Protein AF-A0A2M8BRF5-F1 (afdb_monomer_lite)

Radius of gyration: 28.26 Å; chains: 1; bounding box: 129×49×57 Å

pLDDT: mean 82.86, std 17.85, range [26.27, 98.56]

Secondary structure (DSSP, 8-state):
---------SSHHHHHHHHHHHHHHS---------PPEEEEEEEEEEEEES--TTPPPPGGGTS---S-PPPPPPGGGPPS---EEEEEEEEEE----SSS-EEEEEEE--SSSEEEEEES--SEE--HHHHTSHHHHHHHHHHHHHHTT--TTS--PPP---TT-SEEEEEEEEESS-S-PPPP--HHHHHHTT-TTBPEEEETTEEESSEEEEEE-----S-EEEE-TT-BTTBEEEEEE--SSS-EEEEEEEEEETTEEEEEEEEEE-TT-EEEEEE--PEETTSHHHHIIIIIHHHHHHB-SSS-S--SS---TTS----S--TTS-B-S-SB-PBPHHHHHHHHHHHHHHHHSSSEEEEEEEPPHHHHHHHS-EEEEE-TTEEEEEEEEEEEEES----

Foldseek 3Di:
DDDDDDPDDDPVPVVVVVVVVVVVPPPPPPVVPFAFFFEKEKEWEFEFEAFDQPQFFDACCQFDVPPDDDDDDDPPVPDDHTFRKTGWGWIWIFGADDPDQKWKKKKFKAFLFFAWDDKPDAFPAADGQCFLNDPVLVVVQVVLVVLVVPDFLPDDHDDGDDRRNTGGIHGTKIWHQDWPDARGGPGVLQVLLQPAPRTTWTDDDNHTGSTITIMGRGPDDDQWAWDFDPPDDPQKGKIKIFRQDQAKWAFKWKWADDPQWIFIDTDGIAGHGGMDMDIGDDIDGPPDPVLCCRFLVSVLVVAAPPVDQGRDNDDDPPPVNRDHSDRQSAWDFAAPEAHHHSSVSVSVCVNCVCSQHVDHGMKIKIWGDRVVCCVRITMTMGIDRNHDYRYHYTYMYIYHCSDD

Structure (mmCIF, N/CA/C/O backbone):
data_AF-A0A2M8BRF5-F1
#
_entry.id   AF-A0A2M8BRF5-F1
#
loop_
_atom_site.group_PDB
_atom_site.id
_atom_site.type_symbol
_atom_site.label_atom_id
_atom_site.label_alt_id
_atom_site.label_comp_id
_atom_site.label_asym_id
_atom_site.label_entity_id
_atom_site.label_seq_id
_atom_site.pdbx_PDB_ins_code
_atom_site.Cartn_x
_atom_site.Cartn_y
_atom_site.Cartn_z
_atom_site.occupancy
_atom_site.B_iso_or_equiv
_atom_site.auth_seq_id
_atom_site.auth_comp_id
_atom_site.auth_asym_id
_atom_site.auth_atom_id
_atom_site.pdbx_PDB_model_num
ATOM 1 N N . MET A 1 1 ? 100.302 -25.917 11.563 1.00 41.84 1 MET A N 1
ATOM 2 C CA . MET A 1 1 ? 100.167 -24.994 10.425 1.00 41.84 1 MET A CA 1
ATOM 3 C C . MET A 1 1 ? 99.001 -25.478 9.593 1.00 41.84 1 MET A C 1
ATOM 5 O O . MET A 1 1 ? 98.990 -26.645 9.235 1.00 41.84 1 MET A O 1
ATOM 9 N N . ASP A 1 2 ? 98.043 -24.571 9.430 1.00 41.66 2 ASP A N 1
ATOM 10 C CA . ASP A 1 2 ? 96.998 -24.470 8.409 1.00 41.66 2 ASP A CA 1
ATOM 11 C C . ASP A 1 2 ? 95.897 -25.526 8.242 1.00 41.66 2 ASP A C 1
ATOM 13 O O . ASP A 1 2 ? 96.129 -26.712 8.039 1.00 41.66 2 ASP A O 1
ATOM 17 N N . GLY A 1 3 ? 94.665 -24.994 8.223 1.00 36.62 3 GLY A N 1
ATOM 18 C CA . GLY A 1 3 ? 93.614 -25.436 7.309 1.00 36.62 3 GLY A CA 1
ATOM 19 C C . GLY A 1 3 ? 92.508 -26.306 7.898 1.00 36.62 3 GLY A C 1
ATOM 20 O O . GLY A 1 3 ? 92.404 -27.476 7.547 1.00 36.62 3 GLY A O 1
ATOM 21 N N . ARG A 1 4 ? 91.627 -25.750 8.742 1.00 43.19 4 ARG A N 1
ATOM 22 C CA . ARG A 1 4 ? 90.257 -26.279 8.891 1.00 43.19 4 ARG A CA 1
ATOM 23 C C . ARG A 1 4 ? 89.285 -25.267 8.309 1.00 43.19 4 ARG A C 1
ATOM 25 O O . ARG A 1 4 ? 89.026 -24.235 8.923 1.00 43.19 4 ARG A O 1
ATOM 32 N N . ASP A 1 5 ? 88.786 -25.589 7.124 1.00 44.66 5 ASP A N 1
ATOM 33 C CA . ASP A 1 5 ? 87.831 -24.780 6.387 1.00 44.66 5 ASP A CA 1
ATOM 34 C C . ASP A 1 5 ? 86.446 -24.790 7.038 1.00 44.66 5 ASP A C 1
ATOM 36 O O . ASP A 1 5 ? 85.840 -25.830 7.310 1.00 44.66 5 ASP A O 1
ATOM 40 N N . MET A 1 6 ? 85.951 -23.572 7.247 1.00 50.03 6 MET A N 1
ATOM 41 C CA . MET A 1 6 ? 84.547 -23.227 7.403 1.00 50.03 6 MET A CA 1
ATOM 42 C C . MET A 1 6 ? 83.776 -23.613 6.136 1.00 50.03 6 MET A C 1
ATOM 44 O O . MET A 1 6 ? 83.973 -23.016 5.081 1.00 50.03 6 MET A O 1
ATOM 48 N N . VAL A 1 7 ? 82.809 -24.520 6.261 1.00 47.81 7 VAL A N 1
ATOM 49 C CA . VAL A 1 7 ? 81.677 -24.610 5.328 1.00 47.81 7 VAL A CA 1
ATOM 50 C C . VAL A 1 7 ? 80.407 -24.361 6.130 1.00 47.81 7 VAL A C 1
ATOM 52 O O . VAL A 1 7 ? 79.683 -25.271 6.521 1.00 47.81 7 VAL A O 1
ATOM 55 N N . THR A 1 8 ? 80.168 -23.090 6.433 1.00 50.66 8 THR A N 1
ATOM 56 C CA . THR A 1 8 ? 78.898 -22.593 6.954 1.00 50.66 8 THR A CA 1
ATOM 57 C C . THR A 1 8 ? 78.123 -21.906 5.835 1.00 50.66 8 THR A C 1
ATOM 59 O O . THR A 1 8 ? 78.631 -21.038 5.133 1.00 50.66 8 THR A O 1
ATOM 62 N N . SER A 1 9 ? 76.844 -22.272 5.733 1.00 54.47 9 SER A N 1
ATOM 63 C CA . SER A 1 9 ? 75.762 -21.422 5.229 1.00 54.47 9 SER A CA 1
ATOM 64 C C . SER A 1 9 ? 75.822 -20.993 3.752 1.00 54.47 9 SER A C 1
ATOM 66 O O . SER A 1 9 ? 76.090 -19.840 3.420 1.00 54.47 9 SER A O 1
ATOM 68 N N . ARG A 1 10 ? 75.463 -21.905 2.838 1.00 49.12 10 ARG A N 1
ATOM 69 C CA . ARG A 1 10 ? 74.981 -21.533 1.487 1.00 49.12 10 ARG A CA 1
ATOM 70 C C . ARG A 1 10 ? 73.664 -22.196 1.067 1.00 49.12 10 ARG A C 1
ATOM 72 O O . ARG A 1 10 ? 73.219 -21.988 -0.055 1.00 49.12 10 ARG A O 1
ATOM 79 N N . THR A 1 11 ? 72.996 -22.936 1.950 1.00 50.47 11 THR A N 1
ATOM 80 C CA . THR A 1 11 ? 71.727 -23.619 1.632 1.00 50.47 11 THR A CA 1
ATOM 81 C C . THR A 1 11 ? 70.471 -22.861 2.070 1.00 50.47 11 THR A C 1
ATOM 83 O O . THR A 1 11 ? 69.400 -23.128 1.535 1.00 50.47 11 THR A O 1
ATOM 86 N N . SER A 1 12 ? 70.571 -21.861 2.955 1.00 52.16 12 SER A N 1
ATOM 87 C CA . SER A 1 12 ? 69.381 -21.151 3.462 1.00 52.16 12 SER A CA 1
ATOM 88 C C . SER A 1 12 ? 68.843 -20.054 2.536 1.00 52.16 12 SER A C 1
ATOM 90 O O . SER A 1 12 ? 67.669 -19.712 2.625 1.00 52.16 12 SER A O 1
ATOM 92 N N . SER A 1 13 ? 69.658 -19.508 1.625 1.00 52.31 13 SER A N 1
ATOM 93 C CA . SER A 1 13 ? 69.219 -18.382 0.780 1.00 52.31 13 SER A CA 1
ATOM 94 C C . SER A 1 13 ? 68.375 -18.834 -0.417 1.00 52.31 13 SER A C 1
ATOM 96 O O . SER A 1 13 ? 67.406 -18.168 -0.773 1.00 52.31 13 SER A O 1
ATOM 98 N N . LEU A 1 14 ? 68.687 -20.004 -0.991 1.00 52.44 14 LEU A N 1
ATOM 99 C CA . LEU A 1 14 ? 67.987 -20.554 -2.161 1.00 52.44 14 LEU A CA 1
ATOM 100 C C . LEU A 1 14 ? 66.590 -21.087 -1.813 1.00 52.44 14 LEU A C 1
ATOM 102 O O . LEU A 1 14 ? 65.665 -20.940 -2.604 1.00 52.44 14 LEU A O 1
ATOM 106 N N . PHE A 1 15 ? 66.408 -21.640 -0.608 1.00 55.91 15 PHE A N 1
ATOM 107 C CA . PHE A 1 15 ? 65.092 -22.088 -0.143 1.00 55.91 15 PHE A CA 1
ATOM 108 C C . PHE A 1 15 ? 64.139 -20.913 0.121 1.00 55.91 15 PHE A C 1
ATOM 110 O O . PHE A 1 15 ? 62.956 -21.014 -0.187 1.00 55.91 15 PHE A O 1
ATOM 117 N N . LEU A 1 16 ? 64.647 -19.779 0.623 1.00 56.06 16 LEU A N 1
ATOM 118 C CA . LEU A 1 16 ? 63.822 -18.594 0.874 1.00 56.06 16 LEU A CA 1
ATOM 119 C C . LEU A 1 16 ? 63.383 -17.900 -0.428 1.00 56.06 16 LEU A C 1
ATOM 121 O O . LEU A 1 16 ? 62.251 -17.429 -0.520 1.00 56.06 16 LEU A O 1
ATOM 125 N N . THR A 1 17 ? 64.247 -17.870 -1.451 1.00 58.62 17 THR A N 1
ATOM 126 C CA . THR A 1 17 ? 63.891 -17.306 -2.768 1.00 58.62 17 THR A CA 1
ATOM 127 C C . THR A 1 17 ? 62.930 -18.208 -3.536 1.00 58.62 17 THR A C 1
ATOM 129 O O . THR A 1 17 ? 62.008 -17.698 -4.170 1.00 58.62 17 THR A O 1
ATOM 132 N N . LEU A 1 18 ? 63.082 -19.536 -3.441 1.00 57.03 18 LEU A N 1
ATOM 133 C CA . LEU A 1 18 ? 62.146 -20.474 -4.065 1.00 57.03 18 LEU A CA 1
ATOM 134 C C . LEU A 1 18 ? 60.760 -20.428 -3.398 1.00 57.03 18 LEU A C 1
ATOM 136 O O . LEU A 1 18 ? 59.756 -20.518 -4.096 1.00 57.03 18 LEU A O 1
ATOM 140 N N . LEU A 1 19 ? 60.692 -20.230 -2.073 1.00 57.75 19 LEU A N 1
ATOM 141 C CA . LEU A 1 19 ? 59.424 -20.091 -1.348 1.00 57.75 19 LEU A CA 1
ATOM 142 C C . LEU A 1 19 ? 58.687 -18.794 -1.730 1.00 57.75 19 LEU A C 1
ATOM 144 O O . LEU A 1 19 ? 57.483 -18.827 -1.963 1.00 57.75 19 L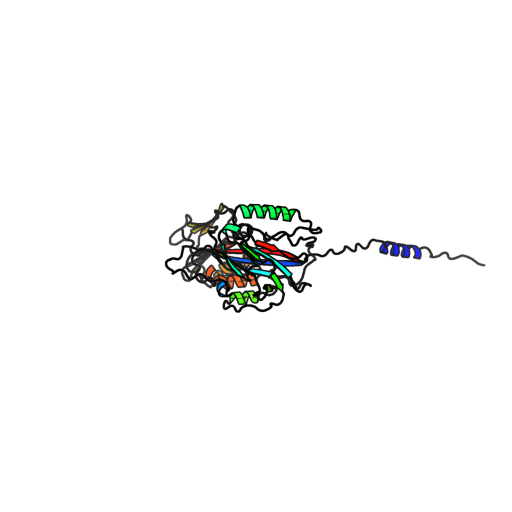EU A O 1
ATOM 148 N N . PHE A 1 20 ? 59.401 -17.670 -1.872 1.00 58.75 20 PHE A N 1
ATOM 149 C CA . PHE A 1 20 ? 58.807 -16.412 -2.351 1.00 58.75 20 PHE A CA 1
ATOM 150 C C . PHE A 1 20 ? 58.354 -16.494 -3.817 1.00 58.75 20 PHE A C 1
ATOM 152 O O . PHE A 1 20 ? 57.297 -15.965 -4.158 1.00 58.75 20 PHE A O 1
ATOM 159 N N . ALA A 1 21 ? 59.103 -17.196 -4.674 1.00 59.03 21 ALA A N 1
ATOM 160 C CA . ALA A 1 21 ? 58.699 -17.436 -6.058 1.00 59.03 21 ALA A CA 1
ATOM 161 C C . ALA A 1 21 ? 57.477 -18.370 -6.158 1.00 59.03 21 ALA A C 1
ATOM 163 O O . ALA A 1 21 ? 56.615 -18.145 -7.003 1.00 59.03 21 ALA A O 1
ATOM 164 N N . LEU A 1 22 ? 57.353 -19.371 -5.273 1.00 55.47 22 LEU A N 1
ATOM 165 C CA . LEU A 1 22 ? 56.174 -20.244 -5.225 1.00 55.47 22 LEU A CA 1
ATOM 166 C C . LEU A 1 22 ? 54.924 -19.510 -4.720 1.00 55.47 22 LEU A C 1
ATOM 168 O O . LEU A 1 22 ? 53.841 -19.755 -5.236 1.00 55.47 22 LEU A O 1
ATOM 172 N N . VAL A 1 23 ? 55.062 -18.590 -3.757 1.00 58.28 23 VAL A N 1
ATOM 173 C CA . VAL A 1 23 ? 53.939 -17.767 -3.265 1.00 58.28 23 VAL A CA 1
ATOM 174 C C . VAL A 1 23 ? 53.474 -16.755 -4.321 1.00 58.28 23 VAL A C 1
ATOM 176 O O . VAL A 1 23 ? 52.281 -16.492 -4.412 1.00 58.28 23 VAL A O 1
ATOM 179 N N . ALA A 1 24 ? 54.373 -16.247 -5.170 1.00 56.03 24 ALA A N 1
ATOM 180 C CA . ALA A 1 24 ? 54.015 -15.383 -6.303 1.00 56.03 24 ALA A CA 1
ATOM 181 C C . ALA A 1 24 ? 53.398 -16.142 -7.500 1.00 56.03 24 ALA A C 1
ATOM 183 O O . ALA A 1 24 ? 52.771 -15.522 -8.356 1.00 56.03 24 ALA A O 1
ATOM 184 N N . LEU A 1 25 ? 53.580 -17.468 -7.564 1.00 52.16 25 LEU A N 1
ATOM 185 C CA . LEU A 1 25 ? 52.984 -18.366 -8.565 1.00 52.16 25 LEU A CA 1
ATOM 186 C C . LEU A 1 25 ? 51.717 -19.068 -8.071 1.00 52.16 25 LEU A C 1
ATOM 188 O O . LEU A 1 25 ? 51.067 -19.759 -8.859 1.00 52.16 25 LEU A O 1
ATOM 192 N N . LEU A 1 26 ? 51.337 -18.892 -6.800 1.00 50.31 26 LEU A N 1
ATOM 193 C CA . LEU A 1 26 ? 49.965 -19.169 -6.410 1.00 50.31 26 LEU A CA 1
ATOM 194 C C . LEU A 1 26 ? 49.105 -18.253 -7.279 1.00 50.31 26 LEU A C 1
ATOM 196 O O . LEU A 1 26 ? 49.341 -17.041 -7.255 1.00 50.31 26 LEU A O 1
ATOM 200 N N . PRO A 1 27 ? 48.166 -18.790 -8.081 1.00 49.16 27 PRO A N 1
ATOM 201 C CA . PRO A 1 27 ? 47.232 -17.943 -8.787 1.00 49.16 27 PRO A CA 1
ATOM 202 C C . PRO A 1 27 ? 46.622 -17.066 -7.712 1.00 49.16 27 PRO A C 1
ATOM 204 O O . PRO A 1 27 ? 45.940 -17.558 -6.810 1.00 49.16 27 PRO A O 1
ATOM 207 N N . SER A 1 28 ? 46.923 -15.767 -7.766 1.00 46.06 28 SER A N 1
ATOM 208 C CA . SER A 1 28 ? 46.040 -14.819 -7.133 1.00 46.06 28 SER A CA 1
ATOM 209 C C . SER A 1 28 ? 44.704 -15.158 -7.764 1.00 46.06 28 SER A C 1
ATOM 211 O O . SER A 1 28 ? 44.479 -14.942 -8.955 1.00 46.06 28 SER A O 1
ATOM 213 N N . THR A 1 29 ? 43.826 -15.792 -6.996 1.00 45.12 29 THR A N 1
ATOM 214 C CA . THR A 1 29 ? 42.413 -15.662 -7.245 1.00 45.12 29 THR A CA 1
ATOM 215 C C . THR A 1 29 ? 42.162 -14.184 -6.983 1.00 45.12 29 THR A C 1
ATOM 217 O O . THR A 1 29 ? 41.638 -13.794 -5.943 1.00 45.12 29 THR A O 1
ATOM 220 N N . ALA A 1 30 ? 42.555 -13.340 -7.941 1.00 40.50 30 ALA A N 1
ATOM 221 C CA . ALA A 1 30 ? 41.691 -12.302 -8.423 1.00 40.50 30 ALA A CA 1
ATOM 222 C C . ALA A 1 30 ? 40.400 -13.043 -8.763 1.00 40.50 30 ALA A C 1
ATOM 224 O O . ALA A 1 30 ? 40.135 -13.419 -9.900 1.00 40.50 30 ALA A O 1
ATOM 225 N N . GLN A 1 31 ? 39.622 -13.341 -7.719 1.00 41.19 31 GLN A N 1
ATOM 226 C CA . GLN A 1 31 ? 38.199 -13.334 -7.851 1.00 41.19 31 GLN A CA 1
ATOM 227 C C . GLN A 1 31 ? 37.985 -11.950 -8.424 1.00 41.19 31 GLN A C 1
ATOM 229 O O . GLN A 1 31 ? 38.164 -10.946 -7.731 1.00 41.19 31 GLN A O 1
ATOM 234 N N . ALA A 1 32 ? 37.767 -11.896 -9.739 1.00 41.25 32 ALA A N 1
ATOM 235 C CA . ALA A 1 32 ? 36.950 -10.851 -10.290 1.00 41.25 32 ALA A CA 1
ATOM 236 C C . ALA A 1 32 ? 35.794 -10.803 -9.301 1.00 41.25 32 ALA A C 1
ATOM 238 O O . ALA A 1 32 ? 35.037 -11.769 -9.206 1.00 41.25 32 ALA A O 1
ATOM 239 N N . LYS A 1 33 ? 35.783 -9.786 -8.432 1.00 43.78 33 LYS A N 1
ATOM 240 C CA . LYS A 1 33 ? 34.595 -9.436 -7.676 1.00 43.78 33 LYS A CA 1
ATOM 241 C C . LYS A 1 33 ? 33.652 -8.998 -8.775 1.00 43.78 33 LYS A C 1
ATOM 243 O O . LYS A 1 33 ? 33.668 -7.853 -9.215 1.00 43.78 33 LYS A O 1
ATOM 248 N N . SER A 1 34 ? 33.047 -10.020 -9.357 1.00 53.47 34 SER A N 1
ATOM 249 C CA . SER A 1 34 ? 32.033 -9.995 -10.366 1.00 53.47 34 SER A CA 1
ATOM 250 C C . SER A 1 34 ? 31.022 -8.998 -9.848 1.00 53.47 34 SER A C 1
ATOM 252 O O . SER A 1 34 ? 30.596 -9.072 -8.699 1.00 53.47 34 SER A O 1
ATOM 254 N N . TRP A 1 35 ? 30.824 -7.967 -10.654 1.00 69.31 35 TRP A N 1
ATOM 255 C CA . TRP A 1 35 ? 29.866 -6.897 -10.456 1.00 69.31 35 TRP A CA 1
ATOM 256 C C . TRP A 1 35 ? 28.602 -7.408 -9.732 1.00 69.31 35 TRP A C 1
ATOM 258 O O . TRP A 1 35 ? 27.983 -8.373 -10.174 1.00 69.31 35 TRP A O 1
ATOM 268 N N . CYS A 1 36 ? 28.261 -6.795 -8.597 1.00 78.25 36 CYS A N 1
ATOM 269 C CA . CYS A 1 36 ? 27.025 -7.080 -7.868 1.00 78.25 36 CYS A CA 1
ATOM 270 C C . CYS A 1 36 ? 26.023 -5.963 -8.164 1.00 78.25 36 CYS A C 1
ATOM 272 O O . CYS A 1 36 ? 26.410 -4.791 -8.192 1.00 78.25 36 CYS A O 1
ATOM 274 N N . ALA A 1 37 ? 24.756 -6.322 -8.362 1.00 82.00 37 ALA A N 1
ATOM 275 C CA . ALA A 1 37 ? 23.684 -5.347 -8.506 1.00 82.00 37 ALA A CA 1
ATOM 276 C C . ALA A 1 37 ? 23.342 -4.684 -7.158 1.00 82.00 37 ALA A C 1
ATOM 278 O O . ALA A 1 37 ? 23.357 -5.344 -6.120 1.00 82.00 37 ALA A O 1
ATOM 279 N N . TYR A 1 38 ? 23.042 -3.387 -7.183 1.00 86.00 38 TYR A N 1
ATOM 280 C CA . TYR A 1 38 ? 22.697 -2.540 -6.043 1.00 86.00 38 TYR A CA 1
ATOM 281 C C . TYR A 1 38 ? 21.194 -2.651 -5.707 1.00 86.00 38 TYR A C 1
ATOM 283 O O . TYR A 1 38 ? 20.366 -2.569 -6.615 1.00 86.00 38 TYR A O 1
ATOM 291 N N . PRO A 1 39 ? 20.800 -2.817 -4.432 1.00 89.56 39 PRO A N 1
ATOM 292 C CA . PRO A 1 39 ? 19.391 -2.877 -4.055 1.00 89.56 39 PRO A CA 1
ATOM 293 C C . PRO A 1 39 ? 18.693 -1.528 -4.253 1.00 89.56 39 PRO A C 1
ATOM 295 O O . PRO A 1 39 ? 19.196 -0.487 -3.826 1.00 89.56 39 PRO A O 1
ATOM 298 N N . VAL A 1 40 ? 17.489 -1.583 -4.809 1.00 91.94 40 VAL A N 1
ATOM 299 C CA . VAL A 1 40 ? 16.478 -0.528 -4.809 1.00 91.94 40 VAL A CA 1
ATOM 300 C C . VAL A 1 40 ? 15.303 -1.061 -4.003 1.00 91.94 40 VAL A C 1
ATOM 302 O O . VAL A 1 40 ? 14.639 -2.018 -4.404 1.00 91.94 40 VAL A O 1
ATOM 305 N N . ARG A 1 41 ? 15.056 -0.458 -2.846 1.00 95.31 41 ARG A N 1
ATOM 306 C CA . ARG A 1 41 ? 13.930 -0.825 -1.988 1.00 95.31 41 ARG A CA 1
ATOM 307 C C . ARG A 1 41 ? 12.705 -0.085 -2.458 1.00 95.31 41 ARG A C 1
ATOM 309 O O . ARG A 1 41 ? 12.736 1.135 -2.601 1.00 95.31 41 ARG A O 1
ATOM 316 N N . VAL A 1 42 ? 11.650 -0.836 -2.716 1.00 96.88 42 VAL A N 1
ATOM 317 C CA . VAL A 1 42 ? 10.394 -0.304 -3.220 1.00 96.88 42 VAL A CA 1
ATOM 318 C C . VAL A 1 42 ? 9.320 -0.635 -2.213 1.00 96.88 42 VAL A C 1
ATOM 320 O O . VAL A 1 42 ? 9.043 -1.804 -1.951 1.00 96.88 42 VAL A O 1
ATOM 323 N N . HIS A 1 43 ? 8.743 0.401 -1.624 1.00 97.56 43 HIS A N 1
ATOM 324 C CA . HIS A 1 43 ? 7.657 0.268 -0.673 1.00 97.56 43 HIS A CA 1
ATOM 325 C C . HIS A 1 43 ? 6.384 0.783 -1.326 1.00 97.56 43 HIS A C 1
ATOM 327 O O . HIS A 1 43 ? 6.306 1.946 -1.717 1.00 97.56 43 HIS A O 1
ATOM 333 N N . GLU A 1 44 ? 5.402 -0.097 -1.452 1.00 96.69 44 GLU A N 1
ATOM 334 C CA . GLU A 1 44 ? 4.057 0.243 -1.885 1.00 96.69 44 GLU A CA 1
ATOM 335 C C . GLU A 1 44 ? 3.114 0.141 -0.692 1.00 96.69 44 GLU A C 1
ATOM 337 O O . GLU A 1 44 ? 3.087 -0.868 0.013 1.00 96.69 44 GLU A O 1
ATOM 342 N N . TRP A 1 45 ? 2.351 1.192 -0.427 1.00 95.06 45 TRP A N 1
ATOM 343 C CA . TRP A 1 45 ? 1.346 1.175 0.628 1.00 95.06 45 TRP A CA 1
ATOM 344 C C . TRP A 1 45 ? 0.146 2.016 0.237 1.00 95.06 45 TRP A C 1
ATOM 346 O O . TRP A 1 45 ? 0.298 3.021 -0.447 1.00 95.06 45 TRP A O 1
ATOM 356 N N . GLY A 1 46 ? -1.044 1.623 0.685 1.00 93.12 46 GLY A N 1
ATOM 357 C CA . GLY A 1 46 ? -2.288 2.319 0.363 1.00 93.12 46 GLY A CA 1
ATOM 358 C C . GLY A 1 46 ? -3.447 1.881 1.248 1.00 93.12 46 GLY A C 1
ATOM 359 O O . GLY A 1 46 ? -3.317 0.942 2.039 1.00 93.12 46 GLY A O 1
ATOM 360 N N . VAL A 1 47 ? -4.585 2.569 1.121 1.00 93.31 47 VAL A N 1
ATOM 361 C CA . VAL A 1 47 ? -5.793 2.274 1.900 1.00 93.31 47 VAL A CA 1
ATOM 362 C C . VAL A 1 47 ? -6.977 2.044 0.968 1.00 93.31 47 VAL A C 1
ATOM 364 O O . VAL A 1 47 ? -7.394 2.927 0.219 1.00 93.31 47 VAL A O 1
ATOM 367 N N . GLN A 1 48 ? -7.563 0.856 1.039 1.00 91.44 48 GLN A N 1
ATOM 368 C CA . GLN A 1 48 ? -8.841 0.565 0.409 1.00 91.44 48 GLN A CA 1
ATOM 369 C C . GLN A 1 48 ? -9.974 0.882 1.378 1.00 91.44 48 GLN A C 1
ATOM 371 O O . GLN A 1 48 ? -9.969 0.442 2.527 1.00 91.44 48 GLN A O 1
ATOM 376 N N . VAL A 1 49 ? -10.948 1.658 0.915 1.00 90.69 49 VAL A N 1
ATOM 377 C CA . VAL A 1 49 ? -12.066 2.102 1.749 1.00 90.69 49 VAL A CA 1
ATOM 378 C C . VAL A 1 49 ? -13.346 1.399 1.319 1.00 90.69 49 VAL A C 1
ATOM 380 O O . VAL A 1 49 ? -13.715 1.452 0.147 1.00 90.69 49 VAL A O 1
ATOM 383 N N . PHE A 1 50 ? -14.034 0.799 2.290 1.00 88.25 50 PHE A N 1
ATOM 384 C CA . PHE A 1 50 ? -15.381 0.256 2.152 1.00 88.25 50 PHE A CA 1
ATOM 385 C C . PHE A 1 50 ? -16.350 1.026 3.059 1.00 88.25 50 PHE A C 1
ATOM 387 O O . PHE A 1 50 ? -16.188 1.072 4.286 1.00 88.25 50 PHE A O 1
ATOM 394 N N . GLY A 1 51 ? -17.368 1.630 2.453 1.00 82.88 51 GLY A N 1
ATOM 395 C CA . GLY A 1 51 ? -18.359 2.484 3.107 1.00 82.88 51 GLY A CA 1
ATOM 396 C C . GLY A 1 51 ? -18.010 3.977 3.073 1.00 82.88 51 GLY A C 1
ATOM 397 O O . GLY A 1 51 ? -17.185 4.445 2.287 1.00 82.88 51 GLY A O 1
ATOM 398 N N . GLY A 1 52 ? -18.682 4.764 3.915 1.00 77.62 52 GLY A N 1
ATOM 399 C CA . GLY A 1 52 ? -18.490 6.211 4.008 1.00 77.62 52 GLY A CA 1
ATOM 400 C C . GLY A 1 52 ? -17.420 6.622 5.020 1.00 77.62 52 GLY A C 1
ATOM 401 O O . GLY A 1 52 ? -17.764 7.016 6.136 1.00 77.62 52 GLY A O 1
ATOM 402 N N . ALA A 1 53 ? -16.138 6.613 4.637 1.00 78.81 53 ALA A N 1
ATOM 403 C CA . ALA A 1 53 ? -15.063 7.058 5.528 1.00 78.81 53 ALA A CA 1
ATOM 404 C C . ALA A 1 53 ? -15.021 8.580 5.699 1.00 78.81 53 ALA A C 1
ATOM 406 O O . ALA A 1 53 ? -14.401 9.316 4.926 1.00 78.81 53 ALA A O 1
ATOM 407 N N . LYS A 1 54 ? -15.662 9.067 6.765 1.00 78.81 54 LYS A N 1
ATOM 408 C CA . LYS A 1 54 ? -15.552 10.471 7.164 1.00 78.81 54 LYS A CA 1
ATOM 409 C C . LYS A 1 54 ? -14.110 10.761 7.566 1.00 78.81 54 LYS A C 1
ATOM 411 O O . LYS A 1 54 ? -13.478 9.963 8.252 1.00 78.81 54 LYS A O 1
ATOM 416 N N . SER A 1 55 ? -13.619 11.930 7.165 1.00 82.81 55 SER A N 1
ATOM 417 C CA . SER A 1 55 ? -12.250 12.380 7.452 1.00 82.81 55 SER A CA 1
ATOM 418 C C . SER A 1 55 ? -11.145 11.566 6.769 1.00 82.81 55 SER A C 1
ATOM 420 O O . SER A 1 55 ? -9.986 11.709 7.151 1.00 82.81 55 SER A O 1
ATOM 422 N N . ALA A 1 56 ? -11.469 10.743 5.762 1.00 81.94 56 ALA A N 1
ATOM 423 C CA . ALA A 1 56 ? -10.450 10.228 4.853 1.00 81.94 56 ALA A CA 1
ATOM 424 C C . ALA A 1 56 ? -9.730 11.403 4.156 1.00 81.94 56 ALA A C 1
ATOM 426 O O . ALA A 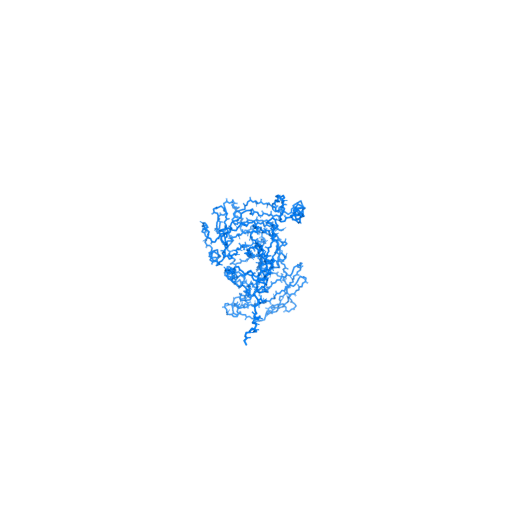1 56 ? -10.383 12.411 3.845 1.00 81.94 56 ALA A O 1
ATOM 427 N N . PRO A 1 57 ? -8.406 11.313 3.925 1.00 80.50 57 PRO A N 1
ATOM 428 C CA . PRO A 1 57 ? -7.694 12.311 3.138 1.00 80.50 57 PRO A CA 1
ATOM 429 C C . PRO A 1 57 ? -8.293 12.402 1.731 1.00 80.50 57 PRO A C 1
ATOM 431 O O . PRO A 1 57 ? -8.875 11.444 1.216 1.00 80.50 57 PRO A O 1
ATOM 434 N N . LEU A 1 58 ? -8.168 13.574 1.106 1.00 77.25 58 LEU A N 1
ATOM 435 C CA . LEU A 1 58 ? -8.614 13.739 -0.273 1.00 77.25 58 LEU A CA 1
ATOM 436 C C . LEU A 1 58 ? -7.765 12.853 -1.206 1.00 77.25 58 LEU A C 1
ATOM 438 O O . LEU A 1 58 ? -6.561 12.719 -0.978 1.00 77.25 58 LEU A O 1
ATOM 442 N N . PRO A 1 59 ? -8.359 12.288 -2.274 1.00 69.62 59 PRO A N 1
ATOM 443 C CA . PRO A 1 59 ? -7.610 11.571 -3.304 1.00 69.62 59 PRO A CA 1
ATOM 444 C C . PRO A 1 59 ? -6.452 12.400 -3.880 1.00 69.62 59 PRO A C 1
ATOM 446 O O . PRO A 1 59 ? -6.519 13.637 -3.928 1.00 69.62 59 PRO A O 1
ATOM 449 N N . LEU A 1 60 ? -5.392 11.736 -4.351 1.00 66.56 60 LEU A N 1
ATOM 450 C CA . LEU A 1 60 ? -4.196 12.411 -4.880 1.00 66.56 60 LEU A CA 1
ATOM 451 C C . LEU A 1 60 ? -4.491 13.202 -6.153 1.00 66.56 60 LEU A C 1
ATOM 453 O O . LEU A 1 60 ? -3.815 14.191 -6.427 1.00 66.56 60 LEU A O 1
ATOM 457 N N . SER A 1 61 ? -5.546 12.849 -6.886 1.00 62.75 61 SER A N 1
ATOM 458 C CA . SER A 1 61 ? -6.001 13.603 -8.059 1.00 62.75 61 SER A CA 1
ATOM 459 C C . SER A 1 61 ? -6.362 15.059 -7.784 1.00 62.75 61 SER A C 1
ATOM 461 O O . SER A 1 61 ? -6.456 15.846 -8.712 1.00 62.75 61 SER A O 1
ATOM 463 N N . PHE A 1 62 ? -6.604 15.438 -6.528 1.00 59.59 62 PHE A N 1
ATOM 464 C CA . PHE A 1 62 ? -6.822 16.842 -6.165 1.00 59.59 62 PHE A CA 1
ATOM 465 C C . PHE A 1 62 ? -5.514 17.593 -5.874 1.00 59.59 62 PHE A C 1
ATOM 467 O O . PHE A 1 62 ? -5.522 18.817 -5.766 1.00 59.59 62 PHE A O 1
ATOM 474 N N . ALA A 1 63 ? -4.403 16.871 -5.694 1.00 54.69 63 ALA A N 1
ATOM 475 C CA . ALA A 1 63 ? -3.062 17.432 -5.527 1.00 54.69 63 ALA A CA 1
ATOM 476 C C . ALA A 1 63 ? -2.301 17.575 -6.854 1.00 54.69 63 ALA A C 1
ATOM 478 O O . ALA A 1 63 ? -1.408 18.416 -6.930 1.00 54.69 63 ALA A O 1
ATOM 479 N N . HIS A 1 64 ? -2.664 16.779 -7.860 1.00 57.53 64 HIS A N 1
ATOM 480 C CA . HIS A 1 64 ? -2.042 16.742 -9.179 1.00 57.53 64 HIS A CA 1
ATOM 481 C C . HIS A 1 64 ? -3.121 17.006 -10.228 1.00 57.53 64 HIS A C 1
ATOM 483 O O . HIS A 1 64 ? -4.039 16.200 -10.373 1.00 57.53 64 HIS A O 1
ATOM 489 N N . ASP A 1 65 ? -3.049 18.143 -10.927 1.00 52.59 65 ASP A N 1
ATOM 490 C CA . ASP A 1 65 ? -3.990 18.474 -12.004 1.00 52.59 65 ASP A CA 1
ATOM 491 C C . ASP A 1 65 ? -3.777 17.470 -13.148 1.00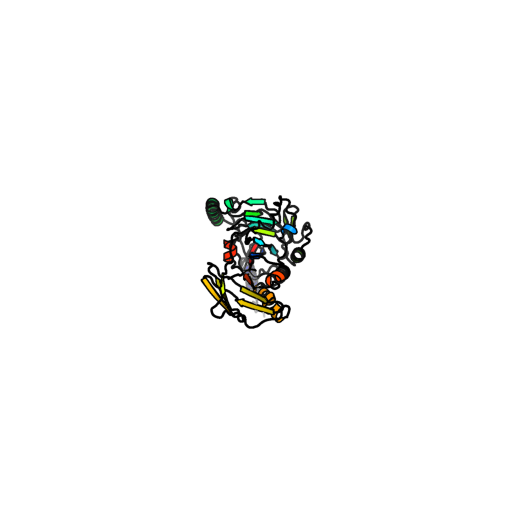 52.59 65 ASP A C 1
ATOM 493 O O . ASP A 1 65 ? -2.952 17.669 -14.041 1.00 52.59 65 ASP A O 1
ATOM 497 N N . SER A 1 66 ? -4.523 16.364 -13.141 1.00 47.12 66 SER A N 1
ATOM 498 C CA . SER A 1 66 ? -4.541 15.456 -14.280 1.00 47.12 66 SER A CA 1
ATOM 499 C C . SER A 1 66 ? -5.079 16.239 -15.476 1.00 47.12 66 SER A C 1
ATOM 501 O O . SER A 1 66 ? -6.262 16.576 -15.531 1.00 47.12 66 SER A O 1
ATOM 503 N N . THR A 1 67 ? -4.242 16.524 -16.468 1.00 39.69 67 THR A N 1
ATOM 504 C CA . THR A 1 67 ? -4.659 17.211 -17.704 1.00 39.69 67 THR A CA 1
ATOM 505 C C . THR A 1 67 ? -5.531 16.335 -18.628 1.00 39.69 67 THR A C 1
ATOM 507 O O . THR A 1 67 ? -5.755 16.676 -19.789 1.00 39.69 67 THR A O 1
ATOM 510 N N . GLY A 1 68 ? -6.089 15.230 -18.119 1.00 44.81 68 GLY A N 1
ATOM 511 C CA . GLY A 1 68 ? -7.124 14.424 -18.765 1.00 44.81 68 GLY A CA 1
ATOM 512 C C . GLY A 1 68 ? -8.519 14.805 -18.262 1.00 44.81 68 GLY A C 1
ATOM 513 O O . GLY A 1 68 ? -8.735 14.959 -17.066 1.00 44.81 68 GLY A O 1
ATOM 514 N N . THR A 1 69 ? -9.476 14.969 -19.178 1.00 35.06 69 THR A N 1
ATOM 515 C CA . THR A 1 69 ? -10.864 15.387 -18.905 1.00 35.06 69 THR A CA 1
ATOM 516 C C . THR A 1 69 ? -11.504 14.663 -17.717 1.00 35.06 69 THR A C 1
ATOM 518 O O . THR A 1 69 ? -11.835 13.481 -17.797 1.00 35.06 69 THR A O 1
ATOM 521 N N . VAL A 1 70 ? -11.738 15.424 -16.647 1.00 42.56 70 VAL A N 1
ATOM 522 C CA . VAL A 1 70 ? -12.547 15.057 -15.482 1.00 42.56 70 VAL A CA 1
ATOM 523 C C . VAL A 1 70 ? -14.017 14.948 -15.907 1.00 42.56 70 VAL A C 1
ATOM 525 O O . VAL A 1 70 ? -14.563 15.863 -16.524 1.00 42.56 70 VAL A O 1
ATOM 528 N N . SER A 1 71 ? -14.661 13.821 -15.592 1.00 38.38 71 SER A N 1
ATOM 529 C CA . SER A 1 71 ? -16.110 13.636 -15.758 1.00 38.38 71 SER A CA 1
ATOM 530 C C . SER A 1 71 ? -16.881 14.614 -14.869 1.00 38.38 71 SER A C 1
ATOM 532 O O . SER A 1 71 ? -16.519 14.798 -13.708 1.00 38.38 71 SER A O 1
ATOM 534 N N . GLU A 1 72 ? -17.978 15.189 -15.374 1.00 32.22 72 GLU A N 1
ATOM 535 C CA . GLU A 1 72 ? -18.871 16.011 -14.549 1.00 32.22 72 GLU A CA 1
ATOM 536 C C . GLU A 1 72 ? -19.381 15.224 -13.322 1.00 32.22 72 GLU A C 1
ATOM 538 O O . GLU A 1 72 ? -19.676 14.026 -13.437 1.00 32.22 72 GLU A O 1
ATOM 543 N N . PRO A 1 73 ? -19.479 15.868 -12.142 1.00 34.00 73 PRO A N 1
ATOM 544 C CA . PRO A 1 73 ? -19.881 15.202 -10.912 1.00 34.00 73 PRO A CA 1
ATOM 545 C C . PRO A 1 73 ? -21.345 14.752 -10.970 1.00 34.00 73 PRO A C 1
ATOM 547 O O . PRO A 1 73 ? -22.249 15.517 -11.307 1.00 34.00 73 PRO A O 1
ATOM 550 N N . THR A 1 74 ? -21.582 13.497 -10.588 1.00 28.73 74 THR A N 1
ATOM 551 C CA . THR A 1 74 ? -22.923 12.915 -10.449 1.00 28.73 74 THR A CA 1
ATOM 552 C C . THR A 1 74 ? -23.682 13.597 -9.298 1.00 28.73 74 THR A C 1
ATOM 554 O O . THR A 1 74 ? -23.108 13.770 -8.218 1.00 28.73 74 THR A O 1
ATOM 557 N N . PRO A 1 75 ? -24.958 13.998 -9.472 1.00 32.78 75 PRO A N 1
ATOM 558 C CA . PRO A 1 75 ? -25.771 14.532 -8.383 1.00 32.78 75 PRO A CA 1
ATOM 559 C C . PRO A 1 75 ? -25.832 13.564 -7.195 1.00 32.78 75 PRO A C 1
ATOM 561 O O . PRO A 1 75 ? -26.051 12.372 -7.364 1.00 32.78 75 PRO A O 1
ATOM 564 N N . VAL A 1 76 ? -25.714 14.092 -5.975 1.00 29.02 76 VAL A N 1
ATOM 565 C CA . VAL A 1 76 ? -25.552 13.314 -4.724 1.00 29.02 76 VAL A CA 1
ATOM 566 C C . VAL A 1 76 ? -26.651 12.262 -4.471 1.00 29.02 76 VAL A C 1
ATOM 568 O O . VAL A 1 76 ? -26.423 11.287 -3.767 1.00 29.02 76 VAL A O 1
ATOM 571 N N . ARG A 1 77 ? -27.848 12.427 -5.048 1.00 26.27 77 ARG A N 1
ATOM 572 C CA . ARG A 1 77 ? -28.972 11.475 -4.922 1.00 26.27 77 ARG A CA 1
ATOM 573 C C . ARG A 1 77 ? -28.902 10.272 -5.874 1.00 26.27 77 ARG A C 1
ATOM 575 O O . ARG A 1 77 ? -29.698 9.355 -5.716 1.00 26.27 77 ARG A O 1
ATOM 582 N N . ASP A 1 78 ? -27.979 10.308 -6.830 1.00 28.92 78 ASP A N 1
ATOM 583 C CA . ASP A 1 78 ? -27.791 9.314 -7.890 1.00 28.92 78 ASP A CA 1
ATOM 584 C C . ASP A 1 78 ? -26.433 8.588 -7.732 1.00 28.92 78 ASP A C 1
ATOM 586 O O . ASP A 1 78 ? -25.902 8.040 -8.694 1.00 28.92 78 ASP A O 1
ATOM 590 N N . MET A 1 79 ? -25.839 8.622 -6.529 1.00 30.36 79 MET A N 1
ATOM 591 C CA . MET A 1 79 ? -24.586 7.925 -6.207 1.00 30.36 79 MET A CA 1
ATOM 592 C C . MET A 1 79 ? -24.866 6.485 -5.739 1.00 30.36 79 MET A C 1
ATOM 594 O O . MET A 1 79 ? -25.766 6.264 -4.926 1.00 30.36 79 MET A O 1
ATOM 598 N N . ASP A 1 80 ? -24.084 5.520 -6.231 1.00 31.22 80 ASP A N 1
ATOM 599 C CA . ASP A 1 80 ? -24.168 4.106 -5.836 1.00 31.22 80 ASP A CA 1
ATOM 600 C C . ASP A 1 80 ? -23.695 3.866 -4.386 1.00 31.22 80 ASP A C 1
ATOM 602 O O . ASP A 1 80 ? -22.883 4.618 -3.840 1.00 31.22 80 ASP A O 1
ATOM 606 N N . VAL A 1 81 ? -24.178 2.776 -3.773 1.00 35.38 81 VAL A N 1
ATOM 607 C CA . VAL A 1 81 ? -23.615 2.207 -2.534 1.00 35.38 81 VAL A CA 1
ATOM 608 C C . VAL A 1 81 ? -22.221 1.642 -2.821 1.00 35.38 81 VAL A C 1
ATOM 610 O O . VAL A 1 81 ? -22.106 0.795 -3.696 1.00 35.38 81 VAL A O 1
ATOM 613 N N . ASP A 1 82 ? -21.241 2.088 -2.024 1.00 35.72 82 ASP A N 1
ATOM 614 C CA . ASP A 1 82 ? -19.826 1.679 -1.903 1.00 35.72 82 ASP A CA 1
ATOM 615 C C . ASP A 1 82 ? -19.004 1.560 -3.205 1.00 35.72 82 ASP A C 1
ATOM 617 O O . ASP A 1 82 ? -19.398 0.932 -4.181 1.00 35.72 82 ASP A O 1
ATOM 621 N N . SER A 1 83 ? -17.819 2.174 -3.239 1.00 42.19 83 SER A N 1
ATOM 622 C CA . SER A 1 83 ? -17.049 2.319 -4.487 1.00 42.19 83 SER A CA 1
ATOM 623 C C . SER A 1 83 ? -15.887 1.341 -4.652 1.00 42.19 83 SER A C 1
ATOM 625 O O . SER A 1 83 ? -15.330 1.292 -5.750 1.00 42.19 83 SER A O 1
ATOM 627 N N . GLY A 1 84 ? -15.496 0.610 -3.597 1.00 44.28 84 GLY A N 1
ATOM 628 C CA . GLY A 1 84 ? -14.337 -0.293 -3.632 1.00 44.28 84 GLY A CA 1
ATOM 629 C C . GLY A 1 84 ? -13.052 0.394 -4.119 1.00 44.28 84 GLY A C 1
ATOM 630 O O . GLY A 1 84 ? -12.173 -0.246 -4.696 1.00 44.28 84 GLY A O 1
ATOM 631 N N . VAL A 1 85 ? -12.946 1.717 -3.963 1.00 51.31 85 VAL A N 1
ATOM 632 C CA . VAL A 1 85 ? -11.821 2.493 -4.488 1.00 51.31 85 VAL A CA 1
ATOM 633 C C . VAL A 1 85 ? -10.590 2.229 -3.629 1.00 51.31 85 VAL A C 1
ATOM 635 O O . VAL A 1 85 ? -10.596 2.437 -2.413 1.00 51.31 85 VAL A O 1
ATOM 638 N N . ARG A 1 86 ? -9.514 1.787 -4.284 1.00 52.84 86 ARG A N 1
ATOM 639 C CA . ARG A 1 86 ? -8.173 1.769 -3.700 1.00 52.84 86 ARG A CA 1
ATOM 640 C C . ARG A 1 86 ? -7.632 3.190 -3.780 1.00 52.84 86 ARG A C 1
ATOM 642 O O . ARG A 1 86 ? -7.255 3.649 -4.858 1.00 52.84 86 ARG A O 1
ATOM 649 N N . ALA A 1 87 ? -7.664 3.887 -2.650 1.00 56.88 87 ALA A N 1
ATOM 650 C CA . ALA A 1 87 ? -7.197 5.255 -2.550 1.00 56.88 87 ALA A CA 1
ATOM 651 C C . ALA A 1 87 ? -5.730 5.262 -2.109 1.00 56.88 87 ALA A C 1
ATOM 653 O O . ALA A 1 87 ? -5.351 4.631 -1.119 1.00 56.88 87 ALA A O 1
ATOM 654 N N . LEU A 1 88 ? -4.919 6.037 -2.826 1.00 61.06 88 LEU A N 1
ATOM 655 C CA . LEU A 1 88 ? -3.558 6.380 -2.424 1.00 61.06 88 LEU A CA 1
ATOM 656 C C . LEU A 1 88 ? -2.554 5.209 -2.289 1.00 61.06 88 LEU A C 1
ATOM 658 O O . LEU A 1 88 ? -1.765 5.259 -1.346 1.00 61.06 88 LEU A O 1
ATOM 662 N N . PRO A 1 89 ? -2.504 4.171 -3.154 1.00 67.25 89 PRO A N 1
ATOM 663 C CA . PRO A 1 89 ? -1.290 3.373 -3.246 1.00 67.25 89 PRO A CA 1
ATOM 664 C C . PRO A 1 89 ? -0.141 4.266 -3.735 1.00 67.25 89 PRO A C 1
ATOM 666 O O . PRO A 1 89 ? -0.134 4.771 -4.860 1.00 67.25 89 PRO A O 1
ATOM 669 N N . VAL A 1 90 ? 0.805 4.497 -2.831 1.00 83.06 90 VAL A N 1
ATOM 670 C CA . VAL A 1 90 ? 2.020 5.283 -3.027 1.00 83.06 90 VAL A CA 1
ATOM 671 C C . VAL A 1 90 ? 3.176 4.310 -3.158 1.00 83.06 90 VAL A C 1
ATOM 673 O O . VAL A 1 90 ? 3.356 3.446 -2.303 1.00 83.06 90 VAL A O 1
ATOM 676 N N . VAL A 1 91 ? 3.969 4.464 -4.214 1.00 89.25 91 VAL A N 1
ATOM 677 C CA . VAL A 1 91 ? 5.188 3.691 -4.446 1.00 89.25 91 VAL A CA 1
ATOM 678 C C . VAL A 1 91 ? 6.391 4.595 -4.224 1.00 89.25 91 VAL A C 1
ATOM 680 O O . VAL A 1 91 ? 6.691 5.463 -5.049 1.00 89.25 91 VAL A O 1
ATOM 683 N N . SER A 1 92 ? 7.076 4.376 -3.107 1.00 92.31 92 SER A N 1
ATOM 684 C CA . SER A 1 92 ? 8.309 5.070 -2.736 1.00 92.31 92 SER A CA 1
ATOM 685 C C . SER A 1 92 ? 9.522 4.212 -3.082 1.00 92.31 92 SER A C 1
ATOM 687 O O . SER A 1 92 ? 9.513 2.994 -2.890 1.00 92.31 92 SER A O 1
ATOM 689 N N . PHE A 1 93 ? 10.587 4.854 -3.559 1.00 94.00 93 PHE A N 1
ATOM 690 C CA . PHE A 1 93 ? 11.827 4.190 -3.957 1.00 94.00 93 PHE A CA 1
ATOM 691 C C . PHE A 1 93 ? 12.981 4.672 -3.084 1.00 94.00 93 PHE A C 1
ATOM 693 O O . PHE A 1 93 ? 13.176 5.875 -2.938 1.00 94.00 93 PHE A O 1
ATOM 700 N N . PHE A 1 94 ? 13.776 3.753 -2.547 1.00 92.12 94 PHE A N 1
ATOM 701 C CA . PHE A 1 94 ? 14.916 4.061 -1.690 1.00 92.12 94 PHE A CA 1
ATOM 702 C C . PHE A 1 94 ? 16.155 3.324 -2.185 1.00 92.12 94 PHE A C 1
ATOM 704 O O . PHE A 1 94 ? 16.154 2.099 -2.322 1.00 92.12 94 PHE A O 1
ATOM 711 N N . ALA A 1 95 ? 17.243 4.056 -2.392 1.00 88.06 95 ALA A N 1
ATOM 712 C CA . ALA A 1 95 ? 18.555 3.466 -2.610 1.00 88.06 95 ALA A CA 1
ATOM 713 C C . ALA A 1 95 ? 19.617 4.336 -1.922 1.00 88.06 95 ALA A C 1
ATOM 715 O O . ALA A 1 95 ? 19.532 5.564 -2.007 1.00 88.06 95 ALA A O 1
ATOM 716 N N . PRO A 1 96 ? 20.624 3.734 -1.259 1.00 82.19 96 PRO A N 1
ATOM 717 C CA . PRO A 1 96 ? 21.824 4.458 -0.849 1.00 82.19 96 PRO A CA 1
ATOM 718 C C . PRO A 1 96 ? 22.443 5.191 -2.043 1.00 82.19 96 PRO A C 1
ATOM 720 O O . PRO A 1 96 ? 22.284 4.727 -3.173 1.00 82.19 96 PRO A O 1
ATOM 723 N N . GLN A 1 97 ? 23.192 6.274 -1.814 1.00 67.88 97 GLN A N 1
ATOM 724 C CA . GLN A 1 97 ? 23.812 7.044 -2.903 1.00 67.88 97 GLN A CA 1
ATOM 725 C C . GLN A 1 97 ? 24.542 6.111 -3.875 1.00 67.88 97 GLN A C 1
ATOM 727 O O . GLN A 1 97 ? 25.541 5.471 -3.523 1.00 67.88 97 GLN A O 1
ATOM 732 N N . THR A 1 98 ? 24.004 5.963 -5.086 1.00 61.91 98 THR A N 1
ATOM 733 C CA . THR A 1 98 ? 24.591 5.054 -6.067 1.00 61.91 98 THR A CA 1
ATOM 734 C C . THR A 1 98 ? 25.770 5.764 -6.746 1.00 61.91 98 THR A C 1
ATOM 736 O O . THR A 1 98 ? 25.875 6.989 -6.741 1.00 61.91 98 THR A O 1
ATOM 739 N N . ARG A 1 99 ? 26.693 5.010 -7.357 1.00 61.47 99 ARG A N 1
ATOM 740 C CA . ARG A 1 99 ? 27.709 5.613 -8.248 1.00 61.47 99 ARG A CA 1
ATOM 741 C C . ARG A 1 99 ? 27.114 6.129 -9.564 1.00 61.47 99 ARG A C 1
ATOM 743 O O . ARG A 1 99 ? 27.848 6.705 -10.363 1.00 61.47 99 ARG A O 1
ATOM 750 N N . PHE A 1 100 ? 25.841 5.848 -9.808 1.00 65.56 100 PHE A N 1
ATOM 751 C CA . PHE A 1 100 ? 25.091 6.233 -10.986 1.00 65.56 100 PHE A CA 1
ATOM 752 C C . PHE A 1 100 ? 24.205 7.432 -10.639 1.00 65.56 100 PHE A C 1
ATOM 754 O O . PHE A 1 100 ? 23.528 7.453 -9.614 1.00 65.56 100 PHE A O 1
ATOM 761 N N . ASP A 1 101 ? 24.193 8.433 -11.512 1.00 72.06 101 ASP A N 1
ATOM 762 C CA . ASP A 1 101 ? 23.399 9.645 -11.285 1.00 72.06 101 ASP A CA 1
ATOM 763 C C . ASP A 1 101 ? 21.882 9.376 -11.383 1.00 72.06 101 ASP A C 1
ATOM 765 O O . ASP A 1 101 ? 21.072 10.205 -10.970 1.00 72.06 101 ASP A O 1
ATOM 769 N N . THR A 1 102 ? 21.481 8.230 -11.947 1.00 87.31 102 THR A N 1
ATOM 770 C CA . THR A 1 102 ? 20.079 7.887 -12.210 1.00 87.31 102 THR A CA 1
ATOM 771 C C . THR A 1 102 ? 19.864 6.376 -12.208 1.00 87.31 102 THR A C 1
ATOM 773 O O . THR A 1 102 ? 20.669 5.641 -12.782 1.00 87.31 102 THR A O 1
ATOM 776 N N . VAL A 1 103 ? 18.751 5.922 -11.622 1.00 88.62 103 VAL A N 1
ATOM 777 C CA . VAL A 1 103 ? 18.302 4.521 -11.695 1.00 88.62 103 VAL A CA 1
ATOM 778 C C . VAL A 1 103 ? 17.069 4.421 -12.597 1.00 88.62 103 VAL A C 1
ATOM 780 O O . VAL A 1 103 ? 16.045 5.025 -12.276 1.00 88.62 103 VAL A O 1
ATOM 783 N N . PRO A 1 104 ? 17.115 3.682 -13.717 1.00 89.00 104 PRO A N 1
ATOM 784 C CA . PRO A 1 104 ? 15.945 3.496 -14.562 1.00 89.00 104 PRO A CA 1
ATOM 785 C C . PRO A 1 104 ? 14.974 2.498 -13.923 1.00 89.00 104 PRO A C 1
ATOM 787 O O . PRO A 1 104 ? 15.388 1.428 -13.467 1.00 89.00 104 PRO A O 1
ATOM 790 N N . ILE A 1 105 ? 13.684 2.827 -13.934 1.00 91.88 105 ILE A N 1
ATOM 791 C CA . ILE A 1 105 ? 12.602 1.958 -13.464 1.00 91.88 105 ILE A CA 1
ATOM 792 C C . ILE A 1 105 ? 11.559 1.781 -14.563 1.00 91.88 105 ILE A C 1
ATOM 794 O O . ILE A 1 105 ? 11.120 2.753 -15.166 1.00 91.88 105 ILE A O 1
ATOM 798 N N . GLY A 1 106 ? 11.134 0.541 -14.781 1.00 91.12 106 GLY A N 1
ATOM 799 C CA . GLY A 1 106 ? 9.854 0.244 -15.420 1.00 91.12 106 GLY A CA 1
ATOM 800 C C . GLY A 1 106 ? 8.846 -0.156 -14.348 1.00 91.12 106 GLY A C 1
ATOM 801 O O . GLY A 1 106 ? 9.202 -0.873 -13.410 1.00 91.12 106 GLY A O 1
ATOM 802 N N . LEU A 1 107 ? 7.608 0.304 -14.470 1.00 94.38 107 LEU A N 1
ATOM 803 C CA . LEU A 1 107 ? 6.525 -0.030 -13.551 1.00 94.38 107 LEU A CA 1
ATOM 804 C C . LEU A 1 107 ? 5.288 -0.385 -14.362 1.00 94.38 107 LEU A C 1
ATOM 806 O O . LEU A 1 107 ? 4.848 0.390 -15.205 1.00 94.38 107 LEU A O 1
ATOM 810 N N . GLU A 1 108 ? 4.698 -1.534 -14.074 1.00 96.62 108 GLU A N 1
ATOM 811 C CA . GLU A 1 108 ? 3.423 -1.932 -14.651 1.00 96.62 108 GLU A CA 1
ATOM 812 C C . GLU A 1 108 ? 2.450 -2.305 -13.534 1.00 96.62 108 GLU A C 1
ATOM 814 O O . GLU A 1 108 ? 2.815 -3.033 -12.609 1.00 96.62 108 GLU A O 1
ATOM 819 N N . VAL A 1 109 ? 1.209 -1.827 -13.617 1.00 95.75 109 VAL A N 1
ATOM 820 C CA . VAL A 1 109 ? 0.167 -2.064 -12.607 1.00 95.75 109 VAL A CA 1
ATOM 821 C C . VAL A 1 109 ? -1.095 -2.582 -13.282 1.00 95.75 109 VAL A C 1
ATOM 823 O O . VAL A 1 109 ? -1.597 -1.992 -14.241 1.00 95.75 109 VAL A O 1
ATOM 826 N N . GLY A 1 110 ? -1.614 -3.700 -12.787 1.00 94.19 110 GLY A N 1
ATOM 827 C CA . GLY A 1 110 ? -2.905 -4.258 -13.175 1.00 94.19 110 GLY A CA 1
ATOM 828 C C . GLY A 1 110 ? -3.926 -4.174 -12.045 1.00 94.19 110 GLY A C 1
ATOM 829 O O . GLY A 1 110 ? -3.573 -4.074 -10.873 1.00 94.19 110 GLY A O 1
ATOM 830 N N . PHE A 1 111 ? -5.203 -4.266 -12.413 1.00 92.62 111 PHE A N 1
ATOM 831 C CA . PHE A 1 111 ? -6.318 -4.439 -11.483 1.00 92.62 111 PHE A CA 1
ATOM 832 C C . PHE A 1 111 ? -7.150 -5.624 -11.969 1.00 92.62 111 PHE A C 1
ATOM 834 O O . PHE A 1 111 ? -7.741 -5.569 -13.050 1.00 92.62 111 PHE A O 1
ATOM 841 N N . SER A 1 112 ? -7.174 -6.696 -11.177 1.00 89.06 112 SER A N 1
ATOM 842 C CA . SER A 1 112 ? -7.910 -7.928 -11.501 1.00 89.06 112 SER A CA 1
ATOM 843 C C . SER A 1 112 ? -9.429 -7.721 -11.512 1.00 89.06 112 SER A C 1
ATOM 845 O O . SER A 1 112 ? -10.152 -8.396 -12.245 1.00 89.06 112 SER A O 1
ATOM 847 N N . ALA A 1 113 ? -9.908 -6.760 -10.722 1.00 84.12 113 ALA A N 1
ATOM 848 C CA . ALA A 1 113 ? -11.294 -6.341 -10.651 1.00 84.12 113 ALA A CA 1
ATOM 849 C C . ALA A 1 113 ? -11.359 -4.816 -10.757 1.00 84.12 113 ALA A C 1
ATOM 851 O O . ALA A 1 113 ? -10.820 -4.096 -9.918 1.00 84.12 113 ALA A O 1
ATOM 852 N N . GLY A 1 114 ? -12.044 -4.328 -11.788 1.00 85.75 114 GLY A N 1
ATOM 853 C CA . GLY A 1 114 ? -12.238 -2.903 -12.022 1.00 85.75 114 GLY A CA 1
ATOM 854 C C . GLY A 1 114 ? -11.145 -2.238 -12.861 1.00 85.75 114 GLY A C 1
ATOM 855 O O . GLY A 1 114 ? -10.406 -2.897 -13.597 1.00 85.75 114 GLY A O 1
ATOM 856 N N . LYS A 1 115 ? -11.108 -0.903 -12.821 1.00 87.88 115 LYS A N 1
ATOM 857 C CA . LYS A 1 115 ? -10.301 -0.084 -13.735 1.00 87.88 115 LYS A CA 1
ATOM 858 C C . LYS A 1 115 ? -9.409 0.909 -13.007 1.00 87.88 115 LYS A C 1
ATOM 860 O O . LYS A 1 115 ? -9.827 1.505 -12.012 1.00 87.88 115 LYS A O 1
ATOM 865 N N . ALA A 1 116 ? -8.237 1.160 -13.579 1.00 87.75 116 ALA A N 1
ATOM 866 C CA . ALA A 1 116 ? -7.433 2.317 -13.231 1.00 87.75 116 ALA A CA 1
ATOM 867 C C . ALA A 1 116 ? -8.241 3.604 -13.463 1.00 87.75 116 ALA A C 1
ATOM 869 O O . ALA A 1 116 ? -8.949 3.749 -14.465 1.00 87.75 116 ALA A O 1
ATOM 870 N N . ALA A 1 117 ? -8.161 4.523 -12.511 1.00 83.88 117 ALA A N 1
ATOM 871 C CA . ALA A 1 117 ? -8.902 5.775 -12.522 1.00 83.88 117 ALA A CA 1
ATOM 872 C C . ALA A 1 117 ? -7.969 6.986 -12.580 1.00 83.88 117 ALA A C 1
ATOM 874 O O . ALA A 1 117 ? -8.272 7.941 -13.291 1.00 83.88 117 ALA A O 1
ATOM 875 N N . LEU A 1 118 ? -6.862 6.950 -11.834 1.00 84.75 118 LEU A N 1
ATOM 876 C CA . LEU A 1 118 ? -5.932 8.067 -11.659 1.00 84.75 118 LEU A CA 1
ATOM 877 C C . LEU A 1 118 ? -4.508 7.532 -11.505 1.00 84.75 118 LEU A C 1
ATOM 879 O O . LEU A 1 118 ? -4.328 6.389 -11.088 1.00 84.75 118 LEU A O 1
ATOM 883 N N . TRP A 1 119 ? -3.506 8.338 -11.850 1.00 89.56 119 TRP A N 1
ATOM 884 C CA . TRP A 1 119 ? -2.094 7.985 -11.707 1.00 89.56 119 TRP A CA 1
ATOM 885 C C . TRP A 1 119 ? -1.194 9.214 -11.822 1.00 89.56 119 TRP A C 1
ATOM 887 O O . TRP A 1 119 ? -1.579 10.225 -12.411 1.00 89.56 119 TRP A O 1
ATOM 897 N N . PHE A 1 120 ? 0.019 9.095 -11.290 1.00 87.38 120 PHE A N 1
ATOM 898 C CA . PHE A 1 120 ? 1.121 10.024 -11.516 1.00 87.38 120 PHE A CA 1
ATOM 899 C C . PHE A 1 120 ? 2.471 9.305 -11.326 1.00 87.38 120 PHE A C 1
ATOM 901 O O . PHE A 1 120 ? 2.573 8.444 -10.448 1.00 87.38 120 PHE A O 1
ATOM 908 N N . PRO A 1 121 ? 3.527 9.671 -12.072 1.00 87.75 121 PRO A N 1
ATOM 909 C CA . PRO A 1 121 ? 3.496 10.565 -13.235 1.00 87.75 121 PRO A CA 1
ATOM 910 C C . PRO A 1 121 ? 2.630 9.975 -14.351 1.00 87.75 121 PRO A C 1
ATOM 912 O O . PRO A 1 121 ? 2.126 8.857 -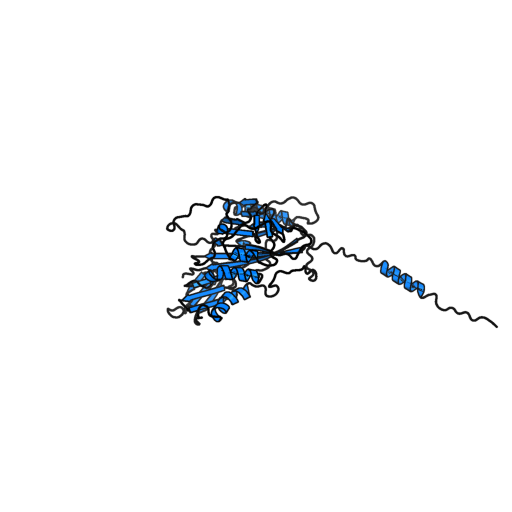14.223 1.00 87.75 121 PRO A O 1
ATOM 915 N N . GLN A 1 122 ? 2.416 10.702 -15.444 1.00 88.12 122 GLN A N 1
ATOM 916 C CA . GLN A 1 122 ? 1.625 10.196 -16.561 1.00 88.12 122 GLN A CA 1
ATOM 917 C C . GLN A 1 122 ? 2.166 8.821 -17.038 1.00 88.12 122 GLN A C 1
ATOM 919 O O . GLN A 1 122 ? 3.359 8.550 -16.926 1.00 88.12 122 GLN A O 1
ATOM 924 N N . VAL A 1 123 ? 1.309 7.921 -17.534 1.00 89.12 123 VAL A N 1
ATOM 925 C CA . VAL A 1 123 ? 1.736 6.609 -18.073 1.00 89.12 123 VAL A CA 1
ATOM 926 C C . VAL A 1 123 ? 2.146 6.699 -19.542 1.00 89.12 123 VAL A C 1
ATOM 928 O O . VAL A 1 123 ? 1.732 7.619 -20.258 1.00 89.12 123 VAL A O 1
ATOM 931 N N . ASP A 1 124 ? 2.960 5.749 -20.003 1.00 89.44 124 ASP A N 1
ATOM 932 C CA . ASP A 1 124 ? 3.280 5.554 -21.424 1.00 89.44 124 ASP A CA 1
ATOM 933 C C . ASP A 1 124 ? 2.127 4.856 -22.140 1.00 89.44 124 ASP A C 1
ATOM 935 O O . ASP A 1 124 ? 1.693 5.302 -23.203 1.00 89.44 124 ASP A O 1
ATOM 939 N N . THR A 1 125 ? 1.576 3.817 -21.509 1.00 91.06 125 THR A N 1
ATOM 940 C CA . THR A 1 125 ? 0.415 3.087 -22.021 1.00 91.06 125 THR A CA 1
ATOM 941 C C . THR A 1 125 ? -0.664 2.962 -20.951 1.00 91.06 125 THR A C 1
ATOM 943 O O . THR A 1 125 ? -0.387 2.623 -19.799 1.00 91.06 125 THR A O 1
ATOM 946 N N . LEU A 1 126 ? -1.906 3.228 -21.363 1.00 93.44 126 LEU A N 1
ATOM 947 C CA . LEU A 1 126 ? -3.123 2.967 -20.602 1.00 93.44 126 LEU A CA 1
ATOM 948 C C . LEU A 1 126 ? -3.950 1.917 -21.349 1.00 93.44 126 LEU A C 1
ATOM 950 O O . LEU A 1 126 ? -4.374 2.160 -22.480 1.00 93.44 126 LEU A O 1
ATOM 954 N N . VAL A 1 127 ? -4.198 0.778 -20.710 1.00 93.19 127 VAL A N 1
ATOM 955 C CA . VAL A 1 127 ? -5.042 -0.306 -21.230 1.00 93.19 127 VAL A CA 1
ATOM 956 C C . VAL A 1 127 ? -6.335 -0.346 -20.425 1.00 93.19 127 VAL A C 1
ATOM 958 O O . VAL A 1 127 ? -6.319 -0.266 -19.197 1.00 93.19 127 VAL A O 1
ATOM 961 N N . ASP A 1 128 ? -7.475 -0.455 -21.104 1.00 93.69 128 ASP A N 1
ATOM 962 C CA . ASP A 1 128 ? -8.757 -0.561 -20.418 1.00 93.69 128 ASP A CA 1
ATOM 963 C C . ASP A 1 128 ? -8.916 -1.920 -19.712 1.00 93.69 128 ASP A C 1
ATOM 965 O O . ASP A 1 128 ? -8.347 -2.937 -20.112 1.00 93.69 128 ASP A O 1
ATOM 969 N N . ALA A 1 129 ? -9.738 -1.942 -18.662 1.00 92.75 129 ALA A N 1
ATOM 970 C CA . ALA A 1 129 ? -9.945 -3.129 -17.841 1.00 92.75 129 ALA A CA 1
ATOM 971 C C . ALA A 1 129 ? -10.509 -4.335 -18.610 1.00 92.75 129 ALA A C 1
ATOM 973 O O . ALA A 1 129 ? -10.188 -5.469 -18.262 1.00 92.75 129 ALA A O 1
ATOM 974 N N . ALA A 1 130 ? -11.346 -4.124 -19.634 1.00 94.88 130 ALA A N 1
ATOM 975 C CA . ALA A 1 130 ? -11.927 -5.234 -20.387 1.00 94.88 130 ALA A CA 1
ATOM 976 C C . ALA A 1 130 ? -10.863 -5.919 -21.252 1.00 94.88 130 ALA A C 1
ATOM 978 O O . ALA A 1 130 ? -10.847 -7.146 -21.335 1.00 94.88 130 ALA A O 1
ATOM 979 N N . THR A 1 131 ? -9.958 -5.136 -21.839 1.00 96.88 131 THR A N 1
ATOM 980 C CA . THR A 1 131 ? -8.806 -5.643 -22.589 1.00 96.88 131 THR A CA 1
ATOM 981 C C . THR A 1 131 ? -7.800 -6.335 -21.666 1.00 96.88 131 THR A C 1
ATOM 983 O O . THR A 1 131 ? -7.465 -7.492 -21.906 1.00 96.88 131 THR A O 1
ATOM 986 N N . ALA A 1 132 ? -7.371 -5.679 -20.581 1.00 96.19 132 ALA A N 1
ATOM 987 C CA . ALA A 1 132 ? -6.351 -6.216 -19.672 1.00 96.19 132 ALA A CA 1
ATOM 988 C C . ALA A 1 132 ? -6.792 -7.506 -18.949 1.00 96.19 132 ALA A C 1
ATOM 990 O O . ALA A 1 132 ? -5.969 -8.373 -18.665 1.00 96.19 132 ALA A O 1
ATOM 991 N N . ASN A 1 133 ? -8.094 -7.662 -18.684 1.00 95.06 133 ASN A N 1
ATOM 992 C CA . ASN A 1 133 ? -8.647 -8.837 -18.001 1.00 95.06 133 ASN A CA 1
ATOM 993 C C . ASN A 1 133 ? -9.248 -9.880 -18.966 1.00 95.06 133 ASN A C 1
ATOM 995 O O . ASN A 1 133 ? -9.891 -10.837 -18.527 1.00 95.06 133 ASN A O 1
ATOM 999 N N . ALA A 1 134 ? -9.072 -9.717 -20.283 1.00 97.00 134 ALA A N 1
ATOM 1000 C CA . ALA A 1 134 ? -9.553 -10.683 -21.266 1.00 97.00 134 ALA A CA 1
ATOM 1001 C C . ALA A 1 134 ? -8.775 -12.007 -21.192 1.00 97.00 134 ALA A C 1
ATOM 1003 O O . ALA A 1 134 ? -7.575 -12.032 -20.926 1.00 97.00 134 ALA A O 1
ATOM 1004 N N . ALA A 1 135 ? -9.432 -13.121 -21.536 1.00 97.38 135 ALA A N 1
ATOM 1005 C CA . ALA A 1 135 ? -8.771 -14.427 -21.636 1.00 97.38 135 ALA A CA 1
ATOM 1006 C C . ALA A 1 135 ? -7.565 -14.408 -22.593 1.00 97.38 135 ALA A C 1
ATOM 1008 O O . ALA A 1 135 ? -6.546 -15.024 -22.306 1.00 97.38 135 ALA A O 1
ATOM 1009 N N . THR A 1 136 ? -7.647 -13.639 -23.683 1.00 97.94 136 THR A N 1
ATOM 1010 C CA . THR A 1 136 ? -6.528 -13.454 -24.616 1.00 97.94 136 THR A CA 1
ATOM 1011 C C . THR A 1 136 ? -5.327 -12.783 -23.954 1.00 97.94 136 THR A C 1
ATOM 1013 O O . THR A 1 136 ? -4.207 -13.223 -24.176 1.00 97.94 136 THR A O 1
ATOM 1016 N N . ALA A 1 137 ? -5.545 -11.774 -23.104 1.00 97.50 137 ALA A N 1
ATOM 1017 C CA . ALA A 1 137 ? -4.465 -11.119 -22.368 1.00 97.50 137 ALA A CA 1
ATOM 1018 C C . ALA A 1 137 ? -3.816 -12.085 -21.364 1.00 97.50 137 ALA A C 1
ATOM 1020 O O . ALA A 1 137 ? -2.596 -12.111 -21.232 1.00 97.50 137 ALA A O 1
ATOM 1021 N N . LEU A 1 138 ? -4.608 -12.935 -20.700 1.00 96.19 138 LEU A N 1
ATOM 1022 C CA . LEU A 1 138 ? -4.087 -13.973 -19.802 1.00 96.19 138 LEU A CA 1
ATOM 1023 C C . LEU A 1 138 ? -3.232 -15.011 -20.551 1.00 96.19 138 LEU A C 1
ATOM 1025 O O . LEU A 1 138 ? -2.144 -15.358 -20.086 1.00 96.19 138 LEU A O 1
ATOM 1029 N N . ASP A 1 139 ? -3.688 -15.468 -21.720 1.00 97.75 139 ASP A N 1
ATOM 1030 C CA . ASP A 1 139 ? -2.936 -16.394 -22.577 1.00 97.75 139 ASP A CA 1
ATOM 1031 C C . ASP A 1 139 ? -1.627 -15.755 -23.080 1.00 97.75 139 ASP A C 1
ATOM 1033 O O . ASP A 1 139 ? -0.562 -16.380 -23.048 1.00 97.75 139 ASP A O 1
ATOM 1037 N N . GLU A 1 140 ? -1.678 -14.487 -23.499 1.00 97.62 140 GLU A N 1
ATOM 1038 C CA . GLU A 1 140 ? -0.504 -13.722 -23.930 1.00 97.62 140 GLU A CA 1
ATOM 1039 C C . GLU A 1 140 ? 0.480 -13.479 -22.778 1.00 97.62 140 GLU A C 1
ATOM 1041 O O . GLU A 1 140 ? 1.690 -13.617 -22.977 1.00 97.62 140 GLU A O 1
ATOM 1046 N N . ARG A 1 141 ? -0.005 -13.205 -21.558 1.00 95.56 141 ARG A N 1
ATOM 1047 C CA . ARG A 1 141 ? 0.845 -13.130 -20.360 1.00 95.56 141 ARG A CA 1
ATOM 1048 C C . ARG A 1 141 ? 1.527 -14.461 -20.093 1.00 95.56 141 ARG A C 1
ATOM 1050 O O . ARG A 1 141 ? 2.725 -14.471 -19.827 1.00 95.56 141 ARG A O 1
ATOM 1057 N N . GLN A 1 142 ? 0.829 -15.590 -20.201 1.00 97.06 142 GLN A N 1
ATOM 1058 C CA . GLN A 1 142 ? 1.478 -16.889 -20.019 1.00 97.06 142 GLN A CA 1
ATOM 1059 C C . GLN A 1 142 ? 2.588 -17.113 -21.059 1.00 97.06 142 GLN A C 1
ATOM 1061 O O . GLN A 1 142 ? 3.691 -17.527 -20.702 1.00 97.06 142 GLN A O 1
ATOM 1066 N N . ALA A 1 143 ? 2.345 -16.768 -22.327 1.00 96.56 143 ALA A N 1
ATOM 1067 C CA . ALA A 1 143 ? 3.369 -16.837 -23.370 1.00 96.56 143 ALA A CA 1
ATOM 1068 C C . ALA A 1 143 ? 4.558 -15.894 -23.093 1.00 96.56 143 ALA A C 1
ATOM 1070 O O . ALA A 1 143 ? 5.711 -16.263 -23.332 1.00 96.56 143 ALA A O 1
ATOM 1071 N N . LEU A 1 144 ? 4.296 -14.698 -22.558 1.00 92.81 144 LEU A N 1
ATOM 1072 C CA . LEU A 1 144 ? 5.314 -13.735 -22.142 1.00 92.81 144 LEU A CA 1
ATOM 1073 C C . LEU A 1 144 ? 6.164 -14.270 -20.983 1.00 92.81 144 LEU A C 1
ATOM 1075 O O . LEU A 1 144 ? 7.391 -14.170 -21.033 1.00 92.81 144 LEU A O 1
ATOM 1079 N N . LEU A 1 145 ? 5.543 -14.872 -19.967 1.00 92.88 145 LEU A N 1
ATOM 1080 C CA . LEU A 1 145 ? 6.241 -15.508 -18.846 1.00 92.88 145 LEU A CA 1
ATOM 1081 C C . LEU A 1 145 ? 7.115 -16.673 -19.329 1.00 92.88 145 LEU A C 1
ATOM 1083 O O . LEU A 1 145 ? 8.291 -16.752 -18.967 1.00 92.88 145 LEU A O 1
ATOM 1087 N N . ASP A 1 146 ? 6.592 -17.517 -20.220 1.00 94.06 146 ASP A N 1
ATOM 1088 C CA . ASP A 1 146 ? 7.346 -18.613 -20.834 1.00 94.06 146 ASP A CA 1
ATOM 1089 C C . ASP A 1 146 ? 8.527 -18.105 -21.677 1.00 94.06 146 ASP A C 1
ATOM 1091 O O . ASP A 1 146 ? 9.575 -18.754 -21.742 1.00 94.06 146 ASP A O 1
ATOM 1095 N N . ALA A 1 147 ? 8.370 -16.961 -22.352 1.00 88.94 147 ALA A N 1
ATOM 1096 C CA . ALA A 1 147 ? 9.443 -16.317 -23.103 1.00 88.94 147 ALA A CA 1
ATOM 1097 C C . ALA A 1 147 ? 10.511 -15.735 -22.167 1.00 88.94 147 ALA A C 1
ATOM 1099 O O . ALA A 1 147 ? 11.698 -15.953 -22.405 1.00 88.94 147 ALA A O 1
ATOM 1100 N N . ARG A 1 148 ? 10.107 -15.061 -21.080 1.00 87.44 148 ARG A N 1
ATOM 1101 C CA . ARG A 1 148 ? 11.013 -14.525 -20.048 1.00 87.44 148 ARG A CA 1
ATOM 1102 C C . ARG A 1 148 ? 11.842 -15.633 -19.399 1.00 87.44 148 ARG A C 1
ATOM 1104 O O . ARG A 1 148 ? 13.053 -15.486 -19.281 1.00 87.44 148 ARG A O 1
ATOM 1111 N N . ALA A 1 149 ? 11.221 -16.765 -19.070 1.00 88.75 149 ALA A N 1
ATOM 1112 C CA . ALA A 1 149 ? 11.890 -17.908 -18.446 1.00 88.75 149 ALA A CA 1
ATOM 1113 C C . ALA A 1 149 ? 12.971 -18.571 -19.325 1.00 88.75 149 ALA A C 1
ATOM 1115 O O . ALA A 1 149 ? 13.819 -19.297 -18.810 1.00 88.75 149 ALA A O 1
ATOM 1116 N N . LYS A 1 150 ? 12.946 -18.348 -20.647 1.00 89.25 150 LYS A N 1
ATOM 1117 C CA . LYS A 1 150 ? 13.919 -18.905 -21.606 1.00 89.25 150 LYS A CA 1
ATOM 1118 C C . LYS A 1 150 ? 15.094 -17.972 -21.899 1.00 89.25 150 LYS A C 1
ATOM 1120 O O . LYS A 1 150 ? 15.967 -18.351 -22.678 1.00 89.25 150 LYS A O 1
ATOM 1125 N N . ARG A 1 151 ? 15.095 -16.759 -21.346 1.00 82.88 151 ARG A N 1
ATOM 1126 C CA . ARG A 1 151 ? 16.139 -15.768 -21.612 1.00 82.88 151 ARG A CA 1
ATOM 1127 C C . ARG A 1 151 ? 17.457 -16.169 -20.961 1.00 82.88 151 ARG A C 1
ATOM 1129 O O . ARG A 1 151 ? 17.477 -16.736 -19.871 1.00 82.88 151 ARG A O 1
ATOM 1136 N N . ASP A 1 152 ? 18.551 -15.851 -21.641 1.00 79.81 152 ASP A N 1
ATOM 1137 C CA . ASP A 1 152 ? 19.908 -15.993 -21.116 1.00 79.81 152 ASP A CA 1
ATOM 1138 C C . ASP A 1 152 ? 20.415 -14.607 -20.698 1.00 79.81 152 ASP A C 1
ATOM 1140 O O . ASP A 1 152 ? 20.634 -13.774 -21.577 1.00 79.81 152 ASP A O 1
ATOM 1144 N N . PRO A 1 153 ? 20.654 -14.331 -19.406 1.00 71.69 153 PRO A N 1
ATOM 1145 C CA . PRO A 1 153 ? 21.126 -13.021 -18.954 1.00 71.69 153 PRO A CA 1
ATOM 1146 C C . PRO A 1 153 ? 22.428 -12.535 -19.611 1.00 71.69 153 PRO A C 1
ATOM 1148 O O . PRO A 1 153 ? 22.721 -11.341 -19.572 1.00 71.69 153 PRO A O 1
ATOM 1151 N N . TYR A 1 154 ? 23.212 -13.441 -20.204 1.00 75.25 154 TYR A N 1
ATOM 1152 C CA . TYR A 1 154 ? 24.464 -13.130 -20.900 1.00 75.25 154 TYR A CA 1
ATOM 1153 C C . TYR A 1 154 ? 24.369 -13.266 -22.428 1.00 75.25 154 TYR A C 1
ATOM 1155 O O . TYR A 1 154 ? 25.361 -13.038 -23.124 1.00 75.25 154 TYR A O 1
ATOM 1163 N N . GLY A 1 155 ? 23.202 -13.651 -22.946 1.00 74.69 155 GLY A N 1
ATOM 1164 C CA . GLY A 1 155 ? 22.956 -13.904 -24.361 1.00 74.69 155 GLY A CA 1
ATOM 1165 C C . GLY A 1 155 ? 22.234 -12.762 -25.077 1.00 74.69 155 GLY A C 1
ATOM 1166 O O . GLY A 1 155 ? 21.735 -11.809 -24.476 1.00 74.69 155 GLY A O 1
ATOM 1167 N N . GLU A 1 156 ? 22.149 -12.876 -26.401 1.00 74.81 156 GLU A N 1
ATOM 1168 C CA . GLU A 1 156 ? 21.241 -12.048 -27.192 1.00 74.81 156 GLU A CA 1
ATOM 1169 C C . GLU A 1 156 ? 19.805 -12.514 -26.945 1.00 74.81 156 GLU A C 1
ATOM 1171 O O . GLU A 1 156 ? 19.448 -13.653 -27.248 1.00 74.81 156 GLU A O 1
ATOM 1176 N N . ASN A 1 157 ? 18.973 -11.626 -26.405 1.00 75.94 157 ASN A N 1
ATOM 1177 C CA . ASN A 1 157 ? 17.571 -11.922 -26.145 1.00 75.94 157 ASN A CA 1
ATOM 1178 C C . ASN A 1 157 ? 16.660 -11.038 -27.002 1.00 75.94 157 ASN A C 1
ATOM 1180 O O . ASN A 1 157 ? 16.976 -9.863 -27.214 1.00 75.94 157 ASN A O 1
ATOM 1184 N N . PRO A 1 158 ? 15.501 -11.551 -27.452 1.00 79.19 158 PRO A N 1
ATOM 1185 C CA . PRO A 1 158 ? 14.509 -10.721 -28.121 1.00 79.19 158 PRO A CA 1
ATOM 1186 C C . PRO A 1 158 ? 13.985 -9.634 -27.175 1.00 79.19 158 PRO A C 1
ATOM 1188 O O . PRO A 1 158 ? 13.935 -9.821 -25.957 1.00 79.19 158 PRO A O 1
ATOM 1191 N N . VAL A 1 159 ? 13.551 -8.507 -27.734 1.00 80.25 159 VAL A N 1
ATOM 1192 C CA . VAL A 1 159 ? 12.780 -7.518 -26.972 1.00 80.25 159 VAL A CA 1
ATOM 1193 C C . VAL A 1 159 ? 11.433 -8.144 -26.627 1.00 80.25 159 VAL A C 1
ATOM 1195 O O . VAL A 1 159 ? 10.740 -8.652 -27.509 1.00 80.25 159 VAL A O 1
ATOM 1198 N N . LEU A 1 160 ? 11.087 -8.136 -25.343 1.00 81.31 160 LEU A N 1
ATOM 1199 C CA . LEU A 1 160 ? 9.783 -8.568 -24.859 1.00 81.31 160 LEU A CA 1
ATOM 1200 C C . LEU A 1 160 ? 8.966 -7.320 -24.526 1.00 81.31 160 LEU A C 1
ATOM 1202 O O . LEU A 1 160 ? 9.510 -6.379 -23.956 1.00 81.31 160 LEU A O 1
ATOM 1206 N N . GLY A 1 161 ? 7.698 -7.303 -24.932 1.00 84.56 161 GLY A N 1
ATOM 1207 C CA . GLY A 1 161 ? 6.798 -6.183 -24.663 1.00 84.56 161 GLY A CA 1
ATOM 1208 C C . GLY A 1 161 ? 6.348 -6.109 -23.202 1.00 84.56 161 GLY A C 1
ATOM 1209 O O . GLY A 1 161 ? 6.717 -6.955 -22.375 1.00 84.56 161 GLY A O 1
ATOM 1210 N N . ALA A 1 162 ? 5.526 -5.097 -22.929 1.00 90.06 162 ALA A N 1
ATOM 1211 C CA . ALA A 1 162 ? 4.825 -4.944 -21.662 1.00 90.06 162 ALA A CA 1
ATOM 1212 C C . ALA A 1 162 ? 3.890 -6.128 -21.399 1.00 90.06 162 ALA A C 1
ATOM 1214 O O . ALA A 1 162 ? 3.470 -6.834 -22.324 1.00 90.06 162 ALA A O 1
ATOM 1215 N N . ASP A 1 163 ? 3.564 -6.350 -20.132 1.00 94.38 163 ASP A N 1
ATOM 1216 C CA . ASP A 1 163 ? 2.600 -7.377 -19.789 1.00 94.38 163 ASP A CA 1
ATOM 1217 C C . ASP A 1 163 ? 1.169 -6.988 -20.220 1.00 94.38 163 ASP A C 1
ATOM 1219 O O . ASP A 1 163 ? 0.657 -5.943 -19.809 1.00 94.38 163 ASP A O 1
ATOM 1223 N N . PRO A 1 164 ? 0.494 -7.822 -21.033 1.00 95.50 164 PRO A N 1
ATOM 1224 C CA . PRO A 1 164 ? -0.801 -7.480 -21.623 1.00 95.50 164 PRO A CA 1
ATOM 1225 C C . PRO A 1 164 ? -1.939 -7.414 -20.598 1.00 95.50 164 PRO A C 1
ATOM 1227 O O . PRO A 1 164 ? -3.010 -6.902 -20.916 1.00 95.50 164 PRO A O 1
ATOM 1230 N N . THR A 1 165 ? -1.735 -7.905 -19.370 1.00 96.25 165 THR A N 1
ATOM 1231 C CA . THR A 1 165 ? -2.739 -7.843 -18.300 1.00 96.25 165 THR A CA 1
ATOM 1232 C C . THR A 1 165 ? -2.536 -6.642 -17.376 1.00 96.25 165 THR A C 1
ATOM 1234 O O . THR A 1 165 ? -3.124 -6.582 -16.292 1.00 96.25 165 THR A O 1
ATOM 1237 N N . ARG A 1 166 ? -1.674 -5.691 -17.750 1.00 96.19 166 ARG A N 1
ATOM 1238 C CA . ARG A 1 166 ? -1.424 -4.457 -16.995 1.00 96.19 166 ARG A CA 1
ATOM 1239 C C . ARG A 1 166 ? -2.205 -3.306 -17.609 1.00 96.19 166 ARG A C 1
ATOM 1241 O O . ARG A 1 166 ? -2.272 -3.158 -18.823 1.00 96.19 166 ARG A O 1
ATOM 1248 N N . GLN A 1 167 ? -2.816 -2.498 -16.747 1.00 95.31 167 GLN A N 1
ATOM 1249 C CA . GLN A 1 167 ? -3.615 -1.342 -17.153 1.00 95.31 167 GLN A CA 1
ATOM 1250 C C . GLN A 1 167 ? -2.769 -0.073 -17.234 1.00 95.31 167 GLN A C 1
ATOM 1252 O O . GLN A 1 167 ? -2.998 0.752 -18.110 1.00 95.31 167 GLN A O 1
ATOM 1257 N N . LEU A 1 168 ? -1.793 0.078 -16.340 1.00 95.38 168 LEU A N 1
ATOM 1258 C CA . LEU A 1 168 ? -0.880 1.216 -16.295 1.00 95.38 168 LEU A CA 1
ATOM 1259 C C . LEU A 1 168 ? 0.527 0.730 -16.606 1.00 95.38 168 LEU A C 1
ATOM 1261 O O . LEU A 1 168 ? 1.004 -0.193 -15.949 1.00 95.38 168 LEU A O 1
ATOM 1265 N N . VAL A 1 169 ? 1.180 1.349 -17.585 1.00 94.50 169 VAL A N 1
ATOM 1266 C CA . VAL A 1 169 ? 2.550 1.008 -17.977 1.00 94.50 169 VAL A CA 1
ATOM 1267 C C . VAL A 1 169 ? 3.387 2.277 -18.025 1.00 94.50 169 VAL A C 1
ATOM 1269 O O . VAL A 1 169 ? 3.134 3.174 -18.831 1.00 94.50 169 VAL A O 1
ATOM 1272 N N . TRP A 1 170 ? 4.404 2.315 -17.176 1.00 93.12 170 TRP A N 1
ATOM 1273 C CA . TRP A 1 170 ? 5.537 3.219 -17.268 1.00 93.12 170 TRP A CA 1
ATOM 1274 C C . TRP A 1 170 ? 6.732 2.428 -17.794 1.00 93.12 170 TRP A C 1
ATOM 1276 O O . TRP A 1 170 ? 7.335 1.636 -17.070 1.00 93.12 170 TRP A O 1
ATOM 1286 N N . GLU A 1 171 ? 7.078 2.638 -19.059 1.00 87.31 171 GLU A N 1
ATOM 1287 C CA . GLU A 1 171 ? 8.216 1.978 -19.699 1.00 87.31 171 GLU A CA 1
ATOM 1288 C C . GLU A 1 171 ? 9.544 2.538 -19.188 1.00 87.31 171 GLU A C 1
ATOM 1290 O O . GLU A 1 171 ? 10.551 1.830 -19.145 1.00 87.31 171 GLU A O 1
ATOM 1295 N N . THR A 1 172 ? 9.581 3.825 -18.830 1.00 85.38 172 THR A N 1
ATOM 1296 C CA . THR A 1 172 ? 10.799 4.468 -18.329 1.00 85.38 172 THR A CA 1
ATOM 1297 C C . THR A 1 172 ? 10.487 5.601 -17.355 1.00 85.38 172 THR A C 1
ATOM 1299 O O . THR A 1 172 ? 10.114 6.708 -17.739 1.00 85.38 172 THR A O 1
ATOM 1302 N N . LEU A 1 173 ? 10.729 5.326 -16.080 1.00 89.44 173 LEU A N 1
ATOM 1303 C CA . LEU A 1 173 ? 10.906 6.295 -15.007 1.00 89.44 173 LEU A CA 1
ATOM 1304 C C . LEU A 1 173 ? 12.398 6.430 -14.702 1.00 89.44 173 LEU A C 1
ATOM 1306 O O . LEU A 1 173 ? 13.182 5.500 -14.903 1.00 89.44 173 LEU A O 1
ATOM 1310 N N . SER A 1 174 ? 12.800 7.589 -14.200 1.00 91.31 174 SER A N 1
ATOM 1311 C CA . SER A 1 174 ? 14.157 7.832 -13.712 1.00 91.31 174 SER A CA 1
ATOM 1312 C C . SER A 1 174 ? 14.117 8.162 -12.230 1.00 91.31 174 SER A C 1
ATOM 1314 O O . SER A 1 174 ? 13.375 9.048 -11.825 1.00 91.31 174 SER A O 1
ATOM 1316 N N . LEU A 1 175 ? 14.891 7.442 -11.421 1.00 92.31 175 LEU A N 1
ATOM 1317 C CA . LEU A 1 175 ? 15.053 7.758 -10.008 1.00 92.31 175 LEU A CA 1
ATOM 1318 C C . LEU A 1 175 ? 16.301 8.612 -9.807 1.00 92.31 175 LEU A C 1
ATOM 1320 O O . LEU A 1 175 ? 17.397 8.200 -10.194 1.00 92.31 175 LEU A O 1
ATOM 1324 N N . GLU A 1 176 ? 16.135 9.771 -9.179 1.00 92.00 176 GLU A N 1
ATOM 1325 C CA . GLU A 1 176 ? 17.199 10.750 -8.947 1.00 92.00 176 GLU A CA 1
ATOM 1326 C C . GLU A 1 176 ? 17.224 11.201 -7.472 1.00 92.00 176 GLU A C 1
ATOM 1328 O O . GLU A 1 176 ? 16.205 11.232 -6.784 1.00 92.00 176 GLU A O 1
ATOM 1333 N N . GLU A 1 177 ? 18.387 11.595 -6.944 1.00 89.62 177 GLU A N 1
ATOM 1334 C CA . GLU A 1 177 ? 18.476 12.116 -5.564 1.00 89.62 177 GLU A CA 1
ATOM 1335 C C . GLU A 1 177 ? 17.809 13.492 -5.406 1.00 89.62 177 GLU A C 1
ATOM 1337 O O . GLU A 1 177 ? 17.344 13.865 -4.320 1.00 89.62 177 GLU A O 1
ATOM 1342 N N . LYS A 1 178 ? 17.785 14.265 -6.497 1.00 88.50 178 LYS A N 1
ATOM 1343 C CA . LYS A 1 178 ? 17.278 15.635 -6.552 1.00 88.50 178 LYS A CA 1
ATOM 1344 C C . LYS A 1 178 ? 16.262 15.754 -7.671 1.00 88.50 178 LYS A C 1
ATOM 1346 O O . LYS A 1 178 ? 16.575 15.432 -8.807 1.00 88.50 178 LYS A O 1
ATOM 1351 N N . GLY A 1 179 ? 15.093 16.283 -7.339 1.00 85.81 179 GLY A N 1
ATOM 1352 C CA . GLY A 1 179 ? 14.026 16.446 -8.307 1.00 85.81 179 GLY A CA 1
ATOM 1353 C C . GLY A 1 179 ? 14.254 17.625 -9.239 1.00 85.81 179 GLY A C 1
ATOM 1354 O O . GLY A 1 179 ? 14.879 18.624 -8.858 1.00 85.81 179 GLY A O 1
ATOM 1355 N N . LYS A 1 180 ? 13.681 17.543 -10.440 1.00 84.88 180 LYS A N 1
ATOM 1356 C CA . LYS A 1 180 ? 13.632 18.665 -11.395 1.00 84.88 180 LYS A CA 1
ATOM 1357 C C . LYS A 1 180 ? 12.619 19.740 -10.983 1.00 84.88 180 LYS A C 1
ATOM 1359 O O . LYS A 1 180 ? 12.754 20.894 -11.392 1.00 84.88 180 LYS A O 1
ATOM 1364 N N . GLY A 1 181 ? 11.672 19.385 -10.112 1.00 74.06 181 GLY A N 1
ATOM 1365 C CA . GLY A 1 181 ? 10.741 20.293 -9.441 1.00 74.06 181 GLY A CA 1
ATOM 1366 C C . GLY A 1 181 ? 9.353 19.677 -9.298 1.00 74.06 181 GLY A C 1
ATOM 1367 O O . GLY A 1 181 ? 8.775 19.252 -10.287 1.00 74.06 181 GLY A O 1
ATOM 1368 N N . SER A 1 182 ? 8.795 19.667 -8.086 1.00 68.19 182 SER A N 1
ATOM 1369 C CA . SER A 1 182 ? 7.459 19.113 -7.834 1.00 68.19 182 SER A CA 1
ATOM 1370 C C . SER A 1 182 ? 6.328 20.075 -8.161 1.00 68.19 182 SER A C 1
ATOM 1372 O O . SER A 1 182 ? 6.435 21.297 -8.003 1.00 68.19 182 SER A O 1
ATOM 1374 N N . GLU A 1 183 ? 5.188 19.496 -8.530 1.00 70.69 183 GLU A N 1
ATOM 1375 C CA . GLU A 1 183 ? 3.925 20.222 -8.569 1.00 70.69 183 GLU A CA 1
ATOM 1376 C C . GLU A 1 183 ? 3.556 20.744 -7.176 1.00 70.69 183 GLU A C 1
ATOM 1378 O O . GLU A 1 183 ? 3.878 20.160 -6.138 1.00 70.69 183 GLU A O 1
ATOM 1383 N N . LYS A 1 184 ? 2.861 21.876 -7.111 1.00 70.56 184 LYS A N 1
ATOM 1384 C CA . LYS A 1 184 ? 2.383 22.379 -5.822 1.00 70.56 184 LYS A CA 1
ATOM 1385 C C . LYS A 1 184 ? 1.179 21.555 -5.390 1.00 70.56 184 LYS A C 1
ATOM 1387 O O . LYS A 1 184 ? 0.168 21.568 -6.075 1.00 70.56 184 LYS A O 1
ATOM 1392 N N . SER A 1 185 ? 1.271 20.930 -4.222 1.00 73.94 185 SER A N 1
ATOM 1393 C CA . SER A 1 185 ? 0.131 20.281 -3.582 1.00 73.94 185 SER A CA 1
ATOM 1394 C C . SER A 1 185 ? -0.415 21.184 -2.481 1.00 73.94 185 SER A C 1
ATOM 1396 O O . SER A 1 185 ? 0.329 21.921 -1.834 1.00 73.94 185 SER A O 1
ATOM 1398 N N . THR A 1 186 ? -1.728 21.143 -2.271 1.00 74.19 186 THR A N 1
ATOM 1399 C CA . THR A 1 186 ? -2.378 21.755 -1.100 1.00 74.19 186 THR A CA 1
ATOM 1400 C C . THR A 1 186 ? -2.559 20.756 0.045 1.00 74.19 186 THR A C 1
ATOM 1402 O O . THR A 1 186 ? -3.006 21.133 1.128 1.00 74.19 186 THR A O 1
ATOM 1405 N N . GLN A 1 187 ? -2.207 19.486 -0.178 1.00 80.62 187 GLN A N 1
ATOM 1406 C CA . GLN A 1 187 ? -2.394 18.404 0.776 1.00 80.62 187 GLN A CA 1
ATOM 1407 C C . GLN A 1 187 ? -1.143 18.225 1.644 1.00 80.62 187 GLN A C 1
ATOM 1409 O O . GLN A 1 187 ? -0.061 17.908 1.156 1.00 80.62 187 GLN A O 1
ATOM 1414 N N . THR A 1 188 ? -1.295 18.383 2.959 1.00 85.19 188 THR A N 1
ATOM 1415 C CA . THR A 1 188 ? -0.173 18.369 3.915 1.00 85.19 188 THR A CA 1
ATOM 1416 C C . THR A 1 188 ? 0.565 17.035 3.983 1.00 85.19 188 THR A C 1
ATOM 1418 O O . THR A 1 188 ? 1.757 17.012 4.275 1.00 85.19 188 THR A O 1
ATOM 1421 N N . TRP A 1 189 ? -0.123 15.926 3.718 1.00 84.56 189 TRP A N 1
ATOM 1422 C CA . TRP A 1 189 ? 0.481 14.595 3.730 1.00 84.56 189 TRP A CA 1
ATOM 1423 C C . TRP A 1 189 ? 1.359 14.344 2.493 1.00 84.56 189 TRP A C 1
ATOM 1425 O O . TRP A 1 189 ? 2.383 13.679 2.609 1.00 84.56 189 TRP A O 1
ATOM 1435 N N . VAL A 1 190 ? 1.043 14.955 1.343 1.00 86.69 190 VAL A N 1
ATOM 1436 C CA . VAL A 1 190 ? 1.910 14.940 0.149 1.00 86.69 190 VAL A CA 1
ATOM 1437 C C . VAL A 1 190 ? 3.216 15.673 0.442 1.00 86.69 190 VAL A C 1
ATOM 1439 O O . VAL A 1 190 ? 4.304 15.182 0.148 1.00 86.69 190 VAL A O 1
ATOM 1442 N N . ASP A 1 191 ? 3.133 16.818 1.120 1.00 88.06 191 ASP A N 1
ATOM 1443 C CA . ASP A 1 191 ? 4.323 17.530 1.590 1.00 88.06 191 ASP A CA 1
ATOM 1444 C C . ASP A 1 191 ? 5.114 16.743 2.643 1.00 88.06 191 ASP A C 1
ATOM 1446 O O . ASP A 1 191 ? 6.321 16.950 2.774 1.00 88.06 191 ASP A O 1
ATOM 1450 N N . ALA A 1 192 ? 4.460 15.871 3.414 1.00 90.69 192 ALA A N 1
ATOM 1451 C CA . ALA A 1 192 ? 5.131 14.985 4.358 1.00 90.69 192 ALA A CA 1
ATOM 1452 C C . ALA A 1 192 ? 5.869 13.851 3.627 1.00 90.69 192 ALA A C 1
ATOM 1454 O O . ALA A 1 192 ? 7.046 13.630 3.905 1.00 90.69 192 ALA A O 1
ATOM 1455 N N . LEU A 1 193 ? 5.241 13.234 2.619 1.00 88.44 193 LEU A N 1
ATOM 1456 C CA . LEU A 1 193 ? 5.888 12.269 1.723 1.00 88.44 193 LEU A CA 1
ATOM 1457 C C . LEU A 1 193 ? 7.130 12.852 1.046 1.00 88.44 193 LEU A C 1
ATOM 1459 O O . LEU A 1 193 ? 8.185 12.224 1.008 1.00 88.44 193 LEU A O 1
ATOM 1463 N N . ARG A 1 194 ? 7.047 14.102 0.582 1.00 89.88 194 ARG A N 1
ATOM 1464 C CA . ARG A 1 194 ? 8.177 14.790 -0.062 1.00 89.88 194 ARG A CA 1
ATOM 1465 C C . ARG A 1 194 ? 9.402 14.968 0.836 1.00 89.88 194 ARG A C 1
ATOM 1467 O O . ARG A 1 194 ? 10.514 15.178 0.339 1.00 89.88 194 ARG A O 1
ATOM 1474 N N . LYS A 1 195 ? 9.184 14.933 2.153 1.00 91.38 195 LYS A N 1
ATOM 1475 C CA . LYS A 1 195 ? 10.198 15.105 3.199 1.00 91.38 195 LYS A CA 1
ATOM 1476 C C . LYS A 1 195 ? 10.733 13.779 3.733 1.00 91.38 195 LYS A C 1
ATOM 1478 O O . LYS A 1 195 ? 11.571 13.825 4.631 1.00 91.38 195 LYS A O 1
ATOM 1483 N N . LEU A 1 196 ? 10.275 12.636 3.216 1.00 91.81 196 LEU A N 1
ATOM 1484 C CA . LEU A 1 196 ? 10.854 11.347 3.575 1.00 91.81 196 LEU A CA 1
ATOM 1485 C C . LEU A 1 196 ? 12.334 11.339 3.203 1.00 91.81 196 LEU A C 1
ATOM 1487 O O . LEU A 1 196 ? 12.711 11.543 2.047 1.00 91.81 196 LEU A O 1
ATOM 1491 N N . ASP A 1 197 ? 13.171 11.139 4.214 1.00 90.56 197 ASP A N 1
ATOM 1492 C CA . ASP A 1 197 ? 14.608 11.062 4.020 1.00 90.56 197 ASP A CA 1
ATOM 1493 C C . ASP A 1 197 ? 14.963 9.778 3.261 1.00 90.56 197 ASP A C 1
ATOM 1495 O O . ASP A 1 197 ? 14.327 8.741 3.445 1.00 90.56 197 ASP A O 1
ATOM 1499 N N . GLY A 1 198 ? 15.945 9.853 2.366 1.00 89.81 198 GLY A N 1
ATOM 1500 C CA . GLY A 1 198 ? 16.371 8.730 1.522 1.00 89.81 198 GLY A CA 1
ATOM 1501 C C . GLY A 1 198 ? 15.412 8.296 0.399 1.00 89.81 198 GLY A C 1
ATOM 1502 O O . GLY A 1 198 ? 15.825 7.500 -0.443 1.00 89.81 198 GLY A O 1
ATOM 1503 N N . ALA A 1 199 ? 14.171 8.797 0.340 1.00 92.75 199 ALA A N 1
ATOM 1504 C CA . ALA A 1 199 ? 13.272 8.535 -0.790 1.00 92.75 199 ALA A CA 1
ATOM 1505 C C . ALA A 1 199 ? 13.810 9.218 -2.055 1.00 92.75 199 ALA A C 1
ATOM 1507 O O . ALA A 1 199 ? 14.201 10.379 -1.997 1.00 92.75 199 ALA A O 1
ATOM 1508 N N . LEU A 1 200 ? 13.833 8.551 -3.203 1.00 93.44 200 LEU A N 1
ATOM 1509 C CA . LEU A 1 200 ? 14.292 9.115 -4.476 1.00 93.44 200 LEU A CA 1
ATOM 1510 C C . LEU A 1 200 ? 13.169 9.879 -5.188 1.00 93.44 200 LEU A C 1
ATOM 1512 O O . LEU A 1 200 ? 11.986 9.641 -4.961 1.00 93.44 200 LEU A O 1
ATOM 1516 N N . TRP A 1 201 ? 13.547 10.820 -6.049 1.00 93.38 201 TRP A N 1
ATOM 1517 C CA . TRP A 1 201 ? 12.624 11.490 -6.958 1.00 93.38 201 TRP A CA 1
ATOM 1518 C C . TRP A 1 201 ? 12.344 10.599 -8.157 1.00 93.38 201 TRP A C 1
ATOM 1520 O O . TRP A 1 201 ? 13.274 10.174 -8.831 1.00 93.38 201 TRP A O 1
ATOM 1530 N N . VAL A 1 202 ? 11.070 10.342 -8.415 1.00 93.06 202 VAL A N 1
ATOM 1531 C CA . VAL A 1 202 ? 10.528 9.685 -9.595 1.00 93.06 202 VAL A CA 1
ATOM 1532 C C . VAL A 1 202 ? 10.299 10.741 -10.669 1.00 93.06 202 VAL A C 1
ATOM 1534 O O . VAL A 1 202 ? 9.449 11.622 -10.537 1.00 93.06 202 VAL A O 1
ATOM 1537 N N . GLU A 1 203 ? 11.077 10.643 -11.737 1.00 90.75 203 GLU A N 1
ATOM 1538 C CA . GLU A 1 203 ? 11.116 11.596 -12.836 1.00 90.75 203 GLU A CA 1
ATOM 1539 C C . GLU A 1 203 ? 10.529 10.987 -14.110 1.00 90.75 203 GLU A C 1
ATOM 1541 O O . GLU A 1 203 ? 10.914 9.887 -14.528 1.00 90.75 203 GLU A O 1
ATOM 1546 N N . ARG A 1 204 ? 9.665 11.753 -14.783 1.00 87.06 204 ARG A N 1
ATOM 1547 C CA . ARG A 1 204 ? 9.197 11.463 -16.142 1.00 87.06 204 ARG A CA 1
ATOM 1548 C C . ARG A 1 204 ? 9.007 12.751 -16.933 1.00 87.06 204 ARG A C 1
ATOM 1550 O O . ARG A 1 204 ? 8.069 13.512 -16.724 1.00 87.06 204 ARG A O 1
ATOM 1557 N N . GLY A 1 205 ? 9.898 13.005 -17.888 1.00 86.12 205 GLY A N 1
ATOM 1558 C CA . GLY A 1 205 ? 9.867 14.249 -18.658 1.00 86.12 205 GLY A CA 1
ATOM 1559 C C . GLY A 1 205 ? 10.004 15.474 -17.747 1.00 86.12 205 GLY A C 1
ATOM 1560 O O . GLY A 1 205 ? 11.088 15.728 -17.228 1.00 86.12 205 GLY A O 1
ATOM 1561 N N . ALA A 1 206 ? 8.919 16.237 -17.596 1.00 85.12 206 ALA A N 1
ATOM 1562 C CA . ALA A 1 206 ? 8.844 17.399 -16.704 1.00 85.12 206 ALA A CA 1
ATOM 1563 C C . ALA A 1 206 ? 8.165 17.095 -15.353 1.00 85.12 206 ALA A C 1
ATOM 1565 O O . ALA A 1 206 ? 8.132 17.967 -14.489 1.00 85.12 206 ALA A O 1
ATOM 1566 N N . GLU A 1 207 ? 7.607 15.895 -15.185 1.00 87.81 207 GLU A N 1
ATOM 1567 C CA . GLU A 1 207 ? 6.955 15.441 -13.958 1.00 87.81 207 GLU A CA 1
ATOM 1568 C C . GLU A 1 207 ? 8.007 14.916 -12.974 1.00 87.81 207 GLU A C 1
ATOM 1570 O O . GLU A 1 207 ? 8.888 14.143 -13.356 1.00 87.81 207 GLU A O 1
ATOM 1575 N N . SER A 1 208 ? 7.912 15.339 -11.714 1.00 90.69 208 SER A N 1
ATOM 1576 C CA . SER A 1 208 ? 8.882 15.033 -10.661 1.00 90.69 208 SER A CA 1
ATOM 1577 C C . SER A 1 208 ? 8.161 14.954 -9.318 1.00 90.69 208 SER A C 1
ATOM 1579 O O . SER A 1 208 ? 7.534 15.921 -8.878 1.00 90.69 208 SER A O 1
ATOM 1581 N N . GLU A 1 209 ? 8.234 13.802 -8.658 1.00 91.88 209 GLU A N 1
ATOM 1582 C CA . GLU A 1 209 ? 7.657 13.589 -7.326 1.00 91.88 209 GLU A CA 1
ATOM 1583 C C . GLU A 1 209 ? 8.493 12.589 -6.522 1.00 91.88 209 GLU A C 1
ATOM 1585 O O . GLU A 1 209 ? 9.289 11.860 -7.090 1.00 91.88 209 GLU A O 1
ATOM 1590 N N . ARG A 1 210 ? 8.353 12.525 -5.195 1.00 91.06 210 ARG A N 1
ATOM 1591 C CA . ARG A 1 210 ? 9.069 11.535 -4.356 1.00 91.06 210 ARG A CA 1
ATOM 1592 C C . ARG A 1 210 ? 8.456 10.129 -4.380 1.00 91.06 210 ARG A C 1
ATOM 1594 O O . ARG A 1 210 ? 8.897 9.248 -3.646 1.00 91.06 210 ARG A O 1
ATOM 1601 N N . PHE A 1 211 ? 7.425 9.933 -5.192 1.00 91.44 211 PHE A N 1
ATOM 1602 C CA . PHE A 1 211 ? 6.680 8.692 -5.308 1.00 91.44 211 PHE A CA 1
ATOM 1603 C C . PHE A 1 211 ? 5.973 8.616 -6.663 1.00 91.44 211 PHE A C 1
ATOM 1605 O O . PHE A 1 211 ? 5.709 9.638 -7.296 1.00 91.44 211 PHE A O 1
ATOM 1612 N N . ALA A 1 212 ? 5.629 7.401 -7.083 1.00 90.44 212 ALA A N 1
ATOM 1613 C CA . ALA A 1 212 ? 4.574 7.184 -8.068 1.00 90.44 212 ALA A CA 1
ATOM 1614 C C . ALA A 1 212 ? 3.268 6.868 -7.330 1.00 90.44 212 ALA A C 1
ATOM 1616 O O . ALA A 1 212 ? 3.298 6.286 -6.244 1.00 90.44 212 ALA A O 1
ATOM 1617 N N . PHE A 1 213 ? 2.123 7.223 -7.902 1.00 89.25 213 PHE A N 1
ATOM 1618 C CA . PHE A 1 213 ? 0.833 6.784 -7.381 1.00 89.25 213 PHE A CA 1
ATOM 1619 C C . PHE A 1 213 ? -0.086 6.317 -8.497 1.00 89.25 213 PHE A C 1
ATOM 1621 O O . PHE A 1 213 ? 0.054 6.685 -9.664 1.00 89.25 213 PHE A O 1
ATOM 1628 N N . TYR A 1 214 ? -1.070 5.525 -8.108 1.00 89.19 214 TYR A N 1
ATOM 1629 C CA . TYR A 1 214 ? -2.180 5.124 -8.954 1.00 89.19 214 TYR A CA 1
ATOM 1630 C C . TYR A 1 214 ? -3.434 4.995 -8.100 1.00 89.19 214 TYR A C 1
ATOM 1632 O O . TYR A 1 214 ? -3.353 4.896 -6.891 1.00 89.19 214 TYR A O 1
ATOM 1640 N N . GLU A 1 215 ? -4.614 5.032 -8.693 1.00 85.88 215 GLU A N 1
ATOM 1641 C CA . GLU A 1 215 ? -5.865 4.724 -8.005 1.00 85.88 215 GLU A CA 1
ATOM 1642 C C . GLU A 1 215 ? -6.713 3.866 -8.933 1.00 85.88 215 GLU A C 1
ATOM 1644 O O . GLU A 1 215 ? -6.745 4.079 -10.150 1.00 85.88 215 GLU A O 1
ATOM 1649 N N . GLY A 1 216 ? -7.406 2.890 -8.357 1.00 80.94 216 GLY A N 1
ATOM 1650 C CA . GLY A 1 216 ? -8.289 1.989 -9.084 1.00 80.94 216 GLY A CA 1
ATOM 1651 C C . GLY A 1 216 ? -9.673 1.979 -8.460 1.00 80.94 216 GLY A C 1
ATOM 1652 O O . GLY A 1 216 ? -9.808 1.901 -7.237 1.00 80.94 216 GLY A O 1
ATOM 1653 N N . ARG A 1 217 ? -10.711 2.026 -9.298 1.00 79.69 217 ARG A N 1
ATOM 1654 C CA . ARG A 1 217 ? -12.068 1.676 -8.868 1.00 79.69 217 ARG A CA 1
ATOM 1655 C C . ARG A 1 217 ? -12.212 0.174 -9.033 1.00 79.69 217 ARG A C 1
ATOM 1657 O O . ARG A 1 217 ? -12.223 -0.289 -10.173 1.00 79.69 217 ARG A O 1
ATOM 1664 N N . THR A 1 218 ? -12.300 -0.544 -7.920 1.00 77.88 218 THR A N 1
ATOM 1665 C CA . THR A 1 218 ? -12.398 -2.006 -7.907 1.00 77.88 218 THR A CA 1
ATOM 1666 C C . THR A 1 218 ? -13.797 -2.440 -7.492 1.00 77.88 218 THR A C 1
ATOM 1668 O O . THR A 1 218 ? -14.469 -1.737 -6.743 1.00 77.88 218 THR A O 1
ATOM 1671 N N . ASP A 1 219 ? -14.225 -3.607 -7.967 1.00 81.31 219 ASP A N 1
ATOM 1672 C CA . ASP A 1 219 ? -15.474 -4.246 -7.528 1.00 81.31 219 ASP A CA 1
ATOM 1673 C C . ASP A 1 219 ? -15.217 -5.241 -6.374 1.00 81.31 219 ASP A C 1
ATOM 1675 O O . ASP A 1 219 ? -15.994 -6.172 -6.140 1.00 81.31 219 ASP A O 1
ATOM 1679 N N . GLU A 1 220 ? -14.081 -5.086 -5.684 1.00 85.31 220 GLU A N 1
ATOM 1680 C CA . GLU A 1 220 ? -13.707 -5.907 -4.536 1.00 85.31 220 GLU A CA 1
ATOM 1681 C C . GLU A 1 220 ? -14.678 -5.687 -3.366 1.00 85.31 220 GLU A C 1
ATOM 1683 O O . GLU A 1 220 ? -15.389 -4.684 -3.277 1.00 85.31 220 GLU A O 1
ATOM 1688 N N . LYS A 1 221 ? -14.710 -6.650 -2.446 1.00 89.69 221 LYS A N 1
ATOM 1689 C CA . LYS A 1 221 ? -15.480 -6.583 -1.199 1.00 89.69 221 LYS A CA 1
ATOM 1690 C C . LYS A 1 221 ? -14.530 -6.768 -0.019 1.00 89.69 221 LYS A C 1
ATOM 1692 O O . LYS A 1 221 ? -13.479 -7.385 -0.212 1.00 89.69 221 LYS A O 1
ATOM 1697 N N . PRO A 1 222 ? -14.904 -6.329 1.198 1.00 92.88 222 PRO A N 1
ATOM 1698 C CA . PRO A 1 222 ? -14.150 -6.681 2.391 1.00 92.88 222 PRO A CA 1
ATOM 1699 C C . PRO A 1 222 ? -13.906 -8.195 2.464 1.00 92.88 222 PRO A C 1
ATOM 1701 O O . PRO A 1 222 ? -14.809 -8.997 2.221 1.00 92.88 222 PRO A O 1
ATOM 1704 N N . LEU A 1 223 ? -12.689 -8.587 2.839 1.00 95.69 223 LEU A N 1
ATOM 1705 C CA . LEU A 1 223 ? -12.314 -9.991 3.062 1.00 95.69 223 LEU A CA 1
ATOM 1706 C C . LEU A 1 223 ? -12.882 -10.548 4.367 1.00 95.69 223 LEU A C 1
ATOM 1708 O O . LEU A 1 223 ? -12.789 -11.749 4.622 1.00 95.69 223 LEU A O 1
ATOM 1712 N N . LEU A 1 224 ? -13.439 -9.668 5.196 1.00 96.06 224 LEU A N 1
ATOM 1713 C CA . LEU A 1 224 ? -14.065 -9.991 6.460 1.00 96.06 224 LEU A CA 1
ATOM 1714 C C . LEU A 1 224 ? -15.575 -9.782 6.389 1.00 96.06 224 LEU A C 1
ATOM 1716 O O . LEU A 1 224 ? -16.063 -8.836 5.781 1.00 96.06 224 LEU A O 1
ATOM 1720 N N . GLU A 1 225 ? -16.297 -10.631 7.104 1.00 94.69 225 GLU A N 1
ATOM 1721 C CA . GLU A 1 225 ? -17.705 -10.457 7.448 1.00 94.69 225 GLU A CA 1
ATOM 1722 C C . GLU A 1 225 ? -17.812 -10.196 8.954 1.00 94.69 225 GLU A C 1
ATOM 1724 O O . GLU A 1 225 ? -17.040 -10.754 9.741 1.00 94.69 225 GLU A O 1
ATOM 1729 N N . VAL A 1 226 ? -18.764 -9.358 9.367 1.00 91.25 226 VAL A N 1
ATOM 1730 C CA . VAL A 1 226 ? -19.009 -9.043 10.781 1.00 91.25 226 VAL A CA 1
ATOM 1731 C C . VAL A 1 226 ? -20.359 -9.603 11.194 1.00 91.25 226 VAL A C 1
ATOM 1733 O O . VAL A 1 226 ? -21.378 -9.299 10.584 1.00 91.25 226 VAL A O 1
ATOM 1736 N N . GLU A 1 227 ? -20.378 -10.365 12.281 1.00 92.44 227 GLU A N 1
ATOM 1737 C CA . GLU A 1 227 ? -21.598 -10.884 12.891 1.00 92.44 227 GLU A CA 1
ATOM 1738 C C . GLU A 1 227 ? -21.667 -10.549 14.383 1.00 92.44 227 GLU A C 1
ATOM 1740 O O . GLU A 1 227 ? -20.663 -10.258 15.039 1.00 92.44 227 GLU A O 1
ATOM 1745 N N . ARG A 1 228 ? -22.878 -10.618 14.943 1.00 91.69 228 ARG A N 1
ATOM 1746 C CA . ARG A 1 228 ? -23.081 -10.592 16.394 1.00 91.69 228 ARG A CA 1
ATOM 1747 C C . ARG A 1 228 ? -22.846 -11.991 16.954 1.00 91.69 228 ARG A C 1
ATOM 1749 O O . ARG A 1 228 ? -23.454 -12.947 16.486 1.00 91.69 228 ARG A O 1
ATOM 1756 N N . GLY A 1 229 ? -21.993 -12.100 17.965 1.00 92.31 229 GLY A N 1
ATOM 1757 C CA . GLY A 1 229 ? -21.785 -13.343 18.701 1.00 92.31 229 GLY A CA 1
ATOM 1758 C C . GLY A 1 229 ? -22.887 -13.616 19.726 1.00 92.31 229 GLY A C 1
ATOM 1759 O O . GLY A 1 229 ? -23.670 -12.733 20.078 1.00 92.31 229 GLY A O 1
ATOM 1760 N N . ASP A 1 230 ? -22.895 -14.832 20.269 1.00 94.31 230 ASP A N 1
ATOM 1761 C CA . ASP A 1 230 ? -23.943 -15.328 21.180 1.00 94.31 230 ASP A CA 1
ATOM 1762 C C . ASP A 1 230 ? -24.045 -14.556 22.510 1.00 94.31 230 ASP A C 1
ATOM 1764 O O . ASP A 1 230 ? -25.050 -14.634 23.212 1.00 94.31 230 ASP A O 1
ATOM 1768 N N . GLU A 1 231 ? -23.009 -13.788 22.857 1.00 91.31 231 GLU A N 1
ATOM 1769 C CA . GLU A 1 231 ? -22.972 -12.960 24.075 1.00 91.31 231 GLU A CA 1
ATOM 1770 C C . GLU A 1 231 ? -23.445 -11.517 23.832 1.00 91.31 231 GLU A C 1
ATOM 1772 O O . GLU A 1 231 ? -23.337 -10.668 24.722 1.00 91.31 231 GLU A O 1
ATOM 1777 N N . TRP A 1 232 ? -23.951 -11.216 22.630 1.00 90.62 232 TRP A N 1
ATOM 1778 C CA . TRP A 1 232 ? -24.432 -9.884 22.287 1.00 90.62 232 TRP A CA 1
ATOM 1779 C C . TRP A 1 232 ? -25.661 -9.490 23.113 1.00 90.62 232 TRP A C 1
ATOM 1781 O O . TRP A 1 232 ? -26.661 -10.203 23.176 1.00 90.62 232 TRP A O 1
ATOM 1791 N N . SER A 1 233 ? -25.620 -8.286 23.678 1.00 85.50 233 SER A N 1
ATOM 1792 C CA . SER A 1 233 ? -26.747 -7.633 24.347 1.00 85.50 233 SER A CA 1
ATOM 1793 C C . SER A 1 233 ? -26.643 -6.111 24.225 1.00 85.50 233 SER A C 1
ATOM 1795 O O . SER A 1 233 ? -25.623 -5.580 23.786 1.00 85.50 233 SER A O 1
ATOM 1797 N N . ASP A 1 234 ? -27.673 -5.389 24.669 1.00 76.38 234 ASP A N 1
ATOM 1798 C CA . ASP A 1 234 ? -27.686 -3.918 24.662 1.00 76.38 234 ASP A CA 1
ATOM 1799 C C . ASP A 1 234 ? -26.560 -3.292 25.505 1.00 76.38 234 ASP A C 1
ATOM 1801 O O . ASP A 1 234 ? -26.169 -2.150 25.274 1.00 76.38 234 ASP A O 1
ATOM 1805 N N . THR A 1 235 ? -26.017 -4.039 26.471 1.00 77.19 235 THR A N 1
ATOM 1806 C CA . THR A 1 235 ? -24.954 -3.586 27.380 1.00 77.19 235 THR A CA 1
ATOM 1807 C C . THR A 1 235 ? -23.612 -4.275 27.144 1.00 77.19 235 THR A C 1
ATOM 1809 O O . THR A 1 235 ? -22.648 -3.964 27.836 1.00 77.19 235 THR A O 1
ATOM 1812 N N . ARG A 1 236 ? -23.538 -5.232 26.210 1.00 84.31 236 ARG A N 1
ATOM 1813 C CA . ARG A 1 236 ? -22.332 -6.025 25.941 1.00 84.31 236 ARG A CA 1
ATOM 1814 C C . ARG A 1 236 ? -22.230 -6.318 24.453 1.00 84.31 236 ARG A C 1
ATOM 1816 O O . ARG A 1 236 ? -23.000 -7.110 23.913 1.00 84.31 236 ARG A O 1
ATOM 1823 N N . ALA A 1 237 ? -21.277 -5.673 23.790 1.00 84.06 237 ALA A N 1
ATOM 1824 C CA . ALA A 1 237 ? -21.043 -5.897 22.374 1.00 84.06 237 ALA A CA 1
ATOM 1825 C C . ALA A 1 237 ? -20.116 -7.106 22.188 1.00 84.06 237 ALA A C 1
ATOM 1827 O O . ALA A 1 237 ? -18.974 -7.083 22.642 1.00 84.06 237 ALA A O 1
ATOM 1828 N N . HIS A 1 238 ? -20.613 -8.145 21.516 1.00 90.56 238 HIS A N 1
ATOM 1829 C CA . HIS A 1 238 ? -19.831 -9.309 21.100 1.00 90.56 238 HIS A CA 1
ATOM 1830 C C . HIS A 1 238 ? -19.781 -9.383 19.569 1.00 90.56 238 HIS A C 1
ATOM 1832 O O . HIS A 1 238 ? -20.764 -9.751 18.933 1.00 90.56 238 HIS A O 1
ATOM 1838 N N . TYR A 1 239 ? -18.645 -9.044 18.974 1.00 90.25 239 TYR A N 1
ATOM 1839 C CA . TYR A 1 239 ? -18.435 -9.129 17.530 1.00 90.25 239 TYR A CA 1
ATOM 1840 C C . TYR A 1 239 ? -17.740 -10.427 17.150 1.00 90.25 239 TYR A C 1
ATOM 1842 O O . TYR A 1 239 ? -16.786 -10.821 17.808 1.00 90.25 239 TYR A O 1
ATOM 1850 N N . VAL A 1 240 ? -18.168 -11.057 16.064 1.00 95.12 240 VAL A N 1
ATOM 1851 C CA . VAL A 1 240 ? -17.459 -12.172 15.437 1.00 95.12 240 VAL A CA 1
ATOM 1852 C C . VAL A 1 240 ? -17.056 -11.733 14.040 1.00 95.12 240 VAL A C 1
ATOM 1854 O O . VAL A 1 240 ? -17.915 -11.495 13.196 1.00 95.12 240 VAL A O 1
ATOM 1857 N N . LEU A 1 241 ? -15.753 -11.621 13.798 1.00 96.00 241 LEU A N 1
ATOM 1858 C CA . LEU A 1 241 ? -15.219 -11.414 12.458 1.00 96.00 241 LEU A CA 1
ATOM 1859 C C . LEU A 1 241 ? -14.947 -12.767 11.818 1.00 96.00 241 LEU A C 1
ATOM 1861 O O . LEU A 1 241 ? -14.210 -13.577 12.382 1.00 96.00 241 LEU A O 1
ATOM 1865 N N . LYS A 1 242 ? -15.524 -13.011 10.645 1.00 97.44 242 LYS A N 1
ATOM 1866 C CA . LYS A 1 242 ? -15.263 -14.199 9.828 1.00 97.44 242 LYS A CA 1
ATOM 1867 C C . LYS A 1 242 ? -14.422 -13.804 8.631 1.00 97.44 242 LYS A C 1
ATOM 1869 O O . LYS A 1 242 ? -14.712 -12.806 7.989 1.00 97.44 242 LYS A O 1
ATOM 1874 N N . ASN A 1 243 ? -13.417 -14.605 8.311 1.00 98.12 243 ASN A N 1
ATOM 1875 C CA . ASN A 1 243 ? -12.656 -14.487 7.079 1.00 98.12 243 ASN A CA 1
ATOM 1876 C C . ASN A 1 243 ? -13.087 -15.613 6.124 1.00 98.12 243 ASN A C 1
ATOM 1878 O O . ASN A 1 243 ? -12.498 -16.696 6.169 1.00 98.12 243 ASN A O 1
ATOM 1882 N N . PRO A 1 244 ? -14.130 -15.419 5.296 1.00 97.25 244 PRO A N 1
ATOM 1883 C CA . PRO A 1 244 ? -14.551 -16.412 4.307 1.00 97.25 244 PRO A CA 1
ATOM 1884 C C . PRO A 1 244 ? -13.603 -16.503 3.102 1.00 97.25 244 PRO A C 1
ATOM 1886 O O . PRO A 1 244 ? -13.779 -17.382 2.258 1.00 97.25 244 PRO A O 1
ATOM 1889 N N . SER A 1 245 ? -12.631 -15.594 2.987 1.00 96.69 245 SER A N 1
ATOM 1890 C CA . SER A 1 245 ? -11.745 -15.528 1.832 1.00 96.69 245 SER A CA 1
ATOM 1891 C C . SER A 1 245 ? -10.736 -16.684 1.795 1.00 96.69 245 SER A C 1
ATOM 1893 O O . SER A 1 245 ? -10.574 -17.452 2.748 1.00 96.69 245 SER A O 1
ATOM 1895 N N . ALA A 1 246 ? -10.026 -16.795 0.670 1.00 97.06 246 ALA A N 1
ATOM 1896 C CA . ALA A 1 246 ? -8.930 -17.746 0.495 1.00 97.06 246 ALA A CA 1
ATOM 1897 C C . ALA A 1 246 ? -7.602 -17.277 1.124 1.00 97.06 246 ALA A C 1
ATOM 1899 O O . ALA A 1 246 ? -6.627 -18.028 1.107 1.00 97.06 246 ALA A O 1
ATOM 1900 N N . TRP A 1 247 ? -7.557 -16.064 1.679 1.00 97.44 247 TRP A N 1
ATOM 1901 C CA . TRP A 1 247 ? -6.334 -15.415 2.141 1.00 97.44 247 TRP A CA 1
ATOM 1902 C C . TRP A 1 247 ? -6.431 -15.101 3.632 1.00 97.44 247 TRP A C 1
ATOM 1904 O O . TRP A 1 247 ? -7.510 -14.762 4.115 1.00 97.44 247 TRP A O 1
ATOM 1914 N N . PRO A 1 248 ? -5.345 -15.222 4.411 1.00 98.12 248 PRO A N 1
ATOM 1915 C CA . PRO A 1 248 ? -5.345 -14.667 5.756 1.00 98.12 248 PRO A CA 1
ATOM 1916 C C . PRO A 1 248 ? -5.513 -13.142 5.690 1.00 98.12 248 PRO A C 1
ATOM 1918 O O . PRO A 1 248 ? -5.108 -12.504 4.724 1.00 98.12 248 PRO A O 1
ATOM 1921 N N . VAL A 1 249 ? -6.072 -12.553 6.741 1.00 98.25 249 VAL A N 1
ATOM 1922 C CA . VAL A 1 249 ? -5.948 -11.112 6.991 1.00 98.25 249 VAL A CA 1
ATOM 1923 C C . VAL A 1 249 ? -5.114 -10.902 8.241 1.00 98.25 249 VAL A C 1
ATOM 1925 O O . VAL A 1 249 ? -5.053 -11.780 9.113 1.00 98.25 249 VAL A O 1
ATOM 1928 N N . HIS A 1 250 ? -4.464 -9.752 8.335 1.00 98.56 250 HIS A N 1
ATOM 1929 C CA . HIS A 1 250 ? -3.506 -9.461 9.393 1.00 98.56 250 HIS A CA 1
ATOM 1930 C C . HIS A 1 250 ? -3.840 -8.157 10.097 1.00 98.56 250 HIS A C 1
ATOM 1932 O O . HIS A 1 250 ? -4.572 -7.328 9.566 1.00 98.56 250 HIS A O 1
ATOM 1938 N N . ASP A 1 251 ? -3.290 -7.993 11.296 1.00 98.00 251 ASP A N 1
ATOM 1939 C CA . ASP A 1 251 ? -3.298 -6.736 12.045 1.00 98.00 251 ASP A CA 1
ATOM 1940 C C . ASP A 1 251 ? -4.715 -6.137 12.173 1.00 98.00 251 ASP A C 1
ATOM 1942 O O . ASP A 1 251 ? -4.942 -4.943 11.984 1.00 98.00 251 ASP A O 1
ATOM 1946 N N . VAL A 1 252 ? -5.689 -7.008 12.458 1.00 97.88 252 VAL A N 1
ATOM 1947 C CA . VAL A 1 252 ? -7.113 -6.674 12.485 1.00 97.88 252 VAL A CA 1
ATOM 1948 C C . VAL A 1 252 ? -7.411 -5.871 13.742 1.00 97.88 252 VAL A C 1
ATOM 1950 O O . VAL A 1 252 ? -7.364 -6.396 14.855 1.00 97.88 252 VAL A O 1
ATOM 1953 N N . LEU A 1 253 ? -7.754 -4.605 13.555 1.00 96.56 253 LEU A N 1
ATOM 1954 C CA . LEU A 1 253 ? -8.110 -3.660 14.595 1.00 96.56 253 LEU A CA 1
ATOM 1955 C C . LEU A 1 253 ? -9.591 -3.291 14.472 1.00 96.56 253 LEU A C 1
ATOM 1957 O O . LEU A 1 253 ? -10.038 -2.784 13.446 1.00 96.56 253 LEU A O 1
ATOM 1961 N N . VAL A 1 254 ? -10.353 -3.504 15.541 1.00 94.69 254 VAL A N 1
ATOM 1962 C CA . VAL A 1 254 ? -11.743 -3.045 15.641 1.00 94.69 254 VAL A CA 1
ATOM 1963 C C . VAL A 1 254 ? -11.792 -1.882 16.611 1.00 94.69 254 VAL A C 1
ATOM 1965 O O . VAL A 1 254 ? -11.398 -2.023 17.769 1.00 94.69 254 VAL A O 1
ATOM 1968 N N . VAL A 1 255 ? -12.309 -0.745 16.153 1.00 93.94 255 VAL A N 1
ATOM 1969 C CA . VAL A 1 255 ? -12.510 0.446 16.976 1.00 93.94 255 VAL A CA 1
ATOM 1970 C C . VAL A 1 255 ? -13.990 0.784 16.984 1.00 93.94 255 VAL A C 1
ATOM 1972 O O . VAL A 1 255 ? -14.557 1.174 15.967 1.00 93.94 255 VAL A O 1
ATOM 1975 N N . ARG A 1 256 ? -14.629 0.655 18.149 1.00 92.56 256 ARG A N 1
ATOM 1976 C CA . ARG A 1 256 ? -16.004 1.112 18.356 1.00 92.56 256 ARG A CA 1
ATOM 1977 C C . ARG A 1 256 ? -16.022 2.353 19.230 1.00 92.56 256 ARG A C 1
ATOM 1979 O O . ARG A 1 256 ? -15.775 2.259 20.430 1.00 92.56 256 ARG A O 1
ATOM 1986 N N . ARG A 1 257 ? -16.379 3.499 18.658 1.00 92.56 257 ARG A N 1
ATOM 1987 C CA . ARG A 1 257 ? -16.567 4.753 19.393 1.00 92.56 257 ARG A CA 1
ATOM 1988 C C . ARG A 1 257 ? -18.027 4.982 19.759 1.00 92.56 257 ARG A C 1
ATOM 1990 O O . ARG A 1 257 ? -18.918 4.809 18.929 1.00 92.56 257 ARG A O 1
ATOM 1997 N N . VAL A 1 258 ? -18.231 5.373 21.017 1.00 91.31 258 VAL A N 1
ATOM 1998 C CA . VAL A 1 258 ? -19.511 5.809 21.582 1.00 91.31 258 VAL A CA 1
ATOM 1999 C C . VAL A 1 258 ? -19.260 7.106 22.357 1.00 91.31 258 VAL A C 1
ATOM 2001 O O . VAL A 1 258 ? -18.903 7.114 23.541 1.00 91.31 258 VAL A O 1
ATOM 2004 N N . GLY A 1 259 ? -19.367 8.233 21.657 1.00 93.12 259 GLY A N 1
ATOM 2005 C CA . GLY A 1 259 ? -19.064 9.562 22.180 1.00 93.12 259 GLY A CA 1
ATOM 2006 C C . GLY A 1 259 ? -17.602 9.720 22.621 1.00 93.12 259 GLY A C 1
ATOM 2007 O O . GLY A 1 259 ? -16.684 9.852 21.806 1.00 93.12 259 GLY A O 1
ATOM 2008 N N . LYS A 1 260 ? -17.382 9.776 23.941 1.00 95.94 260 LYS A N 1
ATOM 2009 C CA . LYS A 1 260 ? -16.053 9.963 24.559 1.00 95.94 260 LYS A CA 1
ATOM 2010 C C . LYS A 1 260 ? -15.358 8.655 24.932 1.00 95.94 260 LYS A C 1
ATOM 2012 O O . LYS A 1 260 ? -14.215 8.695 25.385 1.00 95.94 260 LYS A O 1
ATOM 2017 N N . GLN A 1 261 ? -16.045 7.533 24.766 1.00 95.38 261 GLN A N 1
ATOM 2018 C CA . GLN A 1 261 ? -15.521 6.206 25.032 1.00 95.38 261 GLN A CA 1
ATOM 2019 C C . GLN A 1 261 ? -15.229 5.489 23.718 1.00 95.38 261 GLN A C 1
ATOM 2021 O O . GLN A 1 261 ? -15.913 5.703 22.714 1.00 95.38 261 GLN A O 1
ATOM 2026 N N . ALA A 1 262 ? -14.207 4.646 23.735 1.00 94.69 262 ALA A N 1
ATOM 2027 C CA . ALA A 1 262 ? -13.861 3.763 22.641 1.00 94.69 262 ALA A CA 1
ATOM 2028 C C . ALA A 1 262 ? -13.561 2.369 23.174 1.00 94.69 262 ALA A C 1
ATOM 2030 O O . ALA A 1 262 ? -12.914 2.215 24.205 1.00 94.69 262 ALA A O 1
ATOM 2031 N N . TYR A 1 263 ? -13.994 1.363 22.438 1.00 93.81 263 TYR A N 1
ATOM 2032 C CA . TYR A 1 263 ? -13.639 -0.023 22.669 1.00 93.81 263 TYR A CA 1
ATOM 2033 C C . TYR A 1 263 ? -12.725 -0.443 21.536 1.00 93.81 263 TYR A C 1
ATOM 2035 O O . TYR A 1 263 ? -13.071 -0.261 20.367 1.00 93.81 263 TYR A O 1
ATOM 2043 N N . VAL A 1 264 ? -11.553 -0.952 21.890 1.00 94.50 264 VAL A N 1
ATOM 2044 C CA . VAL A 1 264 ? -10.511 -1.286 20.926 1.00 94.50 264 VAL A CA 1
ATOM 2045 C C . VAL A 1 264 ? -10.149 -2.744 21.103 1.00 94.50 264 VAL A C 1
ATOM 2047 O O . VAL A 1 264 ? -9.882 -3.193 22.216 1.00 94.50 264 VAL A O 1
ATOM 2050 N N . PHE A 1 265 ? -10.153 -3.478 20.002 1.00 93.50 265 PHE A N 1
ATOM 2051 C CA . PHE A 1 265 ? -9.738 -4.866 19.968 1.00 93.50 265 PHE A CA 1
ATOM 2052 C C . PHE A 1 265 ? -8.710 -5.071 18.854 1.00 93.50 265 PHE A C 1
ATOM 2054 O O . PHE A 1 265 ? -8.839 -4.477 17.786 1.00 93.50 265 PHE A O 1
ATOM 2061 N N . TYR A 1 266 ? -7.733 -5.948 19.093 1.00 95.44 266 TYR A N 1
ATOM 2062 C CA . TYR A 1 266 ? -6.699 -6.300 18.127 1.00 95.44 266 TYR A CA 1
ATOM 2063 C C . TYR A 1 266 ? -6.508 -7.819 18.000 1.00 95.44 266 TYR A C 1
ATOM 2065 O O . TYR A 1 266 ? -6.261 -8.509 18.991 1.00 95.44 266 TYR A O 1
ATOM 2073 N N . ALA A 1 267 ? -6.562 -8.331 16.769 1.00 96.69 267 ALA A N 1
ATOM 2074 C CA . ALA A 1 267 ? -6.161 -9.689 16.414 1.00 96.69 267 ALA A CA 1
ATOM 2075 C C . ALA A 1 267 ? -4.971 -9.632 15.442 1.00 96.69 267 ALA A C 1
ATOM 2077 O O . ALA A 1 267 ? -5.113 -9.076 14.354 1.00 96.69 267 ALA A O 1
ATOM 2078 N N . PRO A 1 268 ? -3.824 -10.266 15.762 1.00 97.19 268 PRO A N 1
ATOM 2079 C CA . PRO A 1 268 ? -2.665 -10.269 14.868 1.00 97.19 268 PRO A CA 1
ATOM 2080 C C . PRO A 1 268 ? -2.955 -10.859 13.485 1.00 97.19 268 PRO A C 1
ATOM 2082 O O . PRO A 1 268 ? -2.388 -10.420 12.493 1.00 97.19 268 PRO A O 1
ATOM 2085 N N . SER A 1 269 ? -3.814 -11.878 13.414 1.00 98.06 269 SER A N 1
ATOM 2086 C CA . SER A 1 269 ? -4.238 -12.477 12.153 1.00 98.06 269 SER A CA 1
ATOM 2087 C C . SER A 1 269 ? -5.539 -13.256 12.320 1.00 98.06 269 SER A C 1
ATOM 2089 O O . SER A 1 269 ? -5.781 -13.860 13.369 1.00 98.06 269 SER A O 1
ATOM 2091 N N . ILE A 1 270 ? -6.351 -13.273 11.264 1.00 98.38 270 ILE A N 1
ATOM 2092 C CA . ILE A 1 270 ? -7.488 -14.181 11.104 1.00 98.38 270 ILE A CA 1
ATOM 2093 C C . ILE A 1 270 ? -7.213 -15.021 9.849 1.00 98.38 270 ILE A C 1
ATOM 2095 O O . ILE A 1 270 ? -7.328 -14.501 8.734 1.00 98.38 270 ILE A O 1
ATOM 2099 N N . PRO A 1 271 ? -6.831 -16.306 9.992 1.00 98.50 271 PRO A N 1
ATOM 2100 C CA . PRO A 1 271 ? -6.552 -17.161 8.842 1.00 98.50 271 PRO A CA 1
ATOM 2101 C C . PRO A 1 271 ? -7.769 -17.357 7.929 1.00 98.50 271 PRO A C 1
ATOM 2103 O O . PRO A 1 271 ? -8.914 -17.228 8.367 1.00 98.50 271 PRO A O 1
ATOM 2106 N N . ALA A 1 272 ? -7.513 -17.746 6.679 1.00 98.19 272 ALA A N 1
ATOM 2107 C CA . ALA A 1 272 ? -8.547 -18.096 5.708 1.00 98.19 272 ALA A CA 1
ATOM 2108 C C . ALA A 1 272 ? -9.526 -19.150 6.265 1.00 98.19 272 ALA A C 1
ATOM 2110 O O . ALA A 1 272 ? -9.122 -20.153 6.869 1.00 98.19 272 ALA A O 1
ATOM 2111 N N . GLY A 1 273 ? -10.824 -18.918 6.077 1.00 97.88 273 GLY A N 1
ATOM 2112 C CA . GLY A 1 273 ? -11.905 -19.775 6.569 1.00 97.88 273 GLY A CA 1
ATOM 2113 C C . GLY A 1 273 ? -12.040 -19.834 8.096 1.00 97.88 273 GLY A C 1
ATOM 2114 O O . GLY A 1 273 ? -12.675 -20.759 8.612 1.00 97.88 273 GLY A O 1
ATOM 2115 N N . LYS A 1 274 ? -11.410 -18.918 8.844 1.00 98.44 274 LYS A N 1
ATOM 2116 C CA . LYS A 1 274 ? -11.488 -18.845 10.314 1.00 98.44 274 LYS A CA 1
ATOM 2117 C C . LYS A 1 274 ? -12.237 -17.606 10.777 1.00 98.44 274 LYS A C 1
ATOM 2119 O O . LYS A 1 274 ? -12.564 -16.716 10.000 1.00 98.44 274 LYS A O 1
ATOM 2124 N N . SER A 1 275 ? -12.523 -17.577 12.072 1.00 97.50 275 SER A N 1
ATOM 2125 C CA . SER A 1 275 ? -13.206 -16.474 12.729 1.00 97.50 275 SER A CA 1
ATOM 2126 C C . SER A 1 275 ? -12.508 -16.087 14.023 1.00 97.50 275 SER A C 1
ATOM 2128 O O . SER A 1 275 ? -11.842 -16.914 14.647 1.00 97.50 275 SER A O 1
ATOM 2130 N N . ALA A 1 276 ? -12.717 -14.849 14.450 1.00 96.56 276 ALA A N 1
ATOM 2131 C CA . ALA A 1 276 ? -12.260 -14.333 15.727 1.00 96.56 276 ALA A CA 1
ATOM 2132 C C . ALA A 1 276 ? -13.415 -13.592 16.420 1.00 96.56 276 ALA A C 1
ATOM 2134 O O . ALA A 1 276 ? -14.096 -12.781 15.796 1.00 96.56 276 ALA A O 1
ATOM 2135 N N . GLY A 1 277 ? -13.675 -13.940 17.683 1.00 93.62 277 GLY A N 1
ATOM 2136 C CA . GLY A 1 277 ? -14.761 -13.386 18.494 1.00 93.62 277 GLY A CA 1
ATOM 2137 C C . GLY A 1 277 ? -14.230 -12.436 19.561 1.00 93.62 277 GLY A C 1
ATOM 2138 O O . GLY A 1 277 ? -13.245 -12.752 20.230 1.00 93.62 277 GLY A O 1
ATOM 2139 N N . PHE A 1 278 ? -14.875 -11.283 19.716 1.00 89.88 278 PHE A N 1
ATOM 2140 C CA . PHE A 1 278 ? -14.434 -10.174 20.555 1.00 89.88 278 PHE A CA 1
ATOM 2141 C C . PHE A 1 278 ? -15.577 -9.677 21.414 1.00 89.88 278 PHE A C 1
ATOM 2143 O O . PHE A 1 278 ? -16.582 -9.182 20.903 1.00 89.88 278 PHE A O 1
ATOM 2150 N N . VAL A 1 279 ? -15.393 -9.754 22.723 1.00 88.69 279 VAL A N 1
ATOM 2151 C CA . VAL A 1 279 ? -16.297 -9.131 23.680 1.00 88.69 279 VAL A CA 1
ATOM 2152 C C . VAL A 1 279 ? -15.678 -7.811 24.123 1.00 88.69 279 VAL A C 1
ATOM 2154 O O . VAL A 1 279 ? -14.559 -7.780 24.628 1.00 88.69 279 VAL A O 1
ATOM 2157 N N . LEU A 1 280 ? -16.392 -6.713 23.894 1.00 83.31 280 LEU A N 1
ATOM 2158 C CA . LEU A 1 280 ? -15.927 -5.366 24.209 1.00 83.31 280 LEU A CA 1
ATOM 2159 C C . LEU A 1 280 ? -16.405 -4.974 25.611 1.00 83.31 280 LEU A C 1
ATOM 2161 O O . LEU A 1 280 ? -17.564 -4.595 25.788 1.00 83.31 280 LEU A O 1
ATOM 2165 N N . GLU A 1 281 ? -15.521 -5.097 26.602 1.00 81.50 281 GLU A N 1
ATOM 2166 C CA . GLU A 1 281 ? -15.855 -4.868 28.019 1.00 81.50 281 GLU A CA 1
ATOM 2167 C C . GLU A 1 281 ? -15.202 -3.596 28.573 1.00 81.50 281 GLU A C 1
ATOM 2169 O O . GLU A 1 281 ? -15.875 -2.785 29.213 1.00 81.50 281 GLU A O 1
ATOM 2174 N N . ASP A 1 282 ? -13.928 -3.366 28.249 1.00 87.94 282 ASP A N 1
ATOM 2175 C CA . ASP A 1 282 ? -13.163 -2.238 28.778 1.00 87.94 282 ASP A CA 1
ATOM 2176 C C . ASP A 1 282 ? -13.210 -1.032 27.837 1.00 87.94 282 ASP A C 1
ATOM 2178 O O . ASP A 1 282 ? -12.599 -1.002 26.766 1.00 87.94 282 ASP A O 1
ATOM 2182 N N . ALA A 1 283 ? -13.948 -0.006 28.260 1.00 93.00 283 ALA A N 1
ATOM 2183 C CA . ALA A 1 283 ? -13.994 1.270 27.565 1.00 93.00 283 ALA A CA 1
ATOM 2184 C C . ALA A 1 283 ? -12.735 2.099 27.861 1.00 93.00 283 ALA A C 1
ATOM 2186 O O . ALA A 1 283 ? -12.424 2.411 29.012 1.00 93.00 283 ALA A O 1
ATOM 2187 N N . LEU A 1 284 ? -12.062 2.545 26.806 1.00 96.38 284 LEU A N 1
ATOM 2188 C CA . LEU A 1 284 ? -10.980 3.519 26.856 1.00 96.38 284 LEU A CA 1
ATOM 2189 C C . LEU A 1 284 ? -11.538 4.931 26.670 1.00 96.38 284 LEU A C 1
ATOM 2191 O O . LEU A 1 284 ? -12.461 5.167 25.890 1.00 96.38 284 LEU A O 1
ATOM 2195 N N . GLN A 1 285 ? -10.949 5.904 27.359 1.00 97.25 285 GLN A N 1
ATOM 2196 C CA . GLN A 1 285 ? -11.248 7.312 27.117 1.00 97.25 285 GLN A CA 1
ATOM 2197 C C . GLN A 1 285 ? -10.614 7.734 25.783 1.00 97.25 285 GLN A C 1
ATOM 2199 O O . GLN A 1 285 ? -9.394 7.640 25.624 1.00 97.25 285 GLN A O 1
ATOM 2204 N N . VAL A 1 286 ? -11.413 8.230 24.835 1.00 95.75 286 VAL A N 1
ATOM 2205 C CA . VAL A 1 286 ? -10.908 8.717 23.538 1.00 95.75 286 VAL A CA 1
ATOM 2206 C C . VAL A 1 286 ? -9.854 9.800 23.766 1.00 95.75 286 VAL A C 1
ATOM 2208 O O . VAL A 1 286 ? -10.056 10.716 24.568 1.00 95.75 286 VAL A O 1
ATOM 2211 N N . GLY A 1 287 ? -8.731 9.683 23.054 1.00 94.81 287 GLY A N 1
ATOM 2212 C CA . GLY A 1 287 ? -7.596 10.604 23.134 1.00 94.81 287 GLY A CA 1
ATOM 2213 C C . GLY A 1 287 ? -6.659 10.381 24.326 1.00 94.81 287 GLY A C 1
ATOM 2214 O O . GLY A 1 287 ? -5.625 11.045 24.396 1.00 94.81 287 GLY A O 1
ATOM 2215 N N . SER A 1 288 ? -6.981 9.456 25.238 1.00 97.62 288 SER A N 1
ATOM 2216 C CA . SER A 1 288 ? -6.049 9.028 26.291 1.00 97.62 288 SER A CA 1
ATOM 2217 C C . SER A 1 288 ? -4.845 8.279 25.715 1.00 97.62 288 SER A C 1
ATOM 2219 O O . SER A 1 288 ? -4.912 7.739 24.610 1.00 97.62 288 SER A O 1
ATOM 2221 N N . ASP A 1 289 ? -3.758 8.195 26.480 1.00 98.06 289 ASP A N 1
ATOM 2222 C CA . ASP A 1 289 ? -2.557 7.465 26.055 1.00 98.06 289 ASP A CA 1
ATOM 2223 C C . ASP A 1 289 ? -2.840 5.970 25.861 1.00 98.06 289 ASP A C 1
ATOM 2225 O O . ASP A 1 289 ? -2.390 5.387 24.883 1.00 98.06 289 ASP A O 1
ATOM 2229 N N . ALA A 1 290 ? -3.680 5.370 26.713 1.00 97.62 290 ALA A N 1
ATOM 2230 C CA . ALA A 1 290 ? -4.115 3.982 26.553 1.00 97.62 290 ALA A CA 1
ATOM 2231 C C . ALA A 1 290 ? -4.889 3.760 25.242 1.00 97.62 290 ALA A C 1
ATOM 2233 O O . ALA A 1 290 ? -4.696 2.748 24.576 1.00 97.62 290 ALA A O 1
ATOM 2234 N N . PHE A 1 291 ? -5.739 4.714 24.844 1.00 97.38 291 PHE A N 1
ATOM 2235 C CA . PHE A 1 291 ? -6.433 4.659 23.557 1.00 97.38 291 PHE A CA 1
ATOM 2236 C C . PHE A 1 291 ? -5.462 4.774 22.376 1.00 97.38 291 PHE A C 1
ATOM 2238 O O . PHE A 1 291 ? -5.577 4.007 21.424 1.00 97.38 291 PHE A O 1
ATOM 2245 N N . LYS A 1 292 ? -4.499 5.701 22.438 1.00 97.81 292 LYS A N 1
ATOM 2246 C CA . LYS A 1 292 ? -3.488 5.879 21.382 1.00 97.81 292 LYS A CA 1
ATOM 2247 C C . LYS A 1 292 ? -2.598 4.647 21.230 1.00 97.81 292 LYS A C 1
ATOM 2249 O O . LYS A 1 292 ? -2.363 4.221 20.106 1.00 97.81 292 LYS A O 1
ATOM 2254 N N . GLU A 1 293 ? -2.165 4.054 22.340 1.00 97.88 293 GLU A N 1
ATOM 2255 C CA . GLU A 1 293 ? -1.369 2.822 22.341 1.00 97.88 293 GLU A CA 1
ATOM 2256 C C . GLU A 1 293 ? -2.164 1.652 21.749 1.00 97.88 293 GLU A C 1
ATOM 2258 O O . GLU A 1 293 ? -1.674 0.952 20.868 1.00 97.88 293 GLU A O 1
ATOM 2263 N N . ALA A 1 294 ? -3.425 1.483 22.164 1.00 97.00 294 ALA A N 1
ATOM 2264 C CA . ALA A 1 294 ? -4.284 0.406 21.673 1.00 97.00 294 ALA A CA 1
ATOM 2265 C C . ALA A 1 294 ? -4.667 0.546 20.187 1.00 97.00 294 ALA A C 1
ATOM 2267 O O . ALA A 1 294 ? -5.072 -0.440 19.578 1.00 97.00 294 ALA A O 1
ATOM 2268 N N . THR A 1 295 ? -4.567 1.748 19.611 1.00 97.56 295 THR A N 1
ATOM 2269 C CA . THR A 1 295 ? -4.913 2.033 18.210 1.00 97.56 295 THR A CA 1
ATOM 2270 C C . THR A 1 295 ? -3.666 2.282 17.368 1.00 97.56 295 THR A C 1
ATOM 2272 O O . THR A 1 295 ? -3.114 1.355 16.777 1.00 97.56 295 THR A O 1
ATOM 2275 N N . ARG A 1 296 ? -3.201 3.534 17.332 1.00 97.94 296 ARG A N 1
ATOM 2276 C CA . ARG A 1 296 ? -2.054 3.974 16.543 1.00 97.94 296 ARG A CA 1
ATOM 2277 C C . ARG A 1 296 ? -0.791 3.189 16.898 1.00 97.94 296 ARG A C 1
ATOM 2279 O O . ARG A 1 296 ? -0.188 2.624 15.996 1.00 97.94 296 ARG A O 1
ATOM 2286 N N . GLY A 1 297 ? -0.445 3.090 18.184 1.00 98.06 297 GLY A N 1
ATOM 2287 C CA . GLY A 1 297 ? 0.762 2.379 18.633 1.00 98.06 297 GLY A CA 1
ATOM 2288 C C . GLY A 1 297 ? 0.758 0.900 18.229 1.00 98.06 297 GLY A C 1
ATOM 2289 O O . GLY A 1 297 ? 1.774 0.351 17.797 1.00 98.06 297 GLY A O 1
ATOM 2290 N N . GLN A 1 298 ? -0.414 0.263 18.269 1.00 97.88 298 GLN A N 1
ATOM 2291 C CA . GLN A 1 298 ? -0.584 -1.115 17.825 1.00 97.88 298 GLN A CA 1
ATOM 2292 C C . GLN A 1 298 ? -0.362 -1.280 16.311 1.00 97.88 298 GLN A C 1
ATOM 2294 O O . GLN A 1 298 ? 0.335 -2.220 15.912 1.00 97.88 298 GLN A O 1
ATOM 2299 N N . LEU A 1 299 ? -0.893 -0.379 15.472 1.00 97.44 299 LEU A N 1
ATOM 2300 C CA . LEU A 1 299 ? -0.614 -0.410 14.030 1.00 97.44 299 LEU A CA 1
ATOM 2301 C C . LEU A 1 299 ? 0.850 -0.075 13.726 1.00 97.44 299 LEU A C 1
ATOM 2303 O O . LEU A 1 299 ? 1.465 -0.795 12.942 1.00 97.44 299 LEU A O 1
ATOM 2307 N N . GLU A 1 300 ? 1.446 0.920 14.388 1.00 98.00 300 GLU A N 1
ATOM 2308 C CA . GLU A 1 300 ? 2.871 1.260 14.242 1.00 98.00 300 GLU A CA 1
ATOM 2309 C C . GLU A 1 300 ? 3.758 0.038 14.485 1.00 98.00 300 GLU A C 1
ATOM 2311 O O . GLU A 1 300 ? 4.550 -0.354 13.628 1.00 98.00 300 GLU A O 1
ATOM 2316 N N . LYS A 1 301 ? 3.546 -0.660 15.604 1.00 97.44 301 LYS A N 1
ATOM 2317 C CA . LYS A 1 301 ? 4.277 -1.888 15.937 1.00 97.44 301 LYS A CA 1
ATOM 2318 C C . LYS A 1 301 ? 4.127 -2.988 14.878 1.00 97.44 301 LYS A C 1
ATOM 2320 O O . LYS A 1 301 ? 5.022 -3.824 14.717 1.00 97.44 301 LYS A O 1
ATOM 2325 N N . SER A 1 302 ? 2.992 -3.034 14.185 1.00 96.31 302 SER A N 1
ATOM 2326 C CA . SER A 1 302 ? 2.704 -4.032 13.149 1.00 96.31 302 SER A CA 1
ATOM 2327 C C . SER A 1 302 ? 3.182 -3.649 11.747 1.00 96.31 302 SER A C 1
ATOM 2329 O O . SER A 1 302 ? 3.412 -4.534 10.930 1.00 96.31 302 SER A O 1
ATOM 2331 N N . LEU A 1 303 ? 3.372 -2.362 11.465 1.00 97.62 303 LEU A N 1
ATOM 2332 C CA . LEU A 1 303 ? 3.734 -1.883 10.133 1.00 97.62 303 LEU A CA 1
ATOM 2333 C C . LEU A 1 303 ? 5.214 -1.529 10.028 1.00 97.62 303 LEU A C 1
ATOM 2335 O O . LEU A 1 303 ? 5.807 -1.737 8.975 1.00 97.62 303 LEU A O 1
ATOM 2339 N N . VAL A 1 304 ? 5.837 -1.066 11.110 1.00 98.31 304 VAL A N 1
ATOM 2340 C CA . VAL A 1 304 ? 7.250 -0.672 11.099 1.00 98.31 304 VAL A CA 1
ATOM 2341 C C . VAL A 1 304 ? 8.153 -1.901 11.070 1.00 98.31 304 VAL A C 1
ATOM 2343 O O . VAL A 1 304 ? 7.954 -2.868 11.817 1.00 98.31 304 VAL A O 1
ATOM 2346 N N . ASP A 1 305 ? 9.176 -1.861 10.219 1.00 96.31 305 ASP A N 1
ATOM 2347 C CA . ASP A 1 305 ? 10.304 -2.783 10.287 1.00 96.31 305 ASP A CA 1
ATOM 2348 C C . ASP A 1 305 ? 11.159 -2.460 11.521 1.00 96.31 305 ASP A C 1
ATOM 2350 O O . ASP A 1 305 ? 11.996 -1.563 11.510 1.00 96.31 305 ASP A O 1
ATOM 2354 N N . ALA A 1 306 ? 10.963 -3.209 12.606 1.00 95.12 306 ALA A N 1
ATOM 2355 C CA . ALA A 1 306 ? 11.713 -2.999 13.843 1.00 95.12 306 ALA A CA 1
ATOM 2356 C C . ALA A 1 306 ? 13.224 -3.269 13.701 1.00 95.12 306 ALA A C 1
ATOM 2358 O O . ALA A 1 306 ? 14.001 -2.841 14.554 1.00 95.12 306 ALA A O 1
ATOM 2359 N N . THR A 1 307 ? 13.645 -3.997 12.661 1.00 94.00 307 THR A N 1
ATOM 2360 C CA . THR A 1 307 ? 15.061 -4.295 12.405 1.00 94.00 307 THR A CA 1
ATOM 2361 C C . THR A 1 307 ? 15.724 -3.216 11.559 1.00 94.00 307 THR A C 1
ATOM 2363 O O . THR A 1 307 ? 16.877 -2.871 11.807 1.00 94.00 307 THR A O 1
ATOM 2366 N N . THR A 1 308 ? 14.976 -2.650 10.610 1.00 93.00 308 THR A N 1
ATOM 2367 C CA . THR A 1 308 ? 15.446 -1.623 9.675 1.00 93.00 308 THR A CA 1
ATOM 2368 C C . THR A 1 308 ? 14.414 -0.491 9.585 1.00 93.00 308 THR A C 1
ATOM 2370 O O . THR A 1 308 ? 13.770 -0.330 8.552 1.00 93.00 308 THR A O 1
ATOM 2373 N N . PRO A 1 309 ? 14.214 0.303 10.656 1.00 96.12 309 PRO A N 1
ATOM 2374 C CA . PRO A 1 309 ? 13.131 1.291 10.721 1.00 96.12 309 PRO A CA 1
ATOM 2375 C C . PRO A 1 309 ? 13.387 2.534 9.861 1.00 96.12 309 PRO A C 1
ATOM 2377 O O . PRO A 1 309 ? 12.491 3.358 9.688 1.00 96.12 309 PRO A O 1
ATOM 2380 N N . THR A 1 310 ? 14.598 2.686 9.329 1.00 95.81 310 THR A N 1
ATOM 2381 C CA . THR A 1 310 ? 15.009 3.791 8.461 1.00 95.81 310 THR A CA 1
ATOM 2382 C C . THR A 1 310 ? 15.649 3.251 7.185 1.00 95.81 310 THR A C 1
ATOM 2384 O O . THR A 1 310 ? 16.316 2.212 7.248 1.00 95.81 310 THR A O 1
ATOM 2387 N N . PRO A 1 311 ? 15.538 3.967 6.054 1.00 92.62 311 PRO A N 1
ATOM 2388 C CA . PRO A 1 311 ? 16.262 3.622 4.838 1.00 92.62 311 PRO A CA 1
ATOM 2389 C C . PRO A 1 311 ? 17.770 3.496 5.091 1.00 92.62 311 PRO A C 1
ATOM 2391 O O . PRO A 1 311 ? 18.350 4.359 5.757 1.00 92.62 311 PRO A O 1
ATOM 2394 N N . PRO A 1 312 ? 18.436 2.449 4.576 1.00 88.62 312 PRO A N 1
ATOM 2395 C CA . PRO A 1 312 ? 19.888 2.358 4.644 1.00 88.62 312 PRO A CA 1
ATOM 2396 C C . PRO A 1 312 ? 20.557 3.504 3.881 1.00 88.62 312 PRO A C 1
ATOM 2398 O O . PRO A 1 312 ? 20.196 3.791 2.742 1.00 88.62 312 PRO A O 1
ATOM 2401 N N . THR A 1 313 ? 21.563 4.126 4.495 1.00 87.69 313 THR A N 1
ATOM 2402 C CA . THR A 1 313 ? 22.352 5.211 3.882 1.00 87.69 313 THR A CA 1
ATOM 2403 C C . THR A 1 313 ? 23.529 4.704 3.059 1.00 87.69 313 THR A C 1
ATOM 2405 O O . THR A 1 313 ? 24.073 5.450 2.252 1.00 87.69 313 THR A O 1
ATOM 2408 N N . ASP A 1 314 ? 23.910 3.438 3.249 1.00 84.75 314 ASP A N 1
ATOM 2409 C CA . ASP A 1 314 ? 25.060 2.798 2.619 1.00 84.75 314 ASP A CA 1
ATOM 2410 C C . ASP A 1 314 ? 24.711 1.393 2.117 1.00 84.75 314 ASP A C 1
ATOM 2412 O O . ASP A 1 314 ? 23.766 0.747 2.582 1.00 84.75 314 ASP A O 1
ATOM 2416 N N . TYR A 1 315 ? 25.508 0.901 1.168 1.00 79.81 315 TYR A N 1
ATOM 2417 C CA . TYR A 1 315 ? 25.402 -0.469 0.677 1.00 79.81 315 TYR A CA 1
ATOM 2418 C C . TYR A 1 315 ? 26.148 -1.444 1.585 1.00 79.81 315 TYR A C 1
ATOM 2420 O O . TYR A 1 315 ? 27.376 -1.384 1.696 1.00 79.81 315 TYR A O 1
ATOM 2428 N N . ASP A 1 316 ? 25.417 -2.392 2.169 1.00 74.56 316 ASP A N 1
ATOM 2429 C CA . ASP A 1 316 ? 26.007 -3.506 2.904 1.00 74.56 316 ASP A CA 1
ATOM 2430 C C . ASP A 1 316 ? 26.212 -4.727 1.996 1.00 74.56 316 ASP A C 1
ATOM 2432 O O . ASP A 1 316 ? 25.303 -5.513 1.744 1.00 74.56 316 ASP A O 1
ATOM 2436 N N . TRP A 1 317 ? 27.446 -4.897 1.519 1.00 69.94 317 TRP A N 1
ATOM 2437 C CA . TRP A 1 317 ? 27.865 -6.058 0.725 1.00 69.94 317 TRP A CA 1
ATOM 2438 C C . TRP A 1 317 ? 28.364 -7.236 1.573 1.00 69.94 317 TRP A C 1
ATOM 2440 O O . TRP A 1 317 ? 28.855 -8.226 1.025 1.00 69.94 317 TRP A O 1
ATOM 2450 N N . SER A 1 318 ? 28.323 -7.129 2.905 1.00 63.22 318 SER A N 1
ATOM 2451 C CA . SER A 1 318 ? 28.911 -8.125 3.808 1.00 63.22 318 SER A CA 1
ATOM 2452 C C . SER A 1 318 ? 28.056 -9.386 3.971 1.00 63.22 318 SER A C 1
ATOM 2454 O O . SER A 1 318 ? 28.564 -10.416 4.417 1.00 63.22 318 SER A O 1
ATOM 2456 N N . THR A 1 319 ? 26.790 -9.343 3.553 1.00 55.06 319 THR A N 1
ATOM 2457 C CA . THR A 1 319 ? 25.772 -10.370 3.832 1.00 55.06 319 THR A CA 1
ATOM 2458 C C . THR A 1 319 ? 25.631 -11.451 2.754 1.00 55.06 319 THR A C 1
ATOM 2460 O O . THR A 1 319 ? 24.766 -12.316 2.856 1.00 55.06 319 THR A O 1
ATOM 2463 N N . GLY A 1 320 ? 26.508 -11.482 1.745 1.00 57.66 320 GLY A N 1
ATOM 2464 C CA . GLY A 1 320 ? 26.528 -12.558 0.742 1.00 57.66 320 GLY A CA 1
ATOM 2465 C C . GLY A 1 320 ? 25.409 -12.491 -0.308 1.00 57.66 320 GLY A C 1
ATOM 2466 O O . GLY A 1 320 ? 25.283 -13.405 -1.117 1.00 57.66 320 GLY A O 1
ATOM 2467 N N . THR A 1 321 ? 24.642 -11.403 -0.355 1.00 65.81 321 THR A N 1
ATOM 2468 C CA . THR A 1 321 ? 23.545 -11.150 -1.306 1.00 65.81 321 THR A CA 1
ATOM 2469 C C . THR A 1 321 ? 24.032 -10.536 -2.625 1.00 65.81 321 THR A C 1
ATOM 2471 O O . THR A 1 321 ? 23.398 -9.652 -3.194 1.00 65.81 321 THR A O 1
ATOM 2474 N N . CYS A 1 322 ? 25.182 -10.980 -3.141 1.00 75.62 322 CYS A N 1
ATOM 2475 C CA . CYS A 1 322 ? 25.647 -10.510 -4.447 1.00 75.62 322 CYS A CA 1
ATOM 2476 C C . CYS A 1 322 ? 24.755 -11.095 -5.552 1.00 75.62 322 CYS A C 1
ATOM 2478 O O . CYS A 1 322 ? 24.936 -12.240 -5.971 1.00 75.62 322 CYS A O 1
ATOM 2480 N N . VAL A 1 323 ? 23.787 -10.304 -6.018 1.00 78.94 323 VAL A N 1
ATOM 2481 C CA . VAL A 1 323 ? 22.956 -10.636 -7.179 1.00 78.94 323 VAL A CA 1
ATOM 2482 C C . VAL A 1 323 ? 23.774 -10.372 -8.442 1.00 78.94 323 VAL A C 1
ATOM 2484 O O . VAL A 1 323 ? 24.196 -9.244 -8.693 1.00 78.94 323 VAL A O 1
ATOM 2487 N N . MET A 1 324 ? 24.020 -11.423 -9.224 1.00 78.50 324 MET A N 1
ATOM 2488 C CA . MET A 1 324 ? 24.808 -11.381 -10.461 1.00 78.50 324 MET A CA 1
ATOM 2489 C C . MET A 1 324 ? 24.020 -11.989 -11.613 1.00 78.50 324 MET A C 1
ATOM 2491 O O . MET A 1 324 ? 23.245 -12.920 -11.402 1.00 78.50 324 MET A O 1
ATOM 2495 N N . GLY A 1 325 ? 24.261 -11.508 -12.836 1.00 68.56 325 GLY A N 1
ATOM 2496 C CA . GLY A 1 325 ? 23.621 -12.071 -14.028 1.00 68.56 325 GLY A CA 1
ATOM 2497 C C . GLY A 1 325 ? 22.106 -11.906 -14.022 1.00 68.56 325 GLY A C 1
ATOM 2498 O O . GLY A 1 325 ? 21.395 -12.802 -14.466 1.00 68.56 325 GLY A O 1
ATOM 2499 N N . ARG A 1 326 ? 21.606 -10.794 -13.472 1.00 74.62 326 ARG A N 1
ATOM 2500 C CA . ARG A 1 326 ? 20.188 -10.450 -13.566 1.00 74.62 326 ARG A CA 1
ATOM 2501 C C . ARG A 1 326 ? 19.871 -10.010 -14.992 1.00 74.62 326 ARG A C 1
ATOM 2503 O O . ARG A 1 326 ? 20.607 -9.221 -15.579 1.00 74.62 326 ARG A O 1
ATOM 2510 N N . ASP A 1 327 ? 18.742 -10.481 -15.501 1.00 74.50 327 ASP A N 1
ATOM 2511 C CA . ASP A 1 327 ? 18.159 -9.999 -16.745 1.00 74.50 327 ASP A CA 1
ATOM 2512 C C . ASP A 1 327 ? 17.194 -8.834 -16.456 1.00 74.50 327 ASP A C 1
ATOM 2514 O O . ASP A 1 327 ? 16.184 -9.044 -15.776 1.00 74.50 327 ASP A O 1
ATOM 2518 N N . PRO A 1 328 ? 17.463 -7.615 -16.958 1.00 75.06 328 PRO A N 1
ATOM 2519 C CA . PRO A 1 328 ? 16.597 -6.452 -16.760 1.00 75.06 328 PRO A CA 1
ATOM 2520 C C . PRO A 1 328 ? 15.151 -6.645 -17.232 1.00 75.06 328 PRO A C 1
ATOM 2522 O O . PRO A 1 328 ? 14.260 -5.960 -16.739 1.00 75.06 328 PRO A O 1
ATOM 2525 N N . ALA A 1 329 ? 14.906 -7.572 -18.166 1.00 72.50 329 ALA A N 1
ATOM 2526 C CA . ALA A 1 329 ? 13.577 -7.846 -18.712 1.00 72.50 329 ALA A CA 1
ATOM 2527 C C . ALA A 1 329 ? 12.739 -8.819 -17.860 1.00 72.50 329 ALA A C 1
ATOM 2529 O O . ALA A 1 329 ? 11.583 -9.090 -18.202 1.00 72.50 329 ALA A O 1
ATOM 2530 N N . VAL A 1 330 ? 13.306 -9.370 -16.781 1.00 80.50 330 VAL A N 1
ATOM 2531 C CA . VAL A 1 330 ? 12.564 -10.165 -15.798 1.00 80.50 330 VAL A CA 1
ATOM 2532 C C . VAL A 1 330 ? 12.150 -9.241 -14.646 1.00 80.50 330 VAL A C 1
ATOM 2534 O O . VAL A 1 330 ? 13.028 -8.717 -13.949 1.00 80.50 330 VAL A O 1
ATOM 2537 N N . PRO A 1 331 ? 10.838 -9.013 -14.447 1.00 91.12 331 PRO A N 1
ATOM 2538 C CA . PRO A 1 331 ? 10.365 -8.148 -13.378 1.00 91.12 331 PRO A CA 1
ATOM 2539 C C . PRO A 1 331 ? 10.455 -8.810 -12.007 1.00 91.12 331 PRO A C 1
ATOM 2541 O O . PRO A 1 331 ? 10.455 -10.037 -11.884 1.00 91.12 331 PRO A O 1
ATOM 2544 N N . VAL A 1 332 ? 10.425 -7.977 -10.971 1.00 94.00 332 VAL A N 1
ATOM 2545 C CA . VAL A 1 332 ? 9.989 -8.384 -9.634 1.00 94.00 332 VAL A CA 1
ATOM 2546 C C . VAL A 1 332 ? 8.481 -8.164 -9.546 1.00 94.00 332 VAL A C 1
ATOM 2548 O O . VAL A 1 332 ? 8.013 -7.046 -9.752 1.00 94.00 332 VAL A O 1
ATOM 2551 N N . GLU A 1 333 ? 7.735 -9.237 -9.277 1.00 94.31 333 GLU A N 1
ATOM 2552 C CA . GLU A 1 333 ? 6.263 -9.212 -9.198 1.00 94.31 333 GLU A CA 1
ATOM 2553 C C . GLU A 1 333 ? 5.703 -9.634 -7.833 1.00 94.31 333 GLU A C 1
ATOM 2555 O O . GLU A 1 333 ? 4.500 -9.554 -7.618 1.00 94.31 333 GLU A O 1
ATOM 2560 N N . VAL A 1 334 ? 6.560 -10.115 -6.928 1.00 95.50 334 VAL A N 1
ATOM 2561 C CA . VAL A 1 334 ? 6.151 -10.662 -5.628 1.00 95.50 334 VAL A CA 1
ATOM 2562 C C . VAL A 1 334 ? 6.804 -9.856 -4.522 1.00 95.50 334 VAL A C 1
ATOM 2564 O O . VAL A 1 334 ? 8.015 -9.620 -4.554 1.00 95.50 334 VAL A O 1
ATOM 2567 N N . ALA A 1 335 ? 6.006 -9.453 -3.539 1.00 95.75 335 ALA A N 1
ATOM 2568 C CA . ALA A 1 335 ? 6.514 -8.754 -2.371 1.00 95.75 335 ALA A CA 1
ATOM 2569 C C . ALA A 1 335 ? 7.240 -9.713 -1.413 1.00 95.75 335 ALA A C 1
ATOM 2571 O O . ALA A 1 335 ? 6.733 -10.781 -1.073 1.00 95.75 335 ALA A O 1
ATOM 2572 N N . GLU A 1 336 ? 8.403 -9.312 -0.901 1.00 94.69 336 GLU A N 1
ATOM 2573 C CA . GLU A 1 336 ? 9.117 -10.057 0.148 1.00 94.69 336 GLU A CA 1
ATOM 2574 C C . GLU A 1 336 ? 8.523 -9.827 1.549 1.00 94.69 336 GLU A C 1
ATOM 2576 O O . GLU A 1 336 ? 8.793 -10.582 2.485 1.00 94.69 336 GLU A O 1
ATOM 2581 N N . GLY A 1 337 ? 7.699 -8.788 1.710 1.00 95.56 337 GLY A N 1
ATOM 2582 C CA . GLY A 1 337 ? 7.092 -8.438 2.986 1.00 95.56 337 GLY A CA 1
ATOM 2583 C C . GLY A 1 337 ? 6.157 -7.237 2.905 1.00 95.56 337 GLY A C 1
ATOM 2584 O O . GLY A 1 337 ? 5.797 -6.773 1.830 1.00 95.56 337 GLY A O 1
ATOM 2585 N N . HIS A 1 338 ? 5.764 -6.736 4.074 1.00 96.75 338 HIS A N 1
ATOM 2586 C CA . HIS A 1 338 ? 4.809 -5.629 4.233 1.00 96.75 338 HIS A CA 1
ATOM 2587 C C . HIS A 1 338 ? 5.323 -4.514 5.148 1.00 96.75 338 HIS A C 1
ATOM 2589 O O . HIS A 1 338 ? 4.605 -3.562 5.434 1.00 96.75 338 HIS A O 1
ATOM 2595 N N . ARG A 1 339 ? 6.525 -4.677 5.708 1.00 97.56 339 ARG A N 1
ATOM 2596 C CA . ARG A 1 339 ? 7.045 -3.767 6.724 1.00 97.56 339 ARG A CA 1
ATOM 2597 C C . ARG A 1 339 ? 7.640 -2.530 6.068 1.00 97.56 339 ARG A C 1
ATOM 2599 O O . ARG A 1 339 ? 8.480 -2.659 5.181 1.00 97.56 339 ARG A O 1
ATOM 2606 N N . LEU A 1 340 ? 7.222 -1.366 6.539 1.00 97.56 340 LEU A N 1
ATOM 2607 C CA . LEU A 1 340 ? 7.618 -0.055 6.039 1.00 97.56 340 LEU A CA 1
ATOM 2608 C C . LEU A 1 340 ? 8.646 0.596 6.971 1.00 97.56 340 LEU A C 1
ATOM 2610 O O . LEU A 1 340 ? 8.877 0.129 8.094 1.00 97.56 340 LEU A O 1
ATOM 2614 N N . TYR A 1 341 ? 9.233 1.706 6.530 1.00 97.75 341 TYR A N 1
ATOM 2615 C CA . TYR A 1 341 ? 10.023 2.558 7.412 1.00 97.75 341 TYR A CA 1
ATOM 2616 C C . TYR A 1 341 ? 9.132 3.348 8.368 1.00 97.75 341 TYR A C 1
ATOM 2618 O O . TYR A 1 341 ? 7.984 3.664 8.060 1.00 97.75 341 TYR A O 1
ATOM 2626 N N . GLN A 1 342 ? 9.680 3.714 9.529 1.00 97.75 342 GLN A N 1
ATOM 2627 C CA . GLN A 1 342 ? 8.958 4.459 10.564 1.00 97.75 342 GLN A CA 1
ATOM 2628 C C . GLN A 1 342 ? 8.317 5.729 9.997 1.00 97.75 342 GLN A C 1
ATOM 2630 O O . GLN A 1 342 ? 7.127 5.944 10.182 1.00 97.75 342 GLN A O 1
ATOM 2635 N N . ALA A 1 343 ? 9.081 6.523 9.242 1.00 96.81 343 ALA A N 1
ATOM 2636 C CA . ALA A 1 343 ? 8.586 7.777 8.683 1.00 96.81 343 ALA A CA 1
ATOM 2637 C C . ALA A 1 343 ? 7.437 7.575 7.676 1.00 96.81 343 ALA A C 1
ATOM 2639 O O . ALA A 1 343 ? 6.553 8.420 7.587 1.00 96.81 343 ALA A O 1
ATOM 2640 N N . GLU A 1 344 ? 7.408 6.459 6.941 1.00 97.12 344 GLU A N 1
ATOM 2641 C CA . GLU A 1 344 ? 6.287 6.136 6.048 1.00 97.12 344 GLU A CA 1
ATOM 2642 C C . GLU A 1 344 ? 5.031 5.780 6.843 1.00 97.12 344 GLU A C 1
ATOM 2644 O O . GLU A 1 344 ? 3.945 6.269 6.535 1.00 97.12 344 GLU A O 1
ATOM 2649 N N . VAL A 1 345 ? 5.184 4.974 7.899 1.00 97.62 345 VAL A N 1
ATOM 2650 C CA . VAL A 1 345 ? 4.081 4.620 8.801 1.00 97.62 345 VAL A CA 1
ATOM 2651 C C . VAL A 1 345 ? 3.536 5.858 9.510 1.00 97.62 345 VAL A C 1
ATOM 2653 O O . VAL A 1 345 ? 2.321 6.004 9.623 1.00 97.62 345 VAL A O 1
ATOM 2656 N N . ASP A 1 346 ? 4.407 6.775 9.929 1.00 97.12 346 ASP A N 1
ATOM 2657 C CA . ASP A 1 346 ? 4.002 8.033 10.551 1.00 97.12 346 ASP A CA 1
ATOM 2658 C C . ASP A 1 346 ? 3.143 8.864 9.593 1.00 97.12 346 ASP A C 1
ATOM 2660 O O . ASP A 1 346 ? 2.062 9.307 9.975 1.00 97.12 346 ASP A O 1
ATOM 2664 N N . VAL A 1 347 ? 3.570 9.013 8.331 1.00 95.31 347 VAL A N 1
ATOM 2665 C CA . VAL A 1 347 ? 2.804 9.741 7.306 1.00 95.31 347 VAL A CA 1
ATOM 2666 C C . VAL A 1 347 ? 1.459 9.068 7.030 1.00 95.31 347 VAL A C 1
ATOM 2668 O O . VAL A 1 347 ? 0.433 9.751 6.994 1.00 95.31 347 VAL A O 1
ATOM 2671 N N . LEU A 1 348 ? 1.444 7.742 6.876 1.00 95.06 348 LEU A N 1
ATOM 2672 C CA . LEU A 1 348 ? 0.224 6.959 6.680 1.00 95.06 348 LEU A CA 1
ATOM 2673 C C . LEU A 1 348 ? -0.767 7.182 7.830 1.00 95.06 348 LEU A C 1
ATOM 2675 O O . LEU A 1 348 ? -1.934 7.497 7.592 1.00 95.06 348 LEU A O 1
ATOM 2679 N N . LEU A 1 349 ? -0.315 7.045 9.077 1.00 96.00 349 LEU A N 1
ATOM 2680 C CA . LEU A 1 349 ? -1.174 7.150 10.256 1.00 96.00 349 LEU A CA 1
ATOM 2681 C C . LEU A 1 349 ? -1.530 8.597 10.611 1.00 96.00 349 LEU A C 1
ATOM 2683 O O . LEU A 1 349 ? -2.568 8.821 11.229 1.00 96.00 349 LEU A O 1
ATOM 2687 N N . ASP A 1 350 ? -0.732 9.585 10.215 1.00 94.69 350 ASP A N 1
ATOM 2688 C CA . ASP A 1 350 ? -1.096 11.001 10.322 1.00 94.69 350 ASP A CA 1
ATOM 2689 C C . ASP A 1 350 ? -2.184 11.373 9.311 1.00 94.69 350 ASP A C 1
ATOM 2691 O O . ASP A 1 350 ? -3.125 12.092 9.653 1.00 94.69 350 ASP A O 1
ATOM 2695 N N . ALA A 1 351 ? -2.087 10.859 8.081 1.00 92.12 351 ALA A N 1
ATOM 2696 C CA . ALA A 1 351 ? -3.063 11.119 7.028 1.00 92.12 351 ALA A CA 1
ATOM 2697 C C . ALA A 1 351 ? -4.392 10.388 7.270 1.00 92.12 351 ALA A C 1
ATOM 2699 O O . ALA A 1 351 ? -5.461 10.978 7.117 1.00 92.12 351 ALA A O 1
ATOM 2700 N N . TRP A 1 352 ? -4.332 9.112 7.661 1.00 94.50 352 TRP A N 1
ATOM 2701 C CA . TRP A 1 352 ? -5.505 8.239 7.765 1.00 94.50 352 TRP A CA 1
ATOM 2702 C C . TRP A 1 352 ? -5.986 7.979 9.191 1.00 94.50 352 TRP A C 1
ATOM 2704 O O . TRP A 1 352 ? -7.128 7.559 9.374 1.00 94.50 352 TRP A O 1
ATOM 2714 N N . GLY A 1 353 ? -5.174 8.257 10.212 1.00 95.06 353 GLY A N 1
ATOM 2715 C CA . GLY A 1 353 ? -5.523 8.035 11.619 1.00 95.06 353 GLY A CA 1
ATOM 2716 C C . GLY A 1 353 ? -6.869 8.635 12.040 1.00 95.06 353 GLY A C 1
ATOM 2717 O O . GLY A 1 353 ? -7.640 7.931 12.699 1.00 95.06 353 GLY A O 1
ATOM 2718 N N . PRO A 1 354 ? -7.227 9.868 11.624 1.00 93.94 354 PRO A N 1
ATOM 2719 C CA . PRO A 1 354 ? -8.556 10.412 11.887 1.00 93.94 354 PRO A CA 1
ATOM 2720 C C . PRO A 1 354 ? -9.689 9.529 11.339 1.00 93.94 354 PRO A C 1
ATOM 2722 O O . PRO A 1 354 ? -10.676 9.281 12.032 1.00 93.94 354 PRO A O 1
ATOM 2725 N N . ALA A 1 355 ? -9.542 8.985 10.130 1.00 92.62 355 ALA A N 1
ATOM 2726 C CA . ALA A 1 355 ? -10.521 8.066 9.558 1.00 92.62 355 ALA A CA 1
ATOM 2727 C C . ALA A 1 355 ? -10.499 6.695 10.260 1.00 92.62 355 ALA A C 1
ATOM 2729 O O . ALA A 1 355 ? -11.550 6.106 10.497 1.00 92.62 355 ALA A O 1
ATOM 2730 N N . PHE A 1 356 ? -9.332 6.184 10.644 1.00 95.00 356 PHE A N 1
ATOM 2731 C CA . PHE A 1 356 ? -9.228 4.883 11.309 1.00 95.00 356 PHE A CA 1
ATOM 2732 C C . PHE A 1 356 ? -9.807 4.884 12.723 1.00 95.00 356 PHE A C 1
ATOM 2734 O O . PHE A 1 356 ? -10.448 3.919 13.136 1.00 95.00 356 PHE A O 1
ATOM 2741 N N . PHE A 1 357 ? -9.562 5.952 13.482 1.00 94.94 357 PHE A N 1
ATOM 2742 C CA . PHE A 1 357 ? -9.732 5.923 14.933 1.00 94.94 357 PHE A CA 1
ATOM 2743 C C . PHE A 1 357 ? -10.712 6.964 15.449 1.00 94.94 357 PHE A C 1
ATOM 2745 O O . PHE A 1 357 ? -11.208 6.818 16.565 1.00 94.94 357 PHE A O 1
ATOM 2752 N N . GLU A 1 358 ? -10.990 8.026 14.688 1.00 91.56 358 GLU A N 1
ATOM 2753 C CA . GLU A 1 358 ? -11.760 9.158 15.198 1.00 91.56 358 GLU A CA 1
ATOM 2754 C C . GLU A 1 358 ? -13.229 9.171 14.754 1.00 91.56 358 GLU A C 1
ATOM 2756 O O . GLU A 1 358 ? -13.994 10.030 15.195 1.00 91.56 358 GLU A O 1
ATOM 2761 N N . GLN A 1 359 ? -13.668 8.192 13.970 1.00 89.81 359 GLN A N 1
ATOM 2762 C CA . GLN A 1 359 ? -15.061 8.099 13.541 1.00 89.81 359 GLN A CA 1
ATOM 2763 C C . GLN A 1 359 ? -15.970 7.548 14.648 1.00 89.81 359 GLN A C 1
ATOM 2765 O O . GLN A 1 359 ? -15.603 6.631 15.378 1.00 89.81 359 GLN A O 1
ATOM 2770 N N . GLU A 1 360 ? -17.171 8.117 14.777 1.00 90.44 360 GLU A N 1
ATOM 2771 C CA . GLU A 1 360 ? -18.231 7.549 15.619 1.00 90.44 360 GLU A CA 1
ATOM 2772 C C . GLU A 1 360 ? -18.766 6.261 14.978 1.00 90.44 360 GLU A C 1
ATOM 2774 O O . GLU A 1 360 ? -18.918 6.204 13.759 1.00 90.44 360 GLU A O 1
ATOM 2779 N N . GLY A 1 361 ? -19.111 5.255 15.786 1.00 89.50 361 GLY A N 1
ATOM 2780 C CA . GLY A 1 361 ? -19.584 3.963 15.284 1.00 89.50 361 GLY A CA 1
ATOM 2781 C C . GLY A 1 361 ? -18.507 2.885 15.344 1.00 89.50 361 GLY A C 1
ATOM 2782 O O . GLY A 1 361 ? -17.642 2.932 16.212 1.00 89.50 361 GLY A O 1
ATOM 2783 N N . THR A 1 362 ? -18.613 1.865 14.488 1.00 89.44 362 THR A N 1
ATOM 2784 C CA . THR A 1 362 ? -17.670 0.733 14.445 1.00 89.44 362 THR A CA 1
ATOM 2785 C C . THR A 1 362 ? -16.858 0.799 13.167 1.00 89.44 362 THR A C 1
ATOM 2787 O O . THR A 1 362 ? -17.426 0.771 12.081 1.00 89.44 362 THR A O 1
ATOM 2790 N N . VAL A 1 363 ? -15.542 0.843 13.319 1.00 93.25 363 VAL A N 1
ATOM 2791 C CA . VAL A 1 363 ? -14.578 0.778 12.229 1.00 93.25 363 VAL A CA 1
ATOM 2792 C C . VAL A 1 363 ? -13.775 -0.509 12.364 1.00 93.25 363 VAL A C 1
ATOM 2794 O O . VAL A 1 363 ? -13.330 -0.855 13.462 1.00 93.25 363 VAL A O 1
ATOM 2797 N N . VAL A 1 364 ? -13.585 -1.209 11.249 1.00 95.19 364 VAL A N 1
ATOM 2798 C CA . VAL A 1 364 ? -12.649 -2.330 11.144 1.00 95.19 364 VAL A CA 1
ATOM 2799 C C . VAL A 1 364 ? -11.508 -1.902 10.232 1.00 95.19 364 VAL A C 1
ATOM 2801 O O . VAL A 1 364 ? -11.737 -1.524 9.085 1.00 95.19 364 VAL A O 1
ATOM 2804 N N . VAL A 1 365 ? -10.285 -1.963 10.751 1.00 97.06 365 VAL A N 1
ATOM 2805 C CA . VAL A 1 365 ? -9.054 -1.787 9.982 1.00 97.06 365 VAL A CA 1
ATOM 2806 C C . VAL A 1 365 ? -8.331 -3.121 9.943 1.00 97.06 365 VAL A C 1
ATOM 2808 O O . VAL A 1 365 ? -8.223 -3.787 10.967 1.00 97.06 365 VAL A O 1
ATOM 2811 N N . TYR A 1 366 ? -7.843 -3.539 8.785 1.00 98.00 366 TYR A N 1
ATOM 2812 C CA . TYR A 1 366 ? -6.983 -4.717 8.694 1.00 98.00 366 TYR A CA 1
ATOM 2813 C C . TYR A 1 366 ? -5.969 -4.558 7.574 1.00 98.00 366 TYR A C 1
ATOM 2815 O O . TYR A 1 366 ? -6.180 -3.789 6.641 1.00 98.00 366 TYR A O 1
ATOM 2823 N N . ARG A 1 367 ? -4.867 -5.296 7.658 1.00 98.25 367 ARG A N 1
ATOM 2824 C C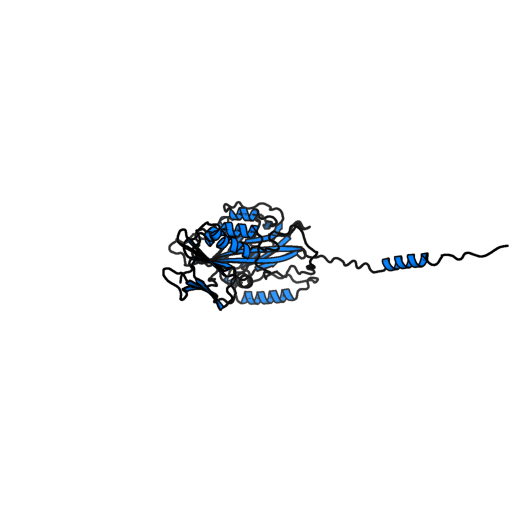A . ARG A 1 367 ? -3.879 -5.393 6.589 1.00 98.25 367 ARG A CA 1
ATOM 2825 C C . ARG A 1 367 ? -4.172 -6.602 5.707 1.00 98.25 367 ARG A C 1
ATOM 2827 O O . ARG A 1 367 ? -4.391 -7.714 6.198 1.00 98.25 367 ARG A O 1
ATOM 2834 N N . GLU A 1 368 ? -4.149 -6.379 4.402 1.00 97.50 368 GLU A N 1
ATOM 2835 C CA . GLU A 1 368 ? -4.264 -7.422 3.389 1.00 97.50 368 GLU A CA 1
ATOM 2836 C C . GLU A 1 368 ? -2.993 -8.284 3.354 1.00 97.50 368 GLU A C 1
ATOM 2838 O O . GLU A 1 368 ? -1.884 -7.840 3.678 1.00 97.50 368 GLU A O 1
ATOM 2843 N N . ASP A 1 369 ? -3.142 -9.554 2.987 1.00 97.62 369 ASP A N 1
ATOM 2844 C CA . ASP A 1 369 ? -1.986 -10.413 2.757 1.00 97.62 369 ASP A CA 1
ATOM 2845 C C . ASP A 1 369 ? -1.228 -9.967 1.493 1.00 97.62 369 ASP A C 1
ATOM 2847 O O . ASP A 1 369 ? -1.871 -9.663 0.488 1.00 97.62 369 ASP A O 1
ATOM 2851 N N . PRO A 1 370 ? 0.118 -9.954 1.480 1.00 95.81 370 PRO A N 1
ATOM 2852 C CA . PRO A 1 370 ? 0.862 -9.615 0.270 1.00 95.81 370 PRO A CA 1
ATOM 2853 C C . PRO A 1 370 ? 0.496 -10.496 -0.931 1.00 95.81 370 PRO A C 1
ATOM 2855 O O . PRO A 1 370 ? 0.365 -9.983 -2.036 1.00 95.81 370 PRO A O 1
ATOM 2858 N N . GLY A 1 371 ? 0.215 -11.789 -0.722 1.00 96.06 371 GLY A N 1
ATOM 2859 C CA . GLY A 1 371 ? -0.228 -12.672 -1.802 1.00 96.06 371 GLY A CA 1
ATOM 2860 C C . GLY A 1 371 ? -1.608 -12.303 -2.356 1.00 96.06 371 GLY A C 1
ATOM 2861 O O . GLY A 1 371 ? -1.852 -12.456 -3.552 1.00 96.06 371 GLY A O 1
ATOM 2862 N N . TYR A 1 372 ? -2.493 -11.757 -1.514 1.00 95.75 372 TYR A N 1
ATOM 2863 C CA . TYR A 1 372 ? -3.757 -11.183 -1.971 1.00 95.75 372 TYR A CA 1
ATOM 2864 C C . TYR A 1 372 ? -3.517 -9.951 -2.848 1.00 95.75 372 TYR A C 1
ATOM 2866 O O . TYR A 1 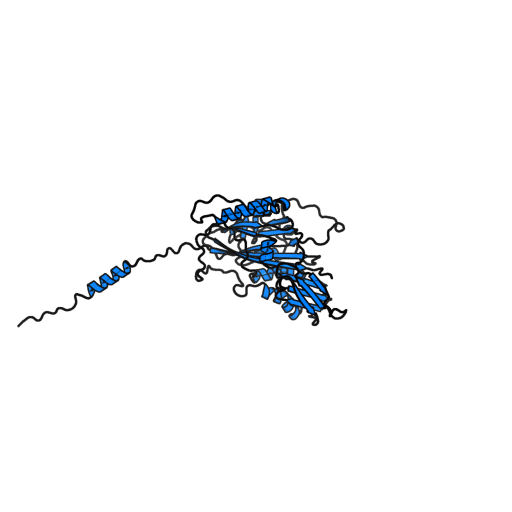372 ? -4.093 -9.855 -3.928 1.00 95.75 372 TYR A O 1
ATOM 2874 N N . LEU A 1 373 ? -2.635 -9.043 -2.422 1.00 94.50 373 LEU A N 1
ATOM 2875 C CA . LEU A 1 373 ? -2.279 -7.846 -3.190 1.00 94.50 373 LEU A CA 1
ATOM 2876 C C . LEU A 1 373 ? -1.641 -8.200 -4.537 1.00 94.50 373 LEU A C 1
ATOM 2878 O O . LEU A 1 373 ? -1.988 -7.602 -5.553 1.00 94.50 373 LEU A O 1
ATOM 2882 N N . ASP A 1 374 ? -0.747 -9.187 -4.566 1.00 94.50 374 ASP A N 1
ATOM 2883 C CA . ASP A 1 374 ? -0.092 -9.661 -5.791 1.00 94.50 374 ASP A CA 1
ATOM 2884 C C . ASP A 1 374 ? -1.099 -10.284 -6.768 1.00 94.50 374 ASP A C 1
ATOM 2886 O O . ASP A 1 374 ? -0.951 -10.151 -7.983 1.00 94.50 374 ASP A O 1
ATOM 2890 N N . ALA A 1 375 ? -2.161 -10.912 -6.253 1.00 93.50 375 ALA A N 1
ATOM 2891 C CA . ALA A 1 375 ? -3.241 -11.456 -7.069 1.00 93.50 375 ALA A CA 1
ATOM 2892 C C . ALA A 1 375 ? -4.221 -10.378 -7.556 1.00 93.50 375 ALA A C 1
ATOM 2894 O O . ALA A 1 375 ? -4.626 -10.396 -8.720 1.00 93.50 375 ALA A O 1
ATOM 2895 N N . MET A 1 376 ? -4.629 -9.458 -6.676 1.00 92.81 376 MET A N 1
ATOM 2896 C CA . MET A 1 376 ? -5.710 -8.517 -6.976 1.00 92.81 376 MET A CA 1
ATOM 2897 C C . MET A 1 376 ? -5.239 -7.259 -7.693 1.00 92.81 376 MET A C 1
ATOM 2899 O O . MET A 1 376 ? -5.954 -6.741 -8.556 1.00 92.81 376 MET A O 1
ATOM 2903 N N . MET A 1 377 ? -4.032 -6.807 -7.369 1.00 93.38 377 MET A N 1
ATOM 2904 C CA . MET A 1 377 ? -3.393 -5.626 -7.929 1.00 93.38 377 MET A CA 1
ATOM 2905 C C . MET A 1 377 ? -1.957 -5.982 -8.332 1.00 93.38 377 MET A C 1
ATOM 2907 O O . MET A 1 377 ? -1.000 -5.575 -7.657 1.00 93.38 377 MET A O 1
ATOM 2911 N N . PRO A 1 378 ? -1.799 -6.819 -9.376 1.00 94.81 378 PRO A N 1
ATOM 2912 C CA . PRO A 1 378 ? -0.497 -7.308 -9.790 1.00 94.81 378 PRO A CA 1
ATOM 2913 C C . PRO A 1 378 ? 0.384 -6.146 -10.237 1.00 94.81 378 PRO A C 1
ATOM 2915 O O . PRO A 1 378 ? -0.036 -5.276 -11.005 1.00 94.81 378 PRO A O 1
ATOM 2918 N N . LEU A 1 379 ? 1.622 -6.163 -9.765 1.00 95.19 379 LEU A N 1
ATOM 2919 C CA . LEU A 1 379 ? 2.611 -5.128 -10.006 1.00 95.19 379 LEU A CA 1
ATOM 2920 C C . LEU A 1 379 ? 3.861 -5.779 -10.593 1.00 95.19 379 LEU A C 1
ATOM 2922 O O . LEU A 1 379 ? 4.257 -6.854 -10.157 1.00 95.19 379 LEU A O 1
ATOM 2926 N N . SER A 1 380 ? 4.461 -5.151 -11.599 1.00 96.06 380 SER A N 1
ATOM 2927 C CA . SER A 1 380 ? 5.692 -5.630 -12.229 1.00 96.06 380 SER A CA 1
ATOM 2928 C C . SER A 1 380 ? 6.707 -4.497 -12.238 1.00 96.06 380 SER A C 1
ATOM 2930 O O . SER A 1 380 ? 6.474 -3.448 -12.836 1.00 96.06 380 SER A O 1
ATOM 2932 N N . LEU A 1 381 ? 7.827 -4.703 -11.548 1.00 94.94 381 LEU A N 1
ATOM 2933 C CA . LEU A 1 381 ? 8.899 -3.721 -11.442 1.00 94.94 381 LEU A CA 1
ATOM 2934 C C . LEU A 1 381 ? 10.143 -4.176 -12.194 1.00 94.94 381 LEU A C 1
ATOM 2936 O O . LEU A 1 381 ? 10.646 -5.283 -11.995 1.00 94.94 381 LEU A O 1
ATOM 2940 N N . TYR A 1 382 ? 10.676 -3.274 -13.005 1.00 90.69 382 TYR A N 1
ATOM 2941 C CA . TYR A 1 382 ? 11.859 -3.476 -13.827 1.00 90.69 382 TYR A CA 1
ATOM 2942 C C . TYR A 1 382 ? 12.918 -2.450 -13.457 1.00 90.69 382 TYR A C 1
ATOM 2944 O O . TYR A 1 382 ? 12.613 -1.327 -13.069 1.00 90.69 382 TYR A O 1
ATOM 2952 N N . THR A 1 383 ? 14.177 -2.828 -13.623 1.00 88.19 383 THR A N 1
ATOM 2953 C CA . THR A 1 383 ? 15.322 -1.917 -13.529 1.00 88.19 383 THR A CA 1
ATOM 2954 C C . THR A 1 383 ? 16.495 -2.484 -14.321 1.00 88.19 383 THR A C 1
ATOM 2956 O O . THR A 1 383 ? 16.441 -3.646 -14.743 1.00 88.19 383 THR A O 1
ATOM 2959 N N . ASP A 1 384 ? 17.543 -1.692 -14.537 1.00 82.06 384 ASP A N 1
ATOM 2960 C CA . ASP A 1 384 ? 18.727 -2.088 -15.306 1.00 82.06 384 ASP A CA 1
ATOM 2961 C C . ASP A 1 384 ? 19.519 -3.233 -14.655 1.00 82.06 384 ASP A C 1
ATOM 2963 O O . ASP A 1 384 ? 19.193 -3.712 -13.576 1.00 82.06 384 ASP A O 1
ATOM 2967 N N . MET A 1 385 ? 20.589 -3.689 -15.307 1.00 77.81 385 MET A N 1
ATOM 2968 C CA . MET A 1 385 ? 21.406 -4.781 -14.770 1.00 77.81 385 MET A CA 1
ATOM 2969 C C . MET A 1 385 ? 22.157 -4.401 -13.489 1.00 77.81 385 MET A C 1
ATOM 2971 O O . MET A 1 385 ? 22.501 -5.281 -12.708 1.00 77.81 385 MET A O 1
ATOM 2975 N N . TYR A 1 386 ? 22.414 -3.115 -13.254 1.00 80.62 386 TYR A N 1
ATOM 2976 C CA . TYR A 1 386 ? 23.186 -2.648 -12.108 1.00 80.62 386 TYR A CA 1
ATOM 2977 C C . TYR A 1 386 ? 22.372 -2.608 -10.828 1.00 80.62 386 TYR A C 1
ATOM 2979 O O . TYR A 1 386 ? 22.976 -2.482 -9.770 1.00 80.62 386 TYR A O 1
ATOM 2987 N N . HIS A 1 387 ? 21.051 -2.744 -10.901 1.00 86.06 387 HIS A N 1
ATOM 2988 C CA . HIS A 1 387 ? 20.175 -2.688 -9.743 1.00 86.06 387 HIS A CA 1
ATOM 2989 C C . HIS A 1 387 ? 19.347 -3.971 -9.586 1.00 86.06 387 HIS A C 1
ATOM 2991 O O . HIS A 1 387 ? 19.218 -4.782 -10.505 1.00 86.06 387 HIS A O 1
ATOM 2997 N N . PHE A 1 388 ? 18.790 -4.195 -8.402 1.00 88.75 388 PHE A N 1
ATOM 2998 C CA . PHE A 1 388 ? 17.755 -5.202 -8.169 1.00 88.75 388 PHE A CA 1
ATOM 2999 C C . PHE A 1 388 ? 16.727 -4.664 -7.180 1.00 88.75 388 PHE A C 1
ATOM 3001 O O . PHE A 1 388 ? 17.006 -3.712 -6.461 1.00 88.75 388 PHE A O 1
ATOM 3008 N N . ILE A 1 389 ? 15.534 -5.249 -7.168 1.00 92.06 389 ILE A N 1
ATOM 3009 C CA . ILE A 1 389 ? 14.381 -4.673 -6.477 1.00 92.06 389 ILE A CA 1
ATOM 3010 C C . ILE A 1 389 ? 14.020 -5.519 -5.259 1.00 92.06 389 ILE A C 1
ATOM 3012 O O . ILE A 1 389 ? 13.836 -6.728 -5.378 1.00 92.06 389 ILE A O 1
ATOM 3016 N N . GLU A 1 390 ? 13.905 -4.861 -4.109 1.00 94.69 390 GLU A N 1
ATOM 3017 C CA . GLU A 1 390 ? 13.370 -5.409 -2.858 1.00 94.69 390 GLU A CA 1
ATOM 3018 C C . GLU A 1 390 ? 11.977 -4.796 -2.651 1.00 94.69 390 GLU A C 1
ATOM 3020 O O . GLU A 1 390 ? 11.857 -3.639 -2.244 1.00 94.69 390 GLU A O 1
ATOM 3025 N N . LEU A 1 391 ? 10.923 -5.533 -3.013 1.00 96.56 391 LEU A N 1
ATOM 3026 C CA . LEU A 1 391 ? 9.545 -5.034 -3.002 1.00 96.56 391 LEU A CA 1
ATOM 3027 C C . LEU A 1 391 ? 8.834 -5.374 -1.690 1.00 96.56 391 LEU A C 1
ATOM 3029 O O . LEU A 1 391 ? 8.706 -6.543 -1.332 1.00 96.56 391 LEU A O 1
ATOM 3033 N N . ARG A 1 392 ? 8.267 -4.369 -1.022 1.00 97.50 392 ARG A N 1
ATOM 3034 C CA . ARG A 1 392 ? 7.381 -4.544 0.133 1.00 97.50 392 ARG A CA 1
ATOM 3035 C C . ARG A 1 392 ? 6.042 -3.867 -0.114 1.00 97.50 392 ARG A C 1
ATOM 3037 O O . ARG A 1 392 ? 6.006 -2.765 -0.649 1.00 97.50 392 ARG A O 1
ATOM 3044 N N . ARG A 1 393 ? 4.953 -4.529 0.281 1.00 97.31 393 ARG A N 1
ATOM 3045 C CA . ARG A 1 393 ? 3.578 -4.091 0.010 1.00 97.31 393 ARG A CA 1
ATOM 3046 C C . ARG A 1 393 ? 2.723 -4.099 1.273 1.00 97.31 393 ARG A C 1
ATOM 3048 O O . ARG A 1 393 ? 2.590 -5.134 1.928 1.00 97.31 393 ARG A O 1
ATOM 3055 N N . ALA A 1 394 ? 2.132 -2.958 1.608 1.00 97.06 394 ALA A N 1
ATOM 3056 C CA . ALA A 1 394 ? 1.268 -2.765 2.768 1.00 97.06 394 ALA A CA 1
ATOM 3057 C C . ALA A 1 394 ? -0.087 -2.171 2.352 1.00 97.06 394 ALA A C 1
ATOM 3059 O O . ALA A 1 394 ? -0.301 -0.961 2.395 1.00 97.06 394 ALA A O 1
ATOM 3060 N N . GLY A 1 395 ? -1.019 -3.042 1.971 1.00 96.19 395 GLY A N 1
ATOM 3061 C CA . GLY A 1 395 ? -2.415 -2.671 1.744 1.00 96.19 395 GLY A CA 1
ATOM 3062 C C . GLY A 1 395 ? -3.200 -2.707 3.049 1.00 96.19 395 GLY A C 1
ATOM 3063 O O . GLY A 1 395 ? -3.311 -3.763 3.673 1.00 96.19 395 GLY A O 1
ATOM 3064 N N . LEU A 1 396 ? -3.733 -1.564 3.474 1.00 97.38 396 LEU A N 1
ATOM 3065 C CA . LEU A 1 396 ? -4.702 -1.493 4.562 1.00 97.38 396 LEU A CA 1
ATOM 3066 C C . LEU A 1 396 ? -6.115 -1.413 3.999 1.00 97.38 396 LEU A C 1
ATOM 3068 O O . LEU A 1 396 ? -6.361 -0.779 2.979 1.00 97.38 396 LEU A O 1
ATOM 3072 N N . VAL A 1 397 ? -7.058 -1.997 4.718 1.00 96.12 397 VAL A N 1
ATOM 3073 C CA . VAL A 1 397 ? -8.484 -1.840 4.476 1.00 96.12 397 VAL A CA 1
ATOM 3074 C C . VAL A 1 397 ? -9.093 -1.061 5.626 1.00 96.12 397 VAL A C 1
ATOM 3076 O O . VAL A 1 397 ? -8.830 -1.362 6.788 1.00 96.12 397 VAL A O 1
ATOM 3079 N N . LEU A 1 398 ? -9.935 -0.090 5.290 1.00 95.19 398 LEU A N 1
ATOM 3080 C CA . LEU A 1 398 ? -10.787 0.659 6.198 1.00 95.19 398 LEU A CA 1
ATOM 3081 C C . LEU A 1 398 ? -12.250 0.353 5.877 1.00 95.19 398 LEU A C 1
ATOM 3083 O O . LEU A 1 398 ? -12.750 0.747 4.827 1.00 95.19 398 LEU A O 1
ATOM 3087 N N . TRP A 1 399 ? -12.951 -0.293 6.803 1.00 93.44 399 TRP A N 1
ATOM 3088 C CA . TRP A 1 399 ? -14.375 -0.590 6.678 1.00 93.44 399 TRP A CA 1
ATOM 3089 C C . TRP A 1 399 ? -15.180 0.153 7.753 1.00 93.44 399 TRP A C 1
ATOM 3091 O O . TRP A 1 399 ? -15.079 -0.160 8.942 1.00 93.44 399 TRP A O 1
ATOM 3101 N N . THR A 1 400 ? -15.950 1.169 7.346 1.00 85.31 400 THR A N 1
ATOM 3102 C CA . THR A 1 400 ? -16.585 2.147 8.264 1.00 85.31 400 THR A CA 1
ATOM 3103 C C . THR A 1 400 ? -18.068 1.912 8.511 1.00 85.31 400 THR A C 1
ATOM 3105 O O . THR A 1 400 ? -18.620 2.428 9.479 1.00 85.31 400 THR A O 1
ATOM 3108 N N . ASP A 1 401 ? -18.701 1.108 7.661 1.00 71.44 401 ASP A N 1
ATOM 3109 C CA . ASP A 1 401 ? -20.105 0.714 7.761 1.00 71.44 401 ASP A CA 1
ATOM 3110 C C . ASP A 1 401 ? -20.212 -0.804 7.917 1.00 71.44 401 ASP A C 1
ATOM 3112 O O . ASP A 1 401 ? -20.971 -1.466 7.212 1.00 71.44 401 ASP A O 1
ATOM 3116 N N . ALA A 1 402 ? -19.422 -1.370 8.832 1.00 65.19 402 ALA A N 1
ATOM 3117 C CA . ALA A 1 402 ? -19.521 -2.770 9.230 1.00 65.19 402 ALA A CA 1
ATOM 3118 C C . ALA A 1 402 ? -20.877 -3.026 9.914 1.00 65.19 402 ALA A C 1
ATOM 3120 O O . ALA A 1 402 ? -20.996 -3.028 11.142 1.00 65.19 402 ALA A O 1
ATOM 3121 N N . GLN A 1 403 ? -21.926 -3.151 9.101 1.00 61.78 403 GLN A N 1
ATOM 3122 C CA . GLN A 1 403 ? -23.292 -3.414 9.528 1.00 61.78 403 GLN A CA 1
ATOM 3123 C C . GLN A 1 403 ? -23.594 -4.912 9.441 1.00 61.78 403 GLN A C 1
ATOM 3125 O O . GLN A 1 403 ? -23.096 -5.612 8.562 1.00 61.78 403 GLN A O 1
ATOM 3130 N N . TRP A 1 404 ? -24.384 -5.368 10.412 1.00 58.53 404 TRP A N 1
ATOM 3131 C CA . TRP A 1 404 ? -24.854 -6.742 10.602 1.00 58.53 404 TRP A CA 1
ATOM 3132 C C . TRP A 1 404 ? -26.154 -7.024 9.849 1.00 58.53 404 TRP A C 1
ATOM 3134 O O . TRP A 1 404 ? -26.966 -6.078 9.691 1.00 58.53 404 TRP A O 1
#

Sequence (404 aa):
MDGRDMVTSRTSSLFLTLLFALVALLPSTAQAKSWCAYPVRVHEWGVQVFGGAKSAPLPLSFAHDSTGTVSEPTPVRDMDVDSGVRALPVVSFFAPQTRFDTVPIGLEVGFSAGKAALWFPQVDTLVDAATANAATALDERQALLDARAKRDPYGENPVLGADPTRQLVWETLSLEEKGKGSEKSTQTWVDALRKLDGALWVERGAESERFAFYEGRTDEKPLLEVERGDEWSDTRAHYVLKNPSAWPVHDVLVVRRVGKQAYVFYAPSIPAGKSAGFVLEDALQVGSDAFKEATRGQLEKSLVDATTPTPPTDYDWSTGTCVMGRDPAVPVEVAEGHRLYQAEVDVLLDAWGPAFFEQEGTVVVYREDPGYLDAMMPLSLYTDMYHFIELRRAGLVLWTDAQW